Protein AF-0000000079066463 (afdb_homodimer)

Nearest PDB structures (foldseek):
  5h8i-assembly1_B  TM=8.975E-01  e=3.697E-31  Medicago truncatula
  5h8k-assembly1_C  TM=8.920E-01  e=4.423E-31  Medicago truncatula
  6ftq-assembly1_A-2  TM=8.181E-01  e=1.174E-23  Homo sapiens
  6lei-assembly1_A  TM=8.534E-01  e=1.071E-22  Nitratireductor indicus C115
  6le2-assembly1_B  TM=8.340E-01  e=1.038E-21  Nitratireductor indicus C115

Organism: Streptomyces microflavus (NCBI:txid1919)

pLDDT: mean 96.66, std 4.18, range [64.81, 99.0]

InterPro domains:
  IPR003010 Carbon-nitrogen hydrolase [PF00795] (25-291)
  IPR003010 Carbon-nitrogen hydrolase [PS50263] (24-285)
  IPR036526 Carbon-nitrogen hydrolase superfamily [G3DSA:3.60.110.10] (3-312)
  IPR036526 Carbon-nitrogen hydrolase superfamily [SSF56317] (23-309)
  IPR050345 Aliphatic Amidase/Beta-Ureidopropionase [PTHR43674] (22-309)

Structure (mmCIF, N/CA/C/O backbone):
data_AF-0000000079066463-model_v1
#
loop_
_entity.id
_entity.type
_entity.pdbx_description
1 polymer 'Carbon-nitrogen hydrolase'
#
loop_
_atom_site.group_PDB
_atom_site.id
_atom_site.type_symbol
_atom_site.label_atom_id
_atom_site.label_alt_id
_atom_site.label_comp_id
_atom_site.label_asym_id
_atom_site.label_entity_id
_atom_site.label_seq_id
_atom_site.pdbx_PDB_ins_code
_atom_site.Cartn_x
_atom_site.Cartn_y
_atom_site.Cartn_z
_atom_site.occupancy
_atom_site.B_iso_or_equiv
_atom_site.auth_seq_id
_atom_site.auth_comp_id
_atom_site.auth_asym_id
_atom_site.auth_atom_id
_atom_site.pdbx_PDB_model_num
ATOM 1 N N . MET A 1 1 ? -10.414 31.422 -2.266 1 94.44 1 MET A N 1
ATOM 2 C CA . MET A 1 1 ? -10.102 30.016 -2.045 1 94.44 1 MET A CA 1
ATOM 3 C C . MET A 1 1 ? -11.141 29.109 -2.693 1 94.44 1 MET A C 1
ATOM 5 O O . MET A 1 1 ? -12.344 29.312 -2.512 1 94.44 1 MET A O 1
ATOM 9 N N . ARG A 1 2 ? -10.664 28.125 -3.561 1 97.31 2 ARG A N 1
ATOM 10 C CA . ARG A 1 2 ? -11.578 27.234 -4.262 1 97.31 2 ARG A CA 1
ATOM 11 C C . ARG A 1 2 ? -12.234 26.25 -3.295 1 97.31 2 ARG A C 1
ATOM 13 O O . ARG A 1 2 ? -11.547 25.578 -2.518 1 97.31 2 ARG A O 1
ATOM 20 N N . LEU A 1 3 ? -13.562 26.219 -3.227 1 98.69 3 LEU A N 1
ATOM 21 C CA . LEU A 1 3 ? -14.312 25.266 -2.422 1 98.69 3 LEU A CA 1
ATOM 22 C C . LEU A 1 3 ? -14.672 24.031 -3.242 1 98.69 3 LEU A C 1
ATOM 24 O O . LEU A 1 3 ? -15.305 24.141 -4.297 1 98.69 3 LEU A O 1
ATOM 28 N N . ILE A 1 4 ? -14.273 22.844 -2.887 1 98.69 4 ILE A N 1
ATOM 29 C CA . ILE A 1 4 ? -14.547 21.578 -3.547 1 98.69 4 ILE A CA 1
ATOM 30 C C . ILE A 1 4 ? -15.305 20.656 -2.594 1 98.69 4 ILE A C 1
ATOM 32 O O . ILE A 1 4 ? -14.812 20.328 -1.518 1 98.69 4 ILE A O 1
ATOM 36 N N . THR A 1 5 ? -16.547 20.281 -2.994 1 98.38 5 THR A N 1
ATOM 37 C CA . THR A 1 5 ? -17.391 19.547 -2.074 1 98.38 5 THR A CA 1
ATOM 38 C C . THR A 1 5 ? -17.734 18.172 -2.641 1 98.38 5 THR A C 1
ATOM 40 O O . THR A 1 5 ? -17.781 17.984 -3.857 1 98.38 5 THR A O 1
ATOM 43 N N . ALA A 1 6 ? -17.812 17.203 -1.872 1 97.75 6 ALA A N 1
ATOM 44 C CA . ALA A 1 6 ? -18.281 15.852 -2.154 1 97.75 6 ALA A CA 1
ATOM 45 C C . ALA A 1 6 ? -19.297 15.391 -1.104 1 97.75 6 ALA A C 1
ATOM 47 O O . ALA A 1 6 ? -18.969 14.586 -0.231 1 97.75 6 ALA A O 1
ATOM 48 N N . TYR A 1 7 ? -20.594 15.953 -1.54 1 92.88 7 TYR A N 1
ATOM 49 C CA . TYR A 1 7 ? -21.703 15.594 -0.657 1 92.88 7 TYR A CA 1
ATOM 50 C C . TYR A 1 7 ? -22.359 14.289 -1.106 1 92.88 7 TYR A C 1
ATOM 52 O O . TYR A 1 7 ? -22.25 13.906 -2.275 1 92.88 7 TYR A O 1
ATOM 60 N N . ASN A 1 8 ? -22.672 13.312 -0.267 1 89.94 8 ASN A N 1
ATOM 61 C CA . ASN A 1 8 ? -23.297 12.031 -0.595 1 89.94 8 ASN A CA 1
ATOM 62 C C . ASN A 1 8 ? -22.25 10.992 -0.99 1 89.94 8 ASN A C 1
ATOM 64 O O . ASN A 1 8 ? -22.125 10.633 -2.164 1 89.94 8 ASN A O 1
ATOM 68 N N . PRO A 1 9 ? -21.578 10.562 -0.09 1 91.44 9 PRO A N 1
ATOM 69 C CA . PRO A 1 9 ? -20.516 9.594 -0.392 1 91.44 9 PRO A CA 1
ATOM 70 C C . PRO A 1 9 ? -20.984 8.492 -1.343 1 91.44 9 PRO A C 1
ATOM 72 O O . PRO A 1 9 ? -22.141 8.078 -1.288 1 91.44 9 PRO A O 1
ATOM 75 N N . PRO A 1 10 ? -20.031 8.133 -2.264 1 94 10 PRO A N 1
ATOM 76 C CA . PRO A 1 10 ? -20.375 6.992 -3.111 1 94 10 PRO A CA 1
ATOM 77 C C . PRO A 1 10 ? -20.844 5.781 -2.305 1 94 10 PRO A C 1
ATOM 79 O O . PRO A 1 10 ? -20.344 5.547 -1.199 1 94 10 PRO A O 1
ATOM 82 N N . ALA A 1 11 ? -21.734 5.082 -2.867 1 94.38 11 ALA A N 1
ATOM 83 C CA . ALA A 1 11 ? -22.281 3.914 -2.186 1 94.38 11 ALA A CA 1
ATOM 84 C C . ALA A 1 11 ? -21.188 2.922 -1.819 1 94.38 11 ALA A C 1
ATOM 86 O O . ALA A 1 11 ? -20.203 2.777 -2.551 1 94.38 11 ALA A O 1
ATOM 87 N N . SER A 1 12 ? -21.312 2.309 -0.665 1 96.88 12 SER A N 1
ATOM 88 C CA . SER A 1 12 ? -20.484 1.158 -0.31 1 96.88 12 SER A CA 1
ATOM 89 C C . SER A 1 12 ? -20.922 -0.086 -1.081 1 96.88 12 SER A C 1
ATOM 91 O O . SER A 1 12 ? -21.953 -0.68 -0.786 1 96.88 12 SER A O 1
ATOM 93 N N . PRO A 1 13 ? -20.141 -0.551 -2.031 1 96.94 13 PRO A N 1
ATOM 94 C CA . PRO A 1 13 ? -20.578 -1.62 -2.932 1 96.94 13 PRO A CA 1
ATOM 95 C C . PRO A 1 13 ? -20.75 -2.959 -2.217 1 96.94 13 PRO A C 1
ATOM 97 O O . PRO A 1 13 ? -21.391 -3.871 -2.75 1 96.94 13 PRO A O 1
ATOM 100 N N . THR A 1 14 ? -20.266 -3.119 -0.997 1 97 14 THR A N 1
ATOM 101 C CA . THR A 1 14 ? -20.297 -4.41 -0.316 1 97 14 THR A CA 1
ATOM 102 C C . THR A 1 14 ? -21.188 -4.336 0.924 1 97 14 THR A C 1
ATOM 104 O O . THR A 1 14 ? -21.062 -5.16 1.832 1 97 14 THR A O 1
ATOM 107 N N . ARG A 1 15 ? -22 -3.301 1.024 1 97.06 15 ARG A N 1
ATOM 108 C CA . ARG A 1 15 ? -22.906 -3.15 2.166 1 97.06 15 ARG A CA 1
ATOM 109 C C . ARG A 1 15 ? -23.984 -4.219 2.154 1 97.06 15 ARG A C 1
ATOM 111 O O . ARG A 1 15 ? -24.656 -4.426 1.134 1 97.06 15 ARG A O 1
ATOM 118 N N . THR A 1 16 ? -24.109 -4.914 3.25 1 96.19 16 THR A N 1
ATOM 119 C CA . THR A 1 16 ? -25.109 -5.984 3.324 1 96.19 16 THR A CA 1
ATOM 120 C C . THR A 1 16 ? -26.188 -5.648 4.344 1 96.19 16 THR A C 1
ATOM 122 O O . THR A 1 16 ? -27.188 -6.359 4.445 1 96.19 16 THR A O 1
ATOM 125 N N . ARG A 1 17 ? -25.984 -4.633 5.137 1 97.06 17 ARG A N 1
ATOM 126 C CA . ARG A 1 17 ? -26.953 -4.145 6.113 1 97.06 17 ARG A CA 1
ATOM 127 C C . ARG A 1 17 ? -26.906 -2.623 6.211 1 97.06 17 ARG A C 1
ATOM 129 O O . ARG A 1 17 ? -25.922 -1.996 5.836 1 97.06 17 ARG A O 1
ATOM 136 N N . PRO A 1 18 ? -27.938 -2.039 6.672 1 96.44 18 PRO A N 1
ATOM 137 C CA . PRO A 1 18 ? -28 -0.577 6.734 1 96.44 18 PRO A CA 1
ATOM 138 C C . PRO A 1 18 ? -26.844 0.026 7.539 1 96.44 18 PRO A C 1
ATOM 140 O O . PRO A 1 18 ? -26.375 -0.58 8.508 1 96.44 18 PRO A O 1
ATOM 143 N N . ALA A 1 19 ? -26.469 1.216 7.148 1 95.44 19 ALA A N 1
ATOM 144 C CA . ALA A 1 19 ? -25.469 1.96 7.914 1 95.44 19 ALA A CA 1
ATOM 145 C C . ALA A 1 19 ? -25.969 2.246 9.328 1 95.44 19 ALA A C 1
ATOM 147 O O . ALA A 1 19 ? -27.141 2.576 9.531 1 95.44 19 ALA A O 1
ATOM 148 N N . GLU A 1 20 ? -25.062 2.094 10.227 1 96.56 20 GLU A N 1
ATOM 149 C CA . GLU A 1 20 ? -25.406 2.32 11.625 1 96.56 20 GLU A CA 1
ATOM 150 C C . GLU A 1 20 ? -24.938 3.693 12.094 1 96.56 20 GLU A C 1
ATOM 152 O O . GLU A 1 20 ? -25.531 4.285 13 1 96.56 20 GLU A O 1
ATOM 157 N N . ARG A 1 21 ? -23.922 4.203 11.508 1 96.94 21 ARG A N 1
ATOM 158 C CA . ARG A 1 21 ? -23.359 5.492 11.898 1 96.94 21 ARG A CA 1
ATOM 159 C C . ARG A 1 21 ? -23.75 6.582 10.906 1 96.94 21 ARG A C 1
ATOM 161 O O . ARG A 1 21 ? -23.812 6.34 9.703 1 96.94 21 ARG A O 1
ATOM 168 N N . ALA A 1 22 ? -23.984 7.777 11.352 1 95.25 22 ALA A N 1
ATOM 169 C CA . ALA A 1 22 ? -24.219 8.922 10.477 1 95.25 22 ALA A CA 1
ATOM 170 C C . ALA A 1 22 ? -22.938 9.32 9.75 1 95.25 22 ALA A C 1
ATOM 172 O O . ALA A 1 22 ? -21.844 9.219 10.305 1 95.25 22 ALA A O 1
ATOM 173 N N . PRO A 1 23 ? -23.109 9.703 8.484 1 96.69 23 PRO A N 1
ATOM 174 C CA . PRO A 1 23 ? -21.922 10.234 7.816 1 96.69 23 PRO A CA 1
ATOM 175 C C . PRO A 1 23 ? -21.266 11.375 8.594 1 96.69 23 PRO A C 1
ATOM 177 O O . PRO A 1 23 ? -21.953 12.141 9.266 1 96.69 23 PRO A O 1
ATOM 180 N N . LEU A 1 24 ? -20 11.438 8.562 1 98.38 24 LEU A N 1
ATOM 181 C CA . LEU A 1 24 ? -19.234 12.516 9.18 1 98.38 24 LEU A CA 1
ATOM 182 C C . LEU A 1 24 ? -18.703 13.477 8.125 1 98.38 24 LEU A C 1
ATOM 184 O O . LEU A 1 24 ? -18.078 13.055 7.152 1 98.38 24 LEU A O 1
ATOM 188 N N . ARG A 1 25 ? -19.078 14.734 8.258 1 98.7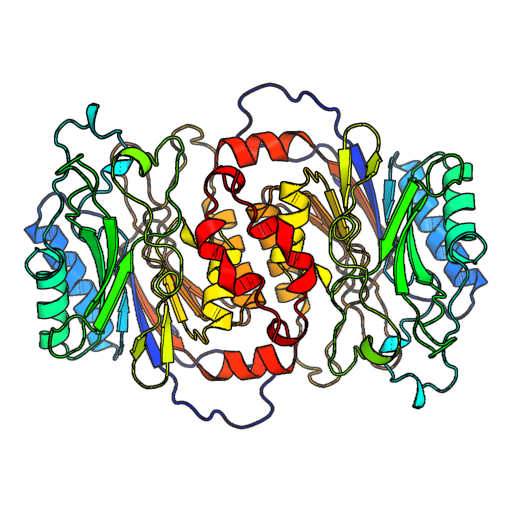5 25 ARG A N 1
ATOM 189 C CA . ARG A 1 25 ? -18.562 15.719 7.312 1 98.75 25 ARG A CA 1
ATOM 190 C C . ARG A 1 25 ? -17.234 16.281 7.777 1 98.75 25 ARG A C 1
ATOM 192 O O . ARG A 1 25 ? -17.141 16.844 8.867 1 98.75 25 ARG A O 1
ATOM 199 N N . VAL A 1 26 ? -16.094 16.109 6.945 1 98.94 26 VAL A N 1
ATOM 200 C CA . VAL A 1 26 ? -14.766 16.594 7.266 1 98.94 26 VAL A CA 1
ATOM 201 C C . VAL A 1 26 ? -14.289 17.562 6.184 1 98.94 26 VAL A C 1
ATOM 203 O O . VAL A 1 26 ? -14.867 17.609 5.094 1 98.94 26 VAL A O 1
ATOM 206 N N . ALA A 1 27 ? -13.258 18.281 6.52 1 98.94 27 ALA A N 1
ATOM 207 C CA . ALA A 1 27 ? -12.688 19.219 5.555 1 98.94 27 ALA A CA 1
ATOM 208 C C . ALA A 1 27 ? -11.164 19.25 5.652 1 98.94 27 ALA A C 1
ATOM 210 O O . ALA A 1 27 ? -10.594 18.875 6.68 1 98.94 27 ALA A O 1
ATOM 211 N N . ALA A 1 28 ? -10.547 19.625 4.621 1 98.94 28 ALA A N 1
ATOM 212 C CA . ALA A 1 28 ? -9.109 19.891 4.539 1 98.94 28 ALA A CA 1
ATOM 213 C C . ALA A 1 28 ? -8.844 21.234 3.873 1 98.94 28 ALA A C 1
ATOM 215 O O . ALA A 1 28 ? -9.5 21.594 2.896 1 98.94 28 ALA A O 1
ATOM 216 N N . VAL A 1 29 ? -7.922 21.984 4.402 1 98.94 29 VAL A N 1
ATOM 217 C CA . VAL A 1 29 ? -7.547 23.281 3.848 1 98.94 29 VAL A CA 1
ATOM 218 C C . VAL A 1 29 ? -6.176 23.188 3.186 1 98.94 29 VAL A C 1
ATOM 220 O O . VAL A 1 29 ? -5.203 22.75 3.814 1 98.94 29 VAL A O 1
ATOM 223 N N . GLN A 1 30 ? -6.09 23.453 1.945 1 98.94 30 GLN A N 1
ATOM 224 C CA . GLN A 1 30 ? -4.852 23.609 1.188 1 98.94 30 GLN A CA 1
ATOM 225 C C . GLN A 1 30 ? -4.473 25.078 1.042 1 98.94 30 GLN A C 1
ATOM 227 O O . GLN A 1 30 ? -5.242 25.875 0.5 1 98.94 30 GLN A O 1
ATOM 232 N N . GLN A 1 31 ? -3.311 25.469 1.485 1 98.69 31 GLN A N 1
ATOM 233 C CA . GLN A 1 31 ? -2.887 26.859 1.479 1 98.69 31 GLN A CA 1
ATOM 234 C C . GLN A 1 31 ? -1.383 26.969 1.251 1 98.69 31 GLN A C 1
ATOM 236 O O . GLN A 1 31 ? -0.632 26.047 1.531 1 98.69 31 GLN A O 1
ATOM 241 N N . ARG A 1 32 ? -0.945 28.062 0.686 1 98.5 32 ARG A N 1
ATOM 242 C CA . ARG A 1 32 ? 0.473 28.406 0.667 1 98.5 32 ARG A CA 1
ATOM 243 C C . ARG A 1 32 ? 0.879 29.125 1.948 1 98.5 32 ARG A C 1
ATOM 245 O O . ARG A 1 32 ? 0.04 29.734 2.621 1 98.5 32 ARG A O 1
ATOM 252 N N . TRP A 1 33 ? 2.115 29.078 2.289 1 97.88 33 TRP A N 1
ATOM 253 C CA . TRP A 1 33 ? 2.629 29.891 3.389 1 97.88 33 TRP A CA 1
ATOM 254 C C . TRP A 1 33 ? 2.814 31.344 2.953 1 97.88 33 TRP A C 1
ATOM 256 O O . TRP A 1 33 ? 3.318 31.609 1.859 1 97.88 33 TRP A O 1
ATOM 266 N N . HIS A 1 34 ? 2.342 32.25 3.762 1 97.75 34 HIS A N 1
ATOM 267 C CA . HIS A 1 34 ? 2.557 33.656 3.557 1 97.75 34 HIS A CA 1
ATOM 268 C C . HIS A 1 34 ? 3.615 34.219 4.512 1 97.75 34 HIS A C 1
ATOM 270 O O . HIS A 1 34 ? 3.613 33.875 5.699 1 97.75 34 HIS A O 1
ATOM 276 N N . ARG A 1 35 ? 4.402 35.094 4.016 1 95.94 35 ARG A N 1
ATOM 277 C CA . ARG A 1 35 ? 5.484 35.656 4.812 1 95.94 35 ARG A CA 1
ATOM 278 C C . ARG A 1 35 ? 4.934 36.531 5.938 1 95.94 35 ARG A C 1
ATOM 280 O O . ARG A 1 35 ? 5.496 36.562 7.031 1 95.94 35 ARG A O 1
ATOM 287 N N . ASP A 1 36 ? 3.961 37.281 5.539 1 97.75 36 ASP A N 1
ATOM 288 C CA . ASP A 1 36 ? 3.287 38.062 6.562 1 97.75 36 ASP A CA 1
ATOM 289 C C . ASP A 1 36 ? 2.426 37.188 7.465 1 97.75 36 ASP A C 1
ATOM 291 O O . ASP A 1 36 ? 1.433 36.625 7.012 1 97.75 36 ASP A O 1
ATOM 295 N N . PRO A 1 37 ? 2.777 37.094 8.742 1 97.38 37 PRO A N 1
ATOM 296 C CA . PRO A 1 37 ? 2.062 36.188 9.641 1 97.38 37 PRO A CA 1
ATOM 297 C C . PRO A 1 37 ? 0.57 36.469 9.727 1 97.38 37 PRO A C 1
ATOM 299 O O . PRO A 1 37 ? -0.245 35.562 9.867 1 97.38 37 PRO A O 1
ATOM 302 N N . ALA A 1 38 ? 0.276 37.75 9.672 1 98.12 38 ALA A N 1
ATOM 303 C CA . ALA A 1 38 ? -1.136 38.125 9.734 1 98.12 38 ALA A CA 1
ATOM 304 C C . ALA A 1 38 ? -1.887 37.625 8.5 1 98.12 38 ALA A C 1
ATOM 306 O O . ALA A 1 38 ? -3.023 37.156 8.594 1 98.12 38 ALA A O 1
ATOM 307 N N . GLU A 1 39 ? -1.24 37.781 7.332 1 98.38 39 GLU A N 1
ATOM 308 C CA . GLU A 1 39 ? -1.834 37.312 6.086 1 98.38 39 GLU A CA 1
ATOM 309 C C . GLU A 1 39 ? -1.994 35.781 6.102 1 98.38 39 GLU A C 1
ATOM 311 O O . GLU A 1 39 ? -3.018 35.25 5.656 1 98.38 39 GLU A O 1
ATOM 316 N N . HIS A 1 40 ? -0.997 35.156 6.586 1 98.44 40 HIS A N 1
ATOM 317 C CA . HIS A 1 40 ? -1.04 33.688 6.645 1 98.44 40 HIS A CA 1
ATOM 318 C C . HIS A 1 40 ? -2.154 33.219 7.566 1 98.44 40 HIS A C 1
ATOM 320 O O . HIS A 1 40 ? -2.939 32.344 7.195 1 98.44 40 HIS A O 1
ATOM 326 N N . ARG A 1 41 ? -2.184 33.75 8.711 1 98.5 41 ARG A N 1
ATOM 327 C CA . ARG A 1 41 ? -3.219 33.438 9.688 1 98.5 41 ARG A CA 1
ATOM 328 C C . ARG A 1 41 ? -4.609 33.688 9.109 1 98.5 41 ARG A C 1
ATOM 330 O O . ARG A 1 41 ? -5.508 32.844 9.266 1 98.5 41 ARG A O 1
ATOM 337 N N . ALA A 1 42 ? -4.789 34.812 8.461 1 98.62 42 ALA A N 1
ATOM 338 C CA . ALA A 1 42 ? -6.082 35.156 7.883 1 98.62 42 ALA A CA 1
ATOM 339 C C . ALA A 1 42 ? -6.496 34.156 6.809 1 98.62 42 ALA A C 1
ATOM 341 O O . ALA A 1 42 ? -7.676 33.812 6.691 1 98.62 42 ALA A O 1
ATOM 342 N N . ALA A 1 43 ? -5.555 33.75 6.008 1 98.75 43 ALA A N 1
ATOM 343 C CA . ALA A 1 43 ? -5.844 32.781 4.949 1 98.75 43 ALA A CA 1
ATOM 344 C C . ALA A 1 43 ? -6.309 31.438 5.527 1 98.75 43 ALA A C 1
ATOM 346 O O . ALA A 1 43 ? -7.258 30.844 5.027 1 98.75 43 ALA A O 1
ATOM 347 N N . LEU A 1 44 ? -5.652 30.969 6.562 1 98.88 44 LEU A N 1
ATOM 348 C CA . LEU A 1 44 ? -6.031 29.719 7.219 1 98.88 44 LEU A CA 1
ATOM 349 C C . LEU A 1 44 ? -7.414 29.844 7.848 1 98.88 44 LEU A C 1
ATOM 351 O O . LEU A 1 44 ? -8.242 28.938 7.703 1 98.88 44 LEU A O 1
ATOM 355 N N . LEU A 1 45 ? -7.613 30.953 8.516 1 98.88 45 LEU A N 1
ATOM 356 C CA . LEU A 1 45 ? -8.891 31.156 9.188 1 98.88 45 LEU A CA 1
ATOM 357 C C . LEU A 1 45 ? -10.031 31.234 8.172 1 98.88 45 LEU A C 1
ATOM 359 O O . LEU A 1 45 ? -11.141 30.781 8.445 1 98.88 45 LEU A O 1
ATOM 363 N N . GLU A 1 46 ? -9.75 31.859 7.035 1 98.88 46 GLU A N 1
ATOM 364 C CA . GLU A 1 46 ? -10.758 31.891 5.973 1 98.88 46 GLU A CA 1
ATOM 365 C C . GLU A 1 46 ? -11.102 30.484 5.496 1 98.88 46 GLU A C 1
ATOM 367 O O . GLU A 1 46 ? -12.266 30.188 5.223 1 98.88 46 GLU A O 1
ATOM 372 N N . GLY A 1 47 ? -10.117 29.625 5.352 1 98.94 47 GLY A N 1
ATOM 373 C CA . GLY A 1 47 ? -10.383 28.25 4.996 1 98.94 47 GLY A CA 1
ATOM 374 C C . GLY A 1 47 ? -11.234 27.516 6.016 1 98.94 47 GLY A C 1
ATOM 375 O O . GLY A 1 47 ? -12.164 26.797 5.648 1 98.94 47 GLY A O 1
ATOM 376 N N . ILE A 1 48 ? -10.914 27.703 7.27 1 98.94 48 ILE A N 1
ATOM 377 C CA . ILE A 1 48 ? -11.688 27.094 8.344 1 98.94 48 ILE A CA 1
ATOM 378 C C . ILE A 1 48 ? -13.125 27.594 8.305 1 98.94 48 ILE A C 1
ATOM 380 O O . ILE A 1 48 ? -14.07 26.828 8.445 1 98.94 48 ILE A O 1
ATOM 384 N N . ARG A 1 49 ? -13.258 28.906 8.133 1 98.88 49 ARG A N 1
ATOM 385 C CA . ARG A 1 49 ? -14.586 29.516 8.062 1 98.88 49 ARG A CA 1
ATOM 386 C C . ARG A 1 49 ? -15.414 28.891 6.945 1 98.88 49 ARG A C 1
ATOM 388 O O . ARG A 1 49 ? -16.594 28.562 7.137 1 98.88 49 ARG A O 1
ATOM 395 N N . LEU A 1 50 ? -14.805 28.719 5.742 1 98.88 50 LEU A N 1
ATOM 396 C CA . LEU A 1 50 ? -15.5 28.125 4.605 1 98.88 50 LEU A CA 1
ATOM 397 C C . LEU A 1 50 ? -15.914 26.688 4.906 1 98.88 50 LEU A C 1
ATOM 399 O O . LEU A 1 50 ? -17.031 26.281 4.582 1 98.88 50 LEU A O 1
ATOM 403 N N . ALA A 1 51 ? -15.023 25.938 5.508 1 98.88 51 ALA A N 1
ATOM 404 C CA . ALA A 1 51 ? -15.336 24.562 5.906 1 98.88 51 ALA A CA 1
ATOM 405 C C . ALA A 1 51 ? -16.5 24.531 6.891 1 98.88 51 ALA A C 1
ATOM 407 O O . ALA A 1 51 ? -17.406 23.719 6.754 1 98.88 51 ALA A O 1
ATOM 408 N N . ALA A 1 52 ? -16.406 25.406 7.883 1 98.88 52 ALA A N 1
ATOM 409 C CA . ALA A 1 52 ? -17.469 25.484 8.898 1 98.88 52 ALA A CA 1
ATOM 410 C C . ALA A 1 52 ? -18.812 25.844 8.266 1 98.88 52 ALA A C 1
ATOM 412 O O . ALA A 1 52 ? -19.844 25.281 8.648 1 98.88 52 ALA A O 1
ATOM 413 N N . ALA A 1 53 ? -18.75 26.781 7.332 1 98.81 53 ALA A N 1
ATOM 414 C CA . ALA A 1 53 ? -19.969 27.203 6.648 1 98.81 53 ALA A CA 1
ATOM 415 C C . ALA A 1 53 ? -20.609 26.047 5.895 1 98.81 53 ALA A C 1
ATOM 417 O O . ALA A 1 53 ? -21.828 26.031 5.695 1 98.81 53 ALA A O 1
ATOM 418 N N . GLU A 1 54 ? -19.781 25.078 5.473 1 98.69 54 GLU A N 1
ATOM 419 C CA . GLU A 1 54 ? -20.297 23.906 4.762 1 98.69 54 GLU A CA 1
ATOM 420 C C . GLU A 1 54 ? -20.703 22.797 5.73 1 98.69 54 GLU A C 1
ATOM 422 O O . GLU A 1 54 ? -21.109 21.719 5.309 1 98.69 54 GLU A O 1
ATOM 427 N N . GLY A 1 55 ? -20.5 23.031 7.023 1 98.56 55 GLY A N 1
ATOM 428 C CA . GLY A 1 55 ? -20.984 22.109 8.023 1 98.56 55 GLY A CA 1
ATOM 429 C C . GLY A 1 55 ? -19.953 21.062 8.422 1 98.56 55 GLY A C 1
ATOM 430 O O . GLY A 1 55 ? -20.312 20.016 8.953 1 98.56 55 GLY A O 1
ATOM 431 N N . ALA A 1 56 ? -18.75 21.281 8.148 1 98.81 56 ALA A N 1
ATOM 432 C CA . ALA A 1 56 ? -17.703 20.328 8.555 1 98.81 56 ALA A CA 1
ATOM 433 C C . ALA A 1 56 ? -17.656 20.188 10.07 1 98.81 56 ALA A C 1
ATOM 435 O O . ALA A 1 56 ? -17.797 21.188 10.797 1 98.81 56 ALA A O 1
ATOM 436 N N . ARG A 1 57 ? -17.5 18.969 10.539 1 98.81 57 ARG A N 1
ATOM 437 C CA . ARG A 1 57 ? -17.328 18.688 11.961 1 98.81 57 ARG A CA 1
ATOM 438 C C . ARG A 1 57 ? -15.852 18.766 12.367 1 98.81 57 ARG A C 1
ATOM 440 O O . ARG A 1 57 ? -15.539 19.047 13.523 1 98.81 57 ARG A O 1
ATOM 447 N N . VAL A 1 58 ? -14.969 18.438 11.453 1 98.94 58 VAL A N 1
ATOM 448 C CA . VAL A 1 58 ? -13.523 18.484 11.617 1 98.94 58 VAL A CA 1
ATOM 449 C C . VAL A 1 58 ? -12.891 19.203 10.43 1 98.94 58 VAL A C 1
ATOM 451 O O . VAL A 1 58 ? -13.219 18.922 9.273 1 98.94 58 VAL A O 1
ATOM 454 N N . VAL A 1 59 ? -12.078 20.172 10.641 1 99 59 VAL A N 1
ATOM 455 C CA . VAL A 1 59 ? -11.289 20.797 9.586 1 99 59 VAL A CA 1
ATOM 456 C C . VAL A 1 59 ? -9.805 20.531 9.812 1 99 59 VAL A C 1
ATOM 458 O O . VAL A 1 59 ? -9.297 20.719 10.922 1 99 59 VAL A O 1
ATOM 461 N N . CYS A 1 60 ? -9.102 20.031 8.828 1 99 60 CYS A N 1
ATOM 462 C CA . CYS A 1 60 ? -7.711 19.609 8.922 1 99 60 CYS A CA 1
ATOM 463 C C . CYS A 1 60 ? -6.797 20.562 8.164 1 99 60 CYS A C 1
ATOM 465 O O . CYS A 1 60 ? -7.043 20.875 6.992 1 99 60 CYS A O 1
ATOM 467 N N . LEU A 1 61 ? -5.773 21 8.797 1 98.94 61 LEU A N 1
ATOM 468 C CA . LEU A 1 61 ? -4.805 21.922 8.203 1 98.94 61 LEU A CA 1
ATOM 469 C C . LEU A 1 61 ? -3.498 21.203 7.887 1 98.94 61 LEU A C 1
ATOM 471 O O . LEU A 1 61 ? -3.303 20.062 8.281 1 98.94 61 LEU A O 1
ATOM 475 N N . GLN A 1 62 ? -2.643 21.828 7.125 1 98.75 62 GLN A N 1
ATOM 476 C CA . GLN A 1 62 ? -1.418 21.25 6.59 1 98.75 62 GLN A CA 1
ATOM 477 C C . GLN A 1 62 ? -0.316 21.219 7.648 1 98.75 62 GLN A C 1
ATOM 479 O O . GLN A 1 62 ? -0.459 21.812 8.719 1 98.75 62 GLN A O 1
ATOM 484 N N . GLU A 1 63 ? 0.751 20.469 7.324 1 98.81 63 GLU A N 1
ATOM 485 C CA . GLU A 1 63 ? 1.891 20.266 8.211 1 98.81 63 GLU A CA 1
ATOM 486 C C . GLU A 1 63 ? 2.584 21.578 8.539 1 98.81 63 GLU A C 1
ATOM 488 O O . GLU A 1 63 ? 2.742 22.438 7.672 1 98.81 63 GLU A O 1
ATOM 493 N N . LEU A 1 64 ? 3.035 21.688 9.859 1 98.56 64 LEU A N 1
ATOM 494 C CA . LEU A 1 64 ? 3.703 22.906 10.305 1 98.56 64 LEU A CA 1
ATOM 495 C C . LEU A 1 64 ? 2.898 24.141 9.914 1 98.56 64 LEU A C 1
ATOM 497 O O . LEU A 1 64 ? 3.43 25.062 9.289 1 98.56 64 LEU A O 1
ATOM 501 N N . THR A 1 65 ? 1.727 24.172 10.359 1 98.75 65 THR A N 1
ATOM 502 C CA . THR A 1 65 ? 0.595 24.969 9.898 1 98.75 65 THR A CA 1
ATOM 503 C C . THR A 1 65 ? 0.967 26.453 9.836 1 98.75 65 THR A C 1
ATOM 505 O O . THR A 1 65 ? 0.608 27.141 8.891 1 98.75 65 THR A O 1
ATOM 508 N N . LEU A 1 66 ? 1.726 27 10.781 1 98.44 66 LEU A N 1
ATOM 509 C CA . LEU A 1 66 ? 1.935 28.453 10.836 1 98.44 66 LEU A CA 1
ATOM 510 C C . LEU A 1 66 ? 3.338 28.812 10.359 1 98.44 66 LEU A C 1
ATOM 512 O O . LEU A 1 66 ? 3.631 29.984 10.117 1 98.44 66 LEU A O 1
ATOM 516 N N . SER A 1 67 ? 4.238 27.859 10.227 1 96.56 67 SER A N 1
ATOM 517 C CA . SER A 1 67 ? 5.613 28.172 9.844 1 96.56 67 SER A CA 1
ATOM 518 C C . SER A 1 67 ? 5.867 27.812 8.383 1 96.56 67 SER A C 1
ATOM 520 O O . SER A 1 67 ? 5.137 27.016 7.793 1 96.56 67 SER A O 1
ATOM 522 N N . PRO A 1 68 ? 6.809 28.531 7.754 1 96.38 68 PRO A N 1
ATOM 523 C CA . PRO A 1 68 ? 7.309 27.922 6.52 1 96.38 68 PRO A CA 1
ATOM 524 C C . PRO A 1 68 ? 7.875 26.516 6.742 1 96.38 68 PRO A C 1
ATOM 526 O O . PRO A 1 68 ? 8.086 26.109 7.887 1 96.38 68 PRO A O 1
ATOM 529 N N . TYR A 1 69 ? 8.047 25.812 5.73 1 97.31 69 TYR A N 1
ATOM 530 C CA . TYR A 1 69 ? 8.734 24.531 5.855 1 97.31 69 TYR A CA 1
ATOM 531 C C . TYR A 1 69 ? 10.234 24.719 5.992 1 97.31 69 TYR A C 1
ATOM 533 O O . TYR A 1 69 ? 10.969 24.688 4.996 1 97.31 69 TYR A O 1
ATOM 541 N N . PHE A 1 70 ? 10.719 24.766 7.199 1 96.38 70 PHE A N 1
ATOM 542 C CA . PHE A 1 70 ? 12.086 25.172 7.488 1 96.38 70 PHE A CA 1
ATOM 543 C C . PHE A 1 70 ? 13.039 24 7.355 1 96.38 70 PHE A C 1
ATOM 545 O O . PHE A 1 70 ? 14.258 24.172 7.277 1 96.38 70 PHE A O 1
ATOM 552 N N . ALA A 1 71 ? 12.547 22.797 7.25 1 95.38 71 ALA A N 1
ATOM 553 C CA . ALA A 1 71 ? 13.383 21.594 7.246 1 95.38 71 ALA A CA 1
ATOM 554 C C . ALA A 1 71 ? 13.938 21.312 5.848 1 95.38 71 ALA A C 1
ATOM 556 O O . ALA A 1 71 ? 14.625 20.312 5.633 1 95.38 71 ALA A O 1
ATOM 557 N N . VAL A 1 72 ? 13.648 22.203 4.922 1 93.25 72 VAL A N 1
ATOM 558 C CA . VAL A 1 72 ? 14.258 22.109 3.598 1 93.25 72 VAL A CA 1
ATOM 559 C C . VAL A 1 72 ? 15.758 22.359 3.705 1 93.25 72 VAL A C 1
ATOM 561 O O . VAL A 1 72 ? 16.531 21.906 2.859 1 93.25 72 VAL A O 1
ATOM 564 N N . VAL A 1 73 ? 16.094 23.109 4.785 1 92.44 73 VAL A N 1
ATOM 565 C CA . VAL A 1 73 ? 17.484 23.422 5.074 1 92.44 73 VAL A CA 1
ATOM 566 C C . VAL A 1 73 ? 17.875 22.859 6.434 1 92.44 73 VAL A C 1
ATOM 568 O O . VAL A 1 73 ? 17.062 22.828 7.359 1 92.44 73 VAL A O 1
ATOM 571 N N . ARG A 1 74 ? 19.125 22.391 6.523 1 93.94 74 ARG A N 1
ATOM 572 C CA . ARG A 1 74 ? 19.625 21.938 7.816 1 93.94 74 ARG A CA 1
ATOM 573 C C . ARG A 1 74 ? 19.656 23.094 8.82 1 93.94 74 ARG A C 1
ATOM 575 O O . ARG A 1 74 ? 19.875 24.25 8.453 1 93.94 74 ARG A O 1
ATOM 582 N N . ARG A 1 75 ? 19.469 22.703 10.031 1 93.19 75 ARG A N 1
ATOM 583 C CA . ARG A 1 75 ? 19.312 23.703 11.078 1 93.19 75 ARG A CA 1
ATOM 584 C C . ARG A 1 75 ? 20.531 24.609 11.172 1 93.19 75 ARG A C 1
ATOM 586 O O . ARG A 1 75 ? 20.422 25.828 11.25 1 93.19 75 ARG A O 1
ATOM 593 N N . ALA A 1 76 ? 21.734 24.016 11.102 1 91.56 76 ALA A N 1
ATOM 594 C CA . ALA A 1 76 ? 22.984 24.766 11.219 1 91.56 76 ALA A CA 1
ATOM 595 C C . ALA A 1 76 ? 23.156 25.734 10.055 1 91.56 76 ALA A C 1
ATOM 597 O O . ALA A 1 76 ? 23.828 26.766 10.195 1 91.56 76 ALA A O 1
ATOM 598 N N . ASP A 1 77 ? 22.516 25.453 8.93 1 92.06 77 ASP A N 1
ATOM 599 C CA . ASP A 1 77 ? 22.688 26.234 7.715 1 92.06 77 ASP A CA 1
ATOM 600 C C . ASP A 1 77 ? 21.516 27.203 7.52 1 92.06 77 ASP A C 1
ATOM 602 O O . ASP A 1 77 ? 21.547 28.047 6.621 1 92.06 77 ASP A O 1
ATOM 606 N N . HIS A 1 78 ? 20.531 27.062 8.359 1 91.38 78 HIS A N 1
ATOM 607 C CA . HIS A 1 78 ? 19.344 27.906 8.211 1 91.38 78 HIS A CA 1
ATOM 608 C C . HIS A 1 78 ? 19.625 29.344 8.633 1 91.38 78 HIS A C 1
ATOM 610 O O . HIS A 1 78 ? 20.141 29.578 9.734 1 91.38 78 HIS A O 1
ATOM 616 N N . PRO A 1 79 ? 19.328 30.266 7.746 1 89.5 79 PRO A N 1
ATOM 617 C CA . PRO A 1 79 ? 19.656 31.656 8.062 1 89.5 79 PRO A CA 1
ATOM 618 C C . PRO A 1 79 ? 18.891 32.188 9.273 1 89.5 79 PRO A C 1
ATOM 620 O O . PRO A 1 79 ? 19.406 33.031 10.016 1 89.5 79 PRO A O 1
ATOM 623 N N . ALA A 1 80 ? 17.734 31.828 9.469 1 89.25 80 ALA A N 1
ATOM 624 C CA . ALA A 1 80 ? 16.875 32.125 10.609 1 89.25 80 ALA A CA 1
ATOM 625 C C . ALA A 1 80 ? 16.156 30.891 11.125 1 89.25 80 ALA A C 1
ATOM 627 O O . ALA A 1 80 ? 15.008 30.641 10.766 1 89.25 80 ALA A O 1
ATOM 628 N N . PRO A 1 81 ? 16.875 30.172 11.898 1 89.75 81 PRO A N 1
ATOM 629 C CA . PRO A 1 81 ? 16.312 28.891 12.344 1 89.75 81 PRO A CA 1
ATOM 630 C C . PRO A 1 81 ? 14.977 29.078 13.078 1 89.75 81 PRO A C 1
ATOM 632 O O . PRO A 1 81 ? 14.82 30.016 13.852 1 89.75 81 PRO A O 1
ATOM 635 N N . ALA A 1 82 ? 14.07 28.25 12.766 1 91.44 82 ALA A N 1
ATOM 636 C CA . ALA A 1 82 ? 12.766 28.25 13.414 1 91.44 82 ALA A CA 1
ATOM 637 C C . ALA A 1 82 ? 12.883 27.906 14.898 1 91.44 82 ALA A C 1
ATOM 639 O O . ALA A 1 82 ? 13.758 27.141 15.289 1 91.44 82 ALA A O 1
ATOM 640 N N . GLU A 1 83 ? 12.047 28.469 15.656 1 92.19 83 GLU A N 1
ATOM 641 C CA . GLU A 1 83 ? 11.969 28.156 17.078 1 92.19 83 GLU A CA 1
ATOM 642 C C . GLU A 1 83 ? 10.727 27.328 17.406 1 92.19 83 GLU A C 1
ATOM 644 O O . GLU A 1 83 ? 9.641 27.625 16.906 1 92.19 83 GLU A O 1
ATOM 649 N N . PRO A 1 84 ? 10.961 26.312 18.203 1 95.62 84 PRO A N 1
ATOM 650 C CA . PRO A 1 84 ? 9.789 25.516 18.578 1 95.62 84 PRO A CA 1
ATOM 651 C C . PRO A 1 84 ? 8.82 26.297 19.469 1 95.62 84 PRO A C 1
ATOM 653 O O . PRO A 1 84 ? 9.219 27.25 20.141 1 95.62 84 PRO A O 1
ATOM 656 N N . GLU A 1 85 ? 7.625 25.906 19.406 1 96.81 85 GLU A N 1
ATOM 657 C CA . GLU A 1 85 ? 6.613 26.578 20.219 1 96.81 85 GLU A CA 1
ATOM 658 C C . GLU A 1 85 ? 6.098 25.656 21.328 1 96.81 85 GLU A C 1
ATOM 660 O O . GLU A 1 85 ? 6.258 24.422 21.25 1 96.81 85 GLU A O 1
ATOM 665 N N . GLU A 1 86 ? 5.488 26.312 22.375 1 97.12 86 GLU A N 1
ATOM 666 C CA . GLU A 1 86 ? 4.828 25.547 23.438 1 97.12 86 GLU A CA 1
ATOM 667 C C . GLU A 1 86 ? 3.514 24.953 22.953 1 97.12 86 GLU A C 1
ATOM 669 O O . GLU A 1 86 ? 2.744 25.609 22.25 1 97.12 86 GLU A O 1
ATOM 674 N N . LEU A 1 87 ? 3.283 23.719 23.359 1 97.88 87 LEU A N 1
ATOM 675 C CA . LEU A 1 87 ? 2.16 22.953 22.828 1 97.88 87 LEU A CA 1
ATOM 676 C C . LEU A 1 87 ? 0.836 23.641 23.125 1 97.88 87 LEU A C 1
ATOM 678 O O . LEU A 1 87 ? 0.013 23.828 22.234 1 97.88 87 LEU A O 1
ATOM 682 N N . LEU A 1 88 ? 0.628 24.141 24.359 1 98.25 88 LEU A N 1
ATOM 683 C CA . LEU A 1 88 ? -0.707 24.562 24.781 1 98.25 88 LEU A CA 1
ATOM 684 C C . LEU A 1 88 ? -0.833 26.078 24.781 1 98.25 88 LEU A C 1
ATOM 686 O O . LEU A 1 88 ? -1.937 26.609 24.906 1 98.25 88 LEU A O 1
ATOM 690 N N . THR A 1 89 ? 0.311 26.781 24.531 1 98.12 89 THR A N 1
ATOM 691 C CA . THR A 1 89 ? 0.251 28.234 24.625 1 98.12 89 THR A CA 1
ATOM 692 C C . THR A 1 89 ? 0.832 28.891 23.359 1 98.12 89 THR A C 1
ATOM 694 O O . THR A 1 89 ? 0.766 30.109 23.188 1 98.12 89 THR A O 1
ATOM 697 N N . GLY A 1 90 ? 1.381 28.062 22.5 1 98.31 90 GLY A N 1
ATOM 698 C CA . GLY A 1 90 ? 1.981 28.594 21.281 1 98.31 90 GLY A CA 1
ATOM 699 C C . GLY A 1 90 ? 0.958 29.047 20.266 1 98.31 90 GLY A C 1
ATOM 700 O O . GLY A 1 90 ? -0.246 28.875 20.453 1 98.31 90 GLY A O 1
ATOM 701 N N . PRO A 1 91 ? 1.445 29.672 19.203 1 98.56 91 PRO A N 1
ATOM 702 C CA . PRO A 1 91 ? 0.563 30.312 18.234 1 98.56 91 PRO A CA 1
ATOM 703 C C . PRO A 1 91 ? -0.322 29.312 17.484 1 98.56 91 PRO A C 1
ATOM 705 O O . PRO A 1 91 ? -1.471 29.625 17.156 1 98.56 91 PRO A O 1
ATOM 708 N N . THR A 1 92 ? 0.195 28.094 17.219 1 98.88 92 THR A N 1
ATOM 709 C CA . THR A 1 92 ? -0.586 27.156 16.438 1 98.88 92 THR A CA 1
ATOM 710 C C . THR A 1 92 ? -1.777 26.641 17.234 1 98.88 92 THR A C 1
ATOM 712 O O . THR A 1 92 ? -2.902 26.594 16.734 1 98.88 92 THR A O 1
ATOM 715 N N . PHE A 1 93 ? -1.505 26.25 18.5 1 98.88 93 PHE A N 1
ATOM 716 C CA . PHE A 1 93 ? -2.609 25.828 19.359 1 98.88 93 PHE A CA 1
ATOM 717 C C . PHE A 1 93 ? -3.613 26.969 19.531 1 98.88 93 PHE A C 1
ATOM 719 O O . PHE A 1 93 ? -4.824 26.75 19.469 1 98.88 93 PHE A O 1
ATOM 726 N N . THR A 1 94 ? -3.1 28.156 19.719 1 98.81 94 THR A N 1
ATOM 727 C CA . THR A 1 94 ? -3.955 29.328 19.922 1 98.81 94 THR A CA 1
ATOM 728 C C . THR A 1 94 ? -4.859 29.547 18.719 1 98.81 94 THR A C 1
ATOM 730 O O . THR A 1 94 ? -6.059 29.797 18.875 1 98.81 94 THR A O 1
ATOM 733 N N . LEU A 1 95 ? -4.297 29.5 17.516 1 98.88 95 LEU A N 1
ATOM 734 C CA . LEU A 1 95 ? -5.082 29.641 16.297 1 98.88 95 LEU A CA 1
ATOM 735 C C . LEU A 1 95 ? -6.176 28.578 16.234 1 98.88 95 LEU A C 1
ATOM 737 O O . LEU A 1 95 ? -7.34 28.906 15.977 1 98.88 95 LEU A O 1
ATOM 741 N N . ALA A 1 96 ? -5.828 27.328 16.453 1 98.94 96 ALA A N 1
ATOM 742 C CA . ALA A 1 96 ? -6.773 26.219 16.344 1 98.94 96 ALA A CA 1
ATOM 743 C C . ALA A 1 96 ? -7.875 26.328 17.391 1 98.94 96 ALA A C 1
ATOM 745 O O . ALA A 1 96 ? -9.047 26.109 17.094 1 98.94 96 ALA A O 1
ATOM 746 N N . ALA A 1 97 ? -7.465 26.672 18.609 1 98.88 97 ALA A N 1
ATOM 747 C CA . ALA A 1 97 ? -8.422 26.797 19.703 1 98.88 97 ALA A CA 1
ATOM 748 C C . ALA A 1 97 ? -9.422 27.922 19.422 1 98.88 97 ALA A C 1
ATOM 750 O O . ALA A 1 97 ? -10.625 27.766 19.656 1 98.88 97 ALA A O 1
ATOM 751 N N . GLU A 1 98 ? -8.898 29.047 18.984 1 98.75 98 GLU A N 1
ATOM 752 C CA . GLU A 1 98 ? -9.766 30.188 18.656 1 98.75 98 GLU A CA 1
ATOM 753 C C . GLU A 1 98 ? -10.766 29.797 17.578 1 98.75 98 GLU A C 1
ATOM 755 O O . GLU A 1 98 ? -11.961 30.078 17.703 1 98.75 98 GLU A O 1
ATOM 760 N N . ALA A 1 99 ? -10.281 29.219 16.516 1 98.94 99 ALA A N 1
ATOM 761 C CA . ALA A 1 99 ? -11.148 28.828 15.398 1 98.94 99 ALA A CA 1
ATOM 762 C C . ALA A 1 99 ? -12.156 27.766 15.836 1 98.94 99 ALA A C 1
ATOM 764 O O . ALA A 1 99 ? -13.32 27.812 15.438 1 98.94 99 ALA A O 1
ATOM 765 N N . ALA A 1 100 ? -11.672 26.797 16.641 1 98.94 100 ALA A N 1
ATOM 766 C CA . ALA A 1 100 ? -12.555 25.734 17.141 1 98.94 100 ALA A CA 1
ATOM 767 C C . ALA A 1 100 ? -13.719 26.328 17.938 1 98.94 100 ALA A C 1
ATOM 769 O O . ALA A 1 100 ? -14.875 25.969 17.703 1 98.94 100 ALA A O 1
ATOM 770 N N . ARG A 1 101 ? -13.398 27.25 18.828 1 98.81 101 ARG A N 1
ATOM 771 C CA . ARG A 1 101 ? -14.422 27.891 19.641 1 98.81 101 ARG A CA 1
ATOM 772 C C . ARG A 1 101 ? -15.375 28.719 18.781 1 98.81 101 ARG A C 1
ATOM 774 O O . ARG A 1 101 ? -16.594 28.656 18.969 1 98.81 101 ARG A O 1
ATOM 781 N N . GLU A 1 102 ? -14.781 29.453 17.922 1 98.81 102 GLU A N 1
ATOM 782 C CA . GLU A 1 102 ? -15.57 30.359 17.109 1 98.81 102 GLU A CA 1
ATOM 783 C C . GLU A 1 102 ? -16.594 29.609 16.266 1 98.81 102 GLU A C 1
ATOM 785 O O . GLU A 1 102 ? -17.734 30.047 16.125 1 98.81 102 GLU A O 1
ATOM 790 N N . HIS A 1 103 ? -16.188 28.453 15.695 1 98.88 103 HIS A N 1
ATOM 791 C CA . HIS A 1 103 ? -17.047 27.797 14.703 1 98.88 103 HIS A CA 1
ATOM 792 C C . HIS A 1 103 ? -17.672 26.547 15.281 1 98.88 103 HIS A C 1
ATOM 794 O O . HIS A 1 103 ? -18.5 25.906 14.625 1 98.88 103 HIS A O 1
ATOM 800 N N . GLY A 1 104 ? -17.328 26.156 16.516 1 98.75 104 GLY A N 1
ATOM 801 C CA . GLY A 1 104 ? -17.906 24.984 17.156 1 98.75 104 GLY A CA 1
ATOM 802 C C . GLY A 1 104 ? -17.562 23.688 16.453 1 98.75 104 GLY A C 1
ATOM 803 O O . GLY A 1 104 ? -18.422 22.828 16.266 1 98.75 104 GLY A O 1
ATOM 804 N N . LEU A 1 105 ? -16.422 23.516 15.984 1 98.88 105 LEU A N 1
ATOM 805 C CA . LEU A 1 105 ? -15.969 22.312 15.297 1 98.88 105 LEU A CA 1
ATOM 806 C C . LEU A 1 105 ? -14.562 21.922 15.742 1 98.88 105 LEU A C 1
ATOM 808 O O . LEU A 1 105 ? -13.914 22.672 16.484 1 98.88 105 LEU A O 1
ATOM 812 N N . TYR A 1 106 ? -14.109 20.672 15.414 1 98.94 106 TYR A N 1
ATOM 813 C CA . TYR A 1 106 ? -12.742 20.234 15.672 1 98.94 106 TYR A CA 1
ATOM 814 C C . TYR A 1 106 ? -11.773 20.859 14.664 1 98.94 106 TYR A C 1
ATOM 816 O O . TYR A 1 106 ? -12.078 20.938 13.477 1 98.94 106 TYR A O 1
ATOM 824 N N . VAL A 1 107 ? -10.648 21.328 15.133 1 99 107 VAL A N 1
ATOM 825 C CA . VAL A 1 107 ? -9.625 21.875 14.242 1 99 107 VAL A CA 1
ATOM 826 C C . VAL A 1 107 ? -8.32 21.094 14.43 1 99 107 VAL A C 1
ATOM 828 O O . VAL A 1 107 ? -7.781 21.031 15.539 1 99 107 VAL A O 1
ATOM 831 N N . HIS A 1 108 ? -7.902 20.406 13.398 1 99 108 HIS A N 1
ATOM 832 C CA . HIS A 1 108 ? -6.613 19.734 13.336 1 99 108 HIS A CA 1
ATOM 833 C C . HIS A 1 108 ? -5.52 20.656 12.828 1 99 108 HIS A C 1
ATOM 835 O O . HIS A 1 108 ? -5.734 21.422 11.875 1 99 108 HIS A O 1
ATOM 841 N N . ALA A 1 109 ? -4.41 20.703 13.438 1 98.94 109 ALA A N 1
ATOM 842 C CA . ALA A 1 109 ? -3.254 21.5 13.047 1 98.94 109 ALA A CA 1
ATOM 843 C C . ALA A 1 109 ? -1.949 20.781 13.352 1 98.94 109 ALA A C 1
ATOM 845 O O . ALA A 1 109 ? -1.962 19.672 13.906 1 98.94 109 ALA A O 1
ATOM 846 N N . SER A 1 110 ? -0.881 21.266 12.922 1 98.81 110 SER A N 1
ATOM 847 C CA . SER A 1 110 ? 0.45 20.688 13.078 1 98.81 110 SER A CA 1
ATOM 848 C C . SER A 1 110 ? 1.472 21.75 13.461 1 98.81 110 SER A C 1
ATOM 850 O O . SER A 1 110 ? 1.442 22.875 12.938 1 98.81 110 SER A O 1
ATOM 852 N N . LEU A 1 111 ? 2.367 21.484 14.484 1 98.62 111 LEU A N 1
ATOM 853 C CA . LEU A 1 111 ? 3.281 22.5 14.977 1 98.62 111 LEU A CA 1
ATOM 854 C C . LEU A 1 111 ? 4.656 21.906 15.258 1 98.62 111 LEU A C 1
ATOM 856 O O . LEU A 1 111 ? 4.801 20.688 15.375 1 98.62 111 LEU A O 1
ATOM 860 N N . TYR A 1 112 ? 5.68 22.828 15.266 1 98.38 112 TYR A N 1
ATOM 861 C CA . TYR A 1 112 ? 7.004 22.547 15.805 1 98.38 112 TYR A CA 1
ATOM 862 C C . TYR A 1 112 ? 7.023 22.703 17.312 1 98.38 112 TYR A C 1
ATOM 864 O O . TYR A 1 112 ? 7.098 23.828 17.828 1 98.38 112 TYR A O 1
ATOM 872 N N . GLU A 1 113 ? 6.961 21.531 17.984 1 98.38 113 GLU A N 1
ATOM 873 C CA . GLU A 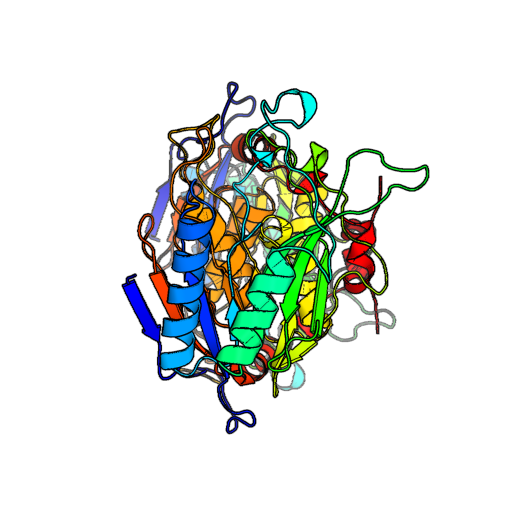1 113 ? 6.77 21.516 19.422 1 98.38 113 GLU A CA 1
ATOM 874 C C . GLU A 1 113 ? 8.102 21.531 20.172 1 98.38 113 GLU A C 1
ATOM 876 O O . GLU A 1 113 ? 9.008 20.75 19.859 1 98.38 113 GLU A O 1
ATOM 881 N N . LYS A 1 114 ? 8.109 22.375 21.156 1 96 114 LYS A N 1
ATOM 882 C CA . LYS A 1 114 ? 9.266 22.391 22.047 1 96 114 LYS A CA 1
ATOM 883 C C . LYS A 1 114 ? 9.367 21.094 22.844 1 96 114 LYS A C 1
ATOM 885 O O . LYS A 1 114 ? 8.367 20.609 23.391 1 96 114 LYS A O 1
ATOM 890 N N . ALA A 1 115 ? 10.523 20.469 22.781 1 91.38 115 ALA A N 1
ATOM 891 C CA . ALA A 1 115 ? 10.781 19.219 23.5 1 91.38 115 ALA A CA 1
ATOM 892 C C . ALA A 1 115 ? 12.18 19.203 24.094 1 91.38 115 ALA A C 1
ATOM 894 O O . ALA A 1 115 ? 13.156 18.922 23.406 1 91.38 115 ALA A O 1
ATOM 895 N N . PRO A 1 116 ? 12.258 19.531 25.312 1 82.25 116 PRO A N 1
ATOM 896 C CA . PRO A 1 116 ? 13.617 19.438 25.844 1 82.25 116 PRO A CA 1
ATOM 897 C C . PRO A 1 116 ? 14.203 18.031 25.734 1 82.25 116 PRO A C 1
ATOM 899 O O . PRO A 1 116 ? 13.469 17.047 25.844 1 82.25 116 PRO A O 1
ATOM 902 N N . GLY A 1 117 ? 15.391 17.922 25.359 1 78.19 117 GLY A N 1
ATOM 903 C CA . GLY A 1 117 ? 16.078 16.656 25.281 1 78.19 117 GLY A CA 1
ATOM 904 C C . GLY A 1 117 ? 16.391 16.047 26.641 1 78.19 117 GLY A C 1
ATOM 905 O O . GLY A 1 117 ? 16.125 16.672 27.672 1 78.19 117 GLY A O 1
ATOM 906 N N . PRO A 1 118 ? 16.891 14.812 26.641 1 75.25 118 PRO A N 1
ATOM 907 C CA . PRO A 1 118 ? 17.188 14.109 27.891 1 75.25 118 PRO A CA 1
ATOM 908 C C . PRO A 1 118 ? 18.156 14.875 28.781 1 75.25 118 PRO A C 1
ATOM 910 O O . PRO A 1 118 ? 18.062 14.805 30 1 75.25 118 PRO A O 1
ATOM 913 N N . SER A 1 119 ? 19.094 15.547 28.141 1 81.56 119 SER A N 1
ATOM 914 C CA . SER A 1 119 ? 20.109 16.25 28.922 1 81.56 119 SER A CA 1
ATOM 915 C C . SER A 1 119 ? 19.984 17.766 28.75 1 81.56 119 SER A C 1
ATOM 917 O O . SER A 1 119 ? 20.953 18.5 28.891 1 81.56 119 SER A O 1
ATOM 919 N N . GLY A 1 120 ? 18.828 18.109 28.359 1 79.81 120 GLY A N 1
ATOM 920 C CA . GLY A 1 120 ? 18.594 19.516 28.109 1 79.81 120 GLY A CA 1
ATOM 921 C C . GLY A 1 120 ? 18.203 19.812 26.672 1 79.81 120 GLY A C 1
ATOM 922 O O . GLY A 1 120 ? 17.859 18.906 25.922 1 79.81 120 GLY A O 1
ATOM 923 N N . ASP A 1 121 ? 18.281 21.062 26.438 1 79.5 121 ASP A N 1
ATOM 924 C CA . ASP A 1 121 ? 17.875 21.469 25.094 1 79.5 121 ASP A CA 1
ATOM 925 C C . ASP A 1 121 ? 18.922 21.062 24.062 1 79.5 121 ASP A C 1
ATOM 927 O O . ASP A 1 121 ? 20.078 21.5 24.141 1 79.5 121 ASP A O 1
ATOM 931 N N . ASP A 1 122 ? 18.641 20.125 23.203 1 84.06 122 ASP A N 1
ATOM 932 C CA . ASP A 1 122 ? 19.562 19.688 22.172 1 84.06 122 ASP A CA 1
ATOM 933 C C . ASP A 1 122 ? 19.188 20.281 20.812 1 84.06 122 ASP A C 1
ATOM 935 O O . ASP A 1 122 ? 19.75 19.891 19.781 1 84.06 122 ASP A O 1
ATOM 939 N N . GLY A 1 123 ? 18.156 21.094 20.938 1 84.69 123 GLY A N 1
ATOM 940 C CA . GLY A 1 123 ? 17.766 21.812 19.719 1 84.69 123 GLY A CA 1
ATOM 941 C C . GLY A 1 123 ? 16.688 21.109 18.938 1 84.69 123 GLY A C 1
ATOM 942 O O . GLY A 1 123 ? 16.125 21.672 17.984 1 84.69 123 GLY A O 1
ATOM 943 N N . LEU A 1 124 ? 16.406 19.906 19.297 1 92.5 124 LEU A N 1
ATOM 944 C CA . LEU A 1 124 ? 15.391 19.141 18.562 1 92.5 124 LEU A CA 1
ATOM 945 C C . LEU A 1 124 ? 14.023 19.297 19.219 1 92.5 124 LEU A C 1
ATOM 947 O O . LEU A 1 124 ? 13.914 19.375 20.438 1 92.5 124 LEU A O 1
ATOM 951 N N . GLY A 1 125 ? 13.039 19.469 18.453 1 96.56 125 GLY A N 1
ATOM 952 C CA . GLY A 1 125 ? 11.656 19.406 18.891 1 96.56 125 GLY A CA 1
ATOM 953 C C . GLY A 1 125 ? 10.891 18.234 18.297 1 96.56 125 GLY A C 1
ATOM 954 O O . GLY A 1 125 ? 11.492 17.234 17.891 1 96.56 125 GLY A O 1
ATOM 955 N N . TYR A 1 126 ? 9.586 18.297 18.391 1 97.69 126 TYR A N 1
ATOM 956 C CA . TYR A 1 126 ? 8.703 17.328 17.734 1 97.69 126 TYR A CA 1
ATOM 957 C C . TYR A 1 126 ? 7.891 18 16.625 1 97.69 126 TYR A C 1
ATOM 959 O O . TYR A 1 126 ? 7.547 19.188 16.734 1 97.69 126 TYR A O 1
ATOM 967 N N . ASN A 1 127 ? 7.73 17.312 15.516 1 98.5 127 ASN A N 1
ATOM 968 C CA . ASN A 1 127 ? 6.633 17.609 14.594 1 98.5 127 ASN A CA 1
ATOM 969 C C . ASN A 1 127 ? 5.324 17 15.078 1 98.5 127 ASN A C 1
ATOM 971 O O . ASN A 1 127 ? 5.133 15.781 15 1 98.5 127 ASN A O 1
ATOM 975 N N . THR A 1 128 ? 4.422 17.859 15.602 1 98.62 128 THR A N 1
ATOM 976 C CA . THR A 1 128 ? 3.285 17.359 16.359 1 98.62 128 THR A CA 1
ATOM 977 C C . THR A 1 128 ? 1.969 17.766 15.711 1 98.62 128 THR A C 1
ATOM 979 O O . THR A 1 128 ? 1.727 18.953 15.484 1 98.62 128 THR A O 1
ATOM 982 N N . ALA A 1 129 ? 1.18 16.781 15.367 1 98.88 129 ALA A N 1
ATOM 983 C CA . ALA A 1 129 ? -0.205 17.016 14.977 1 98.88 129 ALA A CA 1
ATOM 984 C C . ALA A 1 129 ? -1.114 17.109 16.203 1 98.88 129 ALA A C 1
ATOM 986 O O . ALA A 1 129 ? -0.966 16.344 17.156 1 98.88 129 ALA A O 1
ATOM 987 N N . ILE A 1 130 ? -2.037 18.078 16.141 1 98.94 130 ILE A N 1
ATOM 988 C CA . ILE A 1 130 ? -2.977 18.234 17.25 1 98.94 130 ILE A CA 1
ATOM 989 C C . ILE A 1 130 ? -4.402 18.297 16.703 1 98.94 130 ILE A C 1
ATOM 991 O O . ILE A 1 130 ? -4.621 18.703 15.57 1 98.94 130 ILE A O 1
ATOM 995 N N . LEU A 1 131 ? -5.293 17.828 17.453 1 99 131 LEU A N 1
ATOM 996 C CA . LEU A 1 131 ? -6.723 18.062 17.266 1 99 131 LEU A CA 1
ATOM 997 C C . LEU A 1 131 ? -7.316 18.812 18.453 1 99 131 LEU A C 1
ATOM 999 O O . LEU A 1 131 ? -7.203 18.375 19.594 1 99 131 LEU A O 1
ATOM 1003 N N . VAL A 1 132 ? -7.855 19.969 18.141 1 98.94 132 VAL A N 1
ATOM 1004 C CA . VAL A 1 132 ? -8.461 20.812 19.172 1 98.94 132 VAL A CA 1
ATOM 1005 C C . VAL A 1 132 ? -9.984 20.688 19.109 1 98.94 132 VAL A C 1
ATOM 1007 O O . VAL A 1 132 ? -10.57 20.766 18.031 1 98.94 132 VAL A O 1
ATOM 1010 N N . ALA A 1 133 ? -10.609 20.547 20.266 1 98.94 133 ALA A N 1
ATOM 1011 C CA . ALA A 1 133 ? -12.047 20.328 20.359 1 98.94 133 ALA A CA 1
ATOM 1012 C C . ALA A 1 133 ? -12.812 21.641 20.281 1 98.94 133 ALA A C 1
ATOM 1014 O O . ALA A 1 133 ? -12.219 22.719 20.391 1 98.94 133 ALA A O 1
ATOM 1015 N N . PRO A 1 134 ? -14.117 21.562 20.047 1 98.88 134 PRO A N 1
ATOM 1016 C CA . PRO A 1 134 ? -14.938 22.766 19.875 1 98.88 134 PRO A CA 1
ATOM 1017 C C . PRO A 1 134 ? -14.867 23.703 21.094 1 98.88 134 PRO A C 1
ATOM 1019 O O . PRO A 1 134 ? -15.086 24.906 20.953 1 98.88 134 PRO A O 1
ATOM 1022 N N . ASP A 1 135 ? -14.5 23.219 22.266 1 98.75 135 ASP A N 1
ATOM 1023 C CA . ASP A 1 135 ? -14.422 24.062 23.453 1 98.75 135 ASP A CA 1
ATOM 1024 C C . ASP A 1 135 ? -13.039 24.688 23.594 1 98.75 135 ASP A C 1
ATOM 1026 O O . ASP A 1 135 ? -12.766 25.406 24.562 1 98.75 135 ASP A O 1
ATOM 1030 N N . GLY A 1 136 ? -12.172 24.344 22.656 1 98.75 136 GLY A N 1
ATOM 1031 C CA . GLY A 1 136 ? -10.859 24.969 22.609 1 98.75 136 GLY A CA 1
ATOM 1032 C C . GLY A 1 136 ? -9.797 24.188 23.344 1 98.75 136 GLY A C 1
ATOM 1033 O O . GLY A 1 136 ? -8.656 24.641 23.484 1 98.75 136 GLY A O 1
ATOM 1034 N N . THR A 1 137 ? -10.133 22.984 23.828 1 98.75 137 THR A N 1
ATOM 1035 C CA . THR A 1 137 ? -9.148 22.172 24.547 1 98.75 137 THR A CA 1
ATOM 1036 C C . THR A 1 137 ? -8.484 21.172 23.609 1 98.75 137 THR A C 1
ATOM 1038 O O . THR A 1 137 ? -9.039 20.828 22.562 1 98.75 137 THR A O 1
ATOM 1041 N N . LEU A 1 138 ? -7.316 20.703 23.984 1 98.88 138 LEU A N 1
ATOM 1042 C CA . LEU A 1 138 ? -6.586 19.688 23.219 1 98.88 138 LEU A CA 1
ATOM 1043 C C . LEU A 1 138 ? -7.254 18.328 23.344 1 98.88 138 LEU A C 1
ATOM 1045 O O . LEU A 1 138 ? -7.316 17.75 24.422 1 98.88 138 LEU A O 1
ATOM 1049 N N . ALA A 1 139 ? -7.723 17.781 22.266 1 98.81 139 ALA A N 1
ATOM 1050 C CA . ALA A 1 139 ? -8.375 16.484 22.281 1 98.81 139 ALA A CA 1
ATOM 1051 C C . ALA A 1 139 ? -7.363 15.359 22.062 1 98.81 139 ALA A C 1
ATOM 1053 O O . ALA A 1 139 ? -7.539 14.25 22.578 1 98.81 139 ALA A O 1
ATOM 1054 N N . GLN A 1 140 ? -6.324 15.609 21.266 1 98.62 140 GLN A N 1
ATOM 1055 C CA . GLN A 1 140 ? -5.305 14.617 20.953 1 98.62 140 GLN A CA 1
ATOM 1056 C C . GLN A 1 140 ? -4.043 15.273 20.406 1 98.62 140 GLN A C 1
ATOM 1058 O O . GLN A 1 140 ? -4.098 16.375 19.859 1 98.62 140 GLN A O 1
ATOM 1063 N N . ARG A 1 141 ? -3.002 14.734 20.641 1 98.19 141 ARG A N 1
ATOM 1064 C CA . ARG A 1 141 ? -1.729 15.062 20.016 1 98.19 141 ARG A CA 1
ATOM 1065 C C . ARG A 1 141 ? -0.999 13.805 19.547 1 98.19 141 ARG A C 1
ATOM 1067 O O . ARG A 1 141 ? -1.058 12.773 20.219 1 98.19 141 ARG A O 1
ATOM 1074 N N . THR A 1 142 ? -0.358 13.82 18.453 1 98.5 142 THR A N 1
ATOM 1075 C CA . THR A 1 142 ? 0.503 12.75 17.953 1 98.5 142 THR A CA 1
ATOM 1076 C C . THR A 1 142 ? 1.805 13.328 17.391 1 98.5 142 THR A C 1
ATOM 1078 O O . THR A 1 142 ? 1.785 14.211 16.547 1 98.5 142 THR A O 1
ATOM 1081 N N . ARG A 1 143 ? 2.898 12.891 17.922 1 98.19 143 ARG A N 1
ATOM 1082 C CA . ARG A 1 143 ? 4.211 13.289 17.422 1 98.19 143 ARG A CA 1
ATOM 1083 C C . ARG A 1 143 ? 4.645 12.398 16.266 1 98.19 143 ARG A C 1
ATOM 1085 O O . ARG A 1 143 ? 4.461 11.18 16.297 1 98.19 143 ARG A O 1
ATOM 1092 N N . LYS A 1 144 ? 5.176 13.016 15.234 1 98.38 144 LYS A N 1
ATOM 1093 C CA . LYS A 1 144 ? 5.562 12.328 14.008 1 98.38 144 LYS A CA 1
ATOM 1094 C C . LYS A 1 144 ? 6.445 11.117 14.297 1 98.38 144 LYS A C 1
ATOM 1096 O O . LYS A 1 144 ? 7.422 11.227 15.047 1 98.38 144 LYS A O 1
ATOM 1101 N N . THR A 1 145 ? 6.062 10.008 13.648 1 98.38 145 THR A N 1
ATOM 1102 C CA . THR A 1 145 ? 6.727 8.742 13.945 1 98.38 145 THR A CA 1
ATOM 1103 C C . THR A 1 145 ? 7.973 8.57 13.086 1 98.38 145 THR A C 1
ATOM 1105 O O . THR A 1 145 ? 9.055 8.289 13.602 1 98.38 145 THR A O 1
ATOM 1108 N N . HIS A 1 146 ? 7.82 8.664 11.812 1 98.62 146 HIS A N 1
ATOM 1109 C CA . HIS A 1 146 ? 8.922 8.5 10.867 1 98.62 146 HIS A CA 1
ATOM 1110 C C . HIS A 1 146 ? 9.484 9.859 10.445 1 98.62 146 HIS A C 1
ATOM 1112 O O . HIS A 1 146 ? 8.742 10.734 10.008 1 98.62 146 HIS A O 1
ATOM 1118 N N . ILE A 1 147 ? 10.781 9.992 10.5 1 98.44 147 ILE A N 1
ATOM 1119 C CA . ILE A 1 147 ? 11.438 11.25 10.172 1 98.44 147 ILE A CA 1
ATOM 1120 C C . ILE A 1 147 ? 12.188 11.109 8.852 1 98.44 147 ILE A C 1
ATOM 1122 O O . ILE A 1 147 ? 13.086 10.266 8.719 1 98.44 147 ILE A O 1
ATOM 1126 N N . PRO A 1 148 ? 11.812 11.867 7.844 1 96.69 148 PRO A N 1
ATOM 1127 C CA . PRO A 1 148 ? 12.555 11.773 6.582 1 96.69 148 PRO A CA 1
ATOM 1128 C C . PRO A 1 148 ? 13.992 12.273 6.703 1 96.69 148 PRO A C 1
ATOM 1130 O O . PRO A 1 148 ? 14.258 13.234 7.426 1 96.69 148 PRO A O 1
ATOM 1133 N N . VAL A 1 149 ? 14.883 11.617 6.031 1 94.44 149 VAL A N 1
ATOM 1134 C CA . VAL A 1 149 ? 16.297 11.953 5.93 1 94.44 149 VAL A CA 1
ATOM 1135 C C . VAL A 1 149 ? 16.719 11.945 4.465 1 94.44 149 VAL A C 1
ATOM 1137 O O . VAL A 1 149 ? 17.344 10.984 3.994 1 94.44 149 VAL A O 1
ATOM 1140 N N . THR A 1 150 ? 16.438 12.938 3.74 1 89.75 150 THR A N 1
ATOM 1141 C CA . THR A 1 150 ? 16.781 13.047 2.324 1 89.75 150 THR A CA 1
ATOM 1142 C C . THR A 1 150 ? 16.969 14.5 1.922 1 89.75 150 THR A C 1
ATOM 1144 O O . THR A 1 150 ? 16.625 15.414 2.68 1 89.75 150 THR A O 1
ATOM 1147 N N . GLU A 1 151 ? 17.5 14.656 0.779 1 86.69 151 GLU A N 1
ATOM 1148 C CA . GLU A 1 151 ? 17.734 16 0.283 1 86.69 151 GLU A CA 1
ATOM 1149 C C . GLU A 1 151 ? 16.438 16.797 0.181 1 86.69 151 GLU A C 1
ATOM 1151 O O . GLU A 1 151 ? 15.453 16.312 -0.396 1 86.69 151 GLU A O 1
ATOM 1156 N N . GLY A 1 152 ? 16.375 17.922 0.783 1 88 152 GLY A N 1
ATOM 1157 C CA . GLY A 1 152 ? 15.195 18.781 0.751 1 88 152 GLY A CA 1
ATOM 1158 C C . GLY A 1 152 ? 14.227 18.5 1.885 1 88 152 GLY A C 1
ATOM 1159 O O . GLY A 1 152 ? 13.258 19.25 2.066 1 88 152 GLY A O 1
ATOM 1160 N N . TYR A 1 153 ? 14.539 17.453 2.623 1 94.06 153 TYR A N 1
ATOM 1161 C CA . TYR A 1 153 ? 13.742 17.078 3.789 1 94.06 153 TYR A CA 1
ATOM 1162 C C . TYR A 1 153 ? 14.641 16.641 4.941 1 94.06 153 TYR A C 1
ATOM 1164 O O . TYR A 1 153 ? 14.648 15.477 5.328 1 94.06 153 TYR A O 1
ATOM 1172 N N . TYR A 1 154 ? 15.297 17.625 5.555 1 95.38 154 TYR A N 1
ATOM 1173 C CA . TYR A 1 154 ? 16.266 17.375 6.613 1 95.38 154 TYR A CA 1
ATOM 1174 C C . TYR A 1 154 ? 15.609 17.422 7.984 1 95.38 154 TYR A C 1
ATOM 1176 O O . TYR A 1 154 ? 16.094 18.078 8.898 1 95.38 154 TYR A O 1
ATOM 1184 N N . GLU A 1 155 ? 14.531 16.656 8.078 1 97.38 155 GLU A N 1
ATOM 1185 C CA . GLU A 1 155 ? 13.742 16.75 9.297 1 97.38 155 GLU A CA 1
ATOM 1186 C C . GLU A 1 155 ? 14.477 16.109 10.477 1 97.38 155 GLU A C 1
ATOM 1188 O O . GLU A 1 155 ? 14.188 16.406 11.633 1 97.38 155 GLU A O 1
ATOM 1193 N N . ASP A 1 156 ? 15.469 15.258 10.18 1 95.69 156 ASP A N 1
ATOM 1194 C CA . ASP A 1 156 ? 16.266 14.625 11.227 1 95.69 156 ASP A CA 1
ATOM 1195 C C . ASP A 1 156 ? 17.094 15.656 11.984 1 95.69 156 ASP A C 1
ATOM 1197 O O . ASP A 1 156 ? 17.531 15.406 13.109 1 95.69 156 ASP A O 1
ATOM 1201 N N . ASP A 1 157 ? 17.25 16.828 11.438 1 95.31 157 ASP A N 1
ATOM 1202 C CA . ASP A 1 157 ? 18.016 17.906 12.07 1 95.31 157 ASP A CA 1
ATOM 1203 C C . ASP A 1 157 ? 17.109 18.75 12.961 1 95.31 157 ASP A C 1
ATOM 1205 O O . ASP A 1 157 ? 17.594 19.578 13.734 1 95.31 157 ASP A O 1
ATOM 1209 N N . TRP A 1 158 ? 15.828 18.531 12.875 1 96.5 158 TRP A N 1
ATOM 1210 C CA . TRP A 1 158 ? 14.891 19.438 13.523 1 96.5 158 TRP A CA 1
ATOM 1211 C C . TRP A 1 158 ? 14 18.688 14.516 1 96.5 158 TRP A C 1
ATOM 1213 O O . TRP A 1 158 ? 13.617 19.234 15.555 1 96.5 158 TRP A O 1
ATOM 1223 N N . PHE A 1 159 ? 13.703 17.406 14.18 1 97.12 159 PHE A N 1
ATOM 1224 C CA . PHE A 1 159 ? 12.672 16.703 14.938 1 97.12 159 PHE A CA 1
ATOM 1225 C C . PHE A 1 159 ? 13.203 15.398 15.508 1 97.12 159 PHE A C 1
ATOM 1227 O O . PHE A 1 159 ? 13.984 14.703 14.852 1 97.12 159 PHE A O 1
ATOM 1234 N N . ARG A 1 160 ? 12.719 15.125 16.703 1 94.94 160 ARG A N 1
ATOM 1235 C CA . ARG A 1 160 ? 12.797 13.773 17.234 1 94.94 160 ARG A CA 1
ATOM 1236 C C . ARG A 1 160 ? 11.625 12.922 16.766 1 94.94 160 ARG A C 1
ATOM 1238 O O . ARG A 1 160 ? 10.531 13.445 16.547 1 94.94 160 ARG A O 1
ATOM 1245 N N . PRO A 1 161 ? 11.914 11.602 16.594 1 96.19 161 PRO A N 1
ATOM 1246 C CA . PRO A 1 161 ? 10.758 10.742 16.328 1 96.19 161 PRO A CA 1
ATOM 1247 C C . PRO A 1 161 ? 9.82 10.633 17.531 1 96.19 161 PRO A C 1
ATOM 1249 O O . PRO A 1 161 ? 10.281 10.656 18.688 1 96.19 161 PRO A O 1
ATOM 1252 N N . GLY A 1 162 ? 8.578 10.539 17.281 1 95.94 162 GLY A N 1
ATOM 1253 C CA . GLY A 1 162 ? 7.609 10.312 18.344 1 95.94 162 GLY A CA 1
ATOM 1254 C C . GLY A 1 162 ? 7.867 9.039 19.125 1 95.94 162 GLY A C 1
ATOM 1255 O O . GLY A 1 162 ? 8.68 8.211 18.703 1 95.94 162 GLY A O 1
ATOM 1256 N N . PRO A 1 163 ? 7.203 8.953 20.188 1 93.25 163 PRO A N 1
ATOM 1257 C CA . PRO A 1 163 ? 7.449 7.797 21.062 1 93.25 163 PRO A CA 1
ATOM 1258 C C . PRO A 1 163 ? 7.012 6.48 20.422 1 93.25 163 PRO A C 1
ATOM 1260 O O . PRO A 1 163 ? 6.062 6.453 19.641 1 93.25 163 PRO A O 1
ATOM 1263 N N . ALA A 1 164 ? 7.77 5.453 20.781 1 94.56 164 ALA A N 1
ATOM 1264 C CA . ALA A 1 164 ? 7.371 4.09 20.438 1 94.56 164 ALA A CA 1
ATOM 1265 C C . ALA A 1 164 ? 6.57 3.463 21.578 1 94.56 164 ALA A C 1
ATOM 1267 O O . ALA A 1 164 ? 6.211 4.145 22.547 1 94.56 164 ALA A O 1
ATOM 1268 N N . GLY A 1 165 ? 6.152 2.199 21.516 1 87.19 165 GLY A N 1
ATOM 1269 C CA . GLY A 1 165 ? 5.434 1.48 22.547 1 87.19 165 GLY A CA 1
ATOM 1270 C C . GLY A 1 165 ? 3.938 1.72 22.516 1 87.19 165 GLY A C 1
ATOM 1271 O O . GLY A 1 165 ? 3.355 1.886 21.438 1 87.19 165 GLY A O 1
ATOM 1272 N N . ASP A 1 166 ? 3.285 1.852 23.641 1 83.94 166 ASP A N 1
ATOM 1273 C CA . ASP A 1 166 ? 1.832 1.848 23.781 1 83.94 166 ASP A CA 1
ATOM 1274 C C . ASP A 1 166 ? 1.228 3.143 23.234 1 83.94 166 ASP A C 1
ATOM 1276 O O . ASP A 1 166 ? 0.061 3.172 22.844 1 83.94 166 ASP A O 1
ATOM 1280 N N . ASP A 1 167 ? 2.035 4.133 23.094 1 85.56 167 ASP A N 1
ATOM 1281 C CA . ASP A 1 167 ? 1.513 5.441 22.719 1 85.56 167 ASP A CA 1
ATOM 1282 C C . ASP A 1 167 ? 1.906 5.797 21.281 1 85.56 167 ASP A C 1
ATOM 1284 O O . ASP A 1 167 ? 1.788 6.953 20.875 1 85.56 167 ASP A O 1
ATOM 1288 N N . ALA A 1 168 ? 2.26 4.746 20.562 1 93.06 168 ALA A N 1
ATOM 1289 C CA . ALA A 1 168 ? 2.814 5.047 19.234 1 93.06 168 ALA A CA 1
ATOM 1290 C C . ALA A 1 168 ? 1.712 5.41 18.25 1 93.06 168 ALA A C 1
ATOM 1292 O O . ALA A 1 168 ? 1.936 6.191 17.312 1 93.06 168 ALA A O 1
ATOM 1293 N N . PHE A 1 169 ? 0.542 4.852 18.469 1 97.19 169 PHE A N 1
ATOM 1294 C CA . PHE A 1 169 ? -0.545 5.066 17.516 1 97.19 169 PHE A CA 1
ATOM 1295 C C . PHE A 1 169 ? -1.842 5.398 18.25 1 97.19 169 PHE A C 1
ATOM 1297 O O . PHE A 1 169 ? -2.801 4.625 18.203 1 97.19 169 PHE A O 1
ATOM 1304 N N . PRO A 1 170 ? -1.908 6.605 18.828 1 97.81 170 PRO A N 1
ATOM 1305 C CA . PRO A 1 170 ? -3.098 6.973 19.609 1 97.81 170 PRO A CA 1
ATOM 1306 C C . PRO A 1 170 ? -4.285 7.348 18.719 1 97.81 170 PRO A C 1
ATOM 1308 O O . PRO A 1 170 ? -4.094 7.824 17.594 1 97.81 170 PRO A O 1
ATOM 1311 N N . LEU A 1 171 ? -5.508 7.129 19.281 1 98.38 171 LEU A N 1
ATOM 1312 C CA . LEU A 1 171 ? -6.742 7.5 18.594 1 98.38 171 LEU A CA 1
ATOM 1313 C C . LEU A 1 171 ? -7.535 8.516 19.422 1 98.38 171 LEU A C 1
ATOM 1315 O O . LEU A 1 171 ? -7.367 8.602 20.625 1 98.38 171 LEU A O 1
ATOM 1319 N N . VAL A 1 172 ? -8.312 9.25 18.75 1 98.81 172 VAL A N 1
ATOM 1320 C CA . VAL A 1 172 ? -9.266 10.148 19.375 1 98.81 172 VAL A CA 1
ATOM 1321 C C . VAL A 1 172 ? -10.633 9.992 18.703 1 98.81 172 VAL A C 1
ATOM 1323 O O . VAL A 1 172 ? -10.727 9.836 17.484 1 98.81 172 VAL A O 1
ATOM 1326 N N . THR A 1 173 ? -11.688 9.992 19.516 1 98.62 173 THR A N 1
ATOM 1327 C CA . THR A 1 173 ? -13.039 9.828 18.984 1 98.62 173 THR A CA 1
ATOM 1328 C C . THR A 1 173 ? -13.688 11.188 18.734 1 98.62 173 THR A C 1
ATOM 1330 O O . THR A 1 173 ? -13.688 12.062 19.594 1 98.62 173 THR A O 1
ATOM 1333 N N . VAL A 1 174 ? -14.125 11.445 17.547 1 98.5 174 VAL A N 1
ATOM 1334 C CA . VAL A 1 174 ? -14.953 12.578 17.141 1 98.5 174 VAL A CA 1
ATOM 1335 C C . VAL A 1 174 ? -16.328 12.078 16.703 1 98.5 174 VAL A C 1
ATOM 1337 O O . VAL A 1 174 ? -16.484 11.477 15.641 1 98.5 174 VAL A O 1
ATOM 1340 N N . ASP A 1 175 ? -17.297 12.359 17.531 1 96.19 175 ASP A N 1
ATOM 1341 C CA . ASP A 1 175 ? -18.609 11.75 17.344 1 96.19 175 ASP A CA 1
ATOM 1342 C C . ASP A 1 175 ? -18.516 10.227 17.344 1 96.19 175 ASP A C 1
ATOM 1344 O O . ASP A 1 175 ? -18.062 9.625 18.312 1 96.19 175 ASP A O 1
ATOM 1348 N N . GLU A 1 176 ? -18.719 9.594 16.188 1 96.06 176 GLU A N 1
ATOM 1349 C CA . GLU A 1 176 ? -18.672 8.141 16.125 1 96.06 176 GLU A CA 1
ATOM 1350 C C . GLU A 1 176 ? -17.438 7.648 15.375 1 96.06 176 GLU A C 1
ATOM 1352 O O . GLU A 1 176 ? -17.281 6.449 15.141 1 96.06 176 GLU A O 1
ATOM 1357 N N . ALA A 1 177 ? -16.609 8.586 15.055 1 98.62 177 ALA A N 1
ATOM 1358 C CA . ALA A 1 177 ? -15.445 8.234 14.242 1 98.62 177 ALA A CA 1
ATOM 1359 C C . ALA A 1 177 ? -14.164 8.266 15.062 1 98.62 177 ALA A C 1
ATOM 1361 O O . ALA A 1 177 ? -13.977 9.148 15.898 1 98.62 177 ALA A O 1
ATOM 1362 N N . ARG A 1 178 ? -13.344 7.312 14.953 1 98.75 178 ARG A N 1
ATOM 1363 C CA . ARG A 1 178 ? -12.031 7.266 15.586 1 98.75 178 ARG A CA 1
ATOM 1364 C C . ARG A 1 178 ? -10.945 7.754 14.641 1 98.75 178 ARG A C 1
ATOM 1366 O O . ARG A 1 178 ? -10.758 7.191 13.555 1 98.75 178 ARG A O 1
ATOM 1373 N N . PHE A 1 179 ? -10.164 8.766 15.055 1 98.94 179 PHE A N 1
ATOM 1374 C CA . PHE A 1 179 ? -9.164 9.43 14.227 1 98.94 179 PHE A CA 1
ATOM 1375 C C . PHE A 1 179 ? -7.754 9.094 14.703 1 98.94 179 PHE A C 1
ATOM 1377 O O . PHE A 1 179 ? -7.496 9.062 15.906 1 98.94 179 PHE A O 1
ATOM 1384 N N . GLY A 1 180 ? -6.863 8.719 13.789 1 98.94 180 GLY A N 1
ATOM 1385 C CA . GLY A 1 180 ? -5.426 8.812 13.984 1 98.94 180 GLY A CA 1
ATOM 1386 C C . GLY A 1 180 ? -4.816 10.039 13.328 1 98.94 180 GLY A C 1
ATOM 1387 O O . GLY A 1 180 ? -5.293 10.492 12.289 1 98.94 180 GLY A O 1
ATOM 1388 N N . LEU A 1 181 ? -3.74 10.562 13.906 1 98.88 181 LEU A N 1
ATOM 1389 C CA . LEU A 1 181 ? -3.189 11.82 13.43 1 98.88 181 LEU A CA 1
ATOM 1390 C C . LEU A 1 181 ? -1.711 11.68 13.086 1 98.88 181 LEU A C 1
ATOM 1392 O O . LEU A 1 181 ? -0.877 12.438 13.586 1 98.88 181 LEU A O 1
ATOM 1396 N N . PRO A 1 182 ? -1.366 10.727 12.172 1 98.88 182 PRO A N 1
ATOM 1397 C CA . PRO A 1 182 ? 0.021 10.695 11.703 1 98.88 182 PRO A CA 1
ATOM 1398 C C . PRO A 1 182 ? 0.389 11.906 10.852 1 98.88 182 PRO A C 1
ATOM 1400 O O . PRO A 1 182 ? -0.464 12.758 10.578 1 98.88 182 PRO A O 1
ATOM 1403 N N . THR A 1 183 ? 1.694 12.023 10.445 1 98.81 183 THR A N 1
ATOM 1404 C CA . THR A 1 183 ? 2.131 13.258 9.805 1 98.81 183 THR A CA 1
ATOM 1405 C C . THR A 1 183 ? 3.025 12.953 8.609 1 98.81 183 THR A C 1
ATOM 1407 O O . THR A 1 183 ? 4.074 12.32 8.75 1 98.81 183 THR A O 1
ATOM 1410 N N . CYS A 1 184 ? 2.656 13.32 7.422 1 98.44 184 CYS A N 1
ATOM 1411 C CA . CYS A 1 184 ? 3.43 13.469 6.195 1 98.44 184 CYS A CA 1
ATOM 1412 C C . CYS A 1 184 ? 4.23 12.203 5.902 1 98.44 184 CYS A C 1
ATOM 1414 O O . CYS A 1 184 ? 3.66 11.172 5.531 1 98.44 184 CYS A O 1
ATOM 1416 N N . TRP A 1 185 ? 5.586 12.156 6.262 1 98.56 185 TRP A N 1
ATOM 1417 C CA . TRP A 1 185 ? 6.43 11.008 5.965 1 98.56 185 TRP A CA 1
ATOM 1418 C C . TRP A 1 185 ? 5.785 9.711 6.461 1 98.56 185 TRP A C 1
ATOM 1420 O O . TRP A 1 185 ? 5.965 8.656 5.859 1 98.56 185 TRP A O 1
ATOM 1430 N N . ASP A 1 186 ? 5.059 9.781 7.496 1 98.75 186 ASP A N 1
ATOM 1431 C CA . ASP A 1 186 ? 4.312 8.648 8.039 1 98.75 186 ASP A CA 1
ATOM 1432 C C . ASP A 1 186 ? 3.447 7.996 6.965 1 98.75 186 ASP A C 1
ATOM 1434 O O . ASP A 1 186 ? 3.189 6.793 7.02 1 98.75 186 ASP A O 1
ATOM 1438 N N . GLN A 1 187 ? 3.062 8.758 5.957 1 98.38 187 GLN A N 1
ATOM 1439 C CA . GLN A 1 187 ? 2.084 8.32 4.969 1 98.38 187 GLN A CA 1
ATOM 1440 C C . GLN A 1 187 ? 2.668 7.254 4.051 1 98.38 187 GLN A C 1
ATOM 1442 O O . GLN A 1 187 ? 1.928 6.492 3.424 1 98.38 187 GLN A O 1
ATOM 1447 N N . TRP A 1 188 ? 4.008 7.16 4.012 1 98.62 188 TRP A N 1
ATOM 1448 C CA . TRP A 1 188 ? 4.68 6.227 3.115 1 98.62 188 TRP A CA 1
ATOM 1449 C C . TRP A 1 188 ? 4.758 4.836 3.736 1 98.62 188 TRP A C 1
ATOM 1451 O O . TRP A 1 188 ? 5.09 3.861 3.057 1 98.62 188 TRP A O 1
ATOM 1461 N N . PHE A 1 189 ? 4.473 4.684 5.016 1 98.81 189 PHE A N 1
ATOM 1462 C CA . PHE A 1 189 ? 4.758 3.449 5.738 1 98.81 189 PHE A CA 1
ATOM 1463 C C . PHE A 1 189 ? 3.48 2.658 5.984 1 98.81 189 PHE A C 1
ATOM 1465 O O . PHE A 1 189 ? 2.674 3.02 6.844 1 98.81 189 PHE A O 1
ATOM 1472 N N . PRO A 1 190 ? 3.34 1.554 5.266 1 98.69 190 PRO A N 1
ATOM 1473 C CA . PRO A 1 190 ? 2.135 0.745 5.465 1 98.69 190 PRO A CA 1
ATOM 1474 C C . PRO A 1 190 ? 2.033 0.171 6.875 1 98.69 190 PRO A C 1
ATOM 1476 O O . PRO A 1 190 ? 0.93 -0.087 7.363 1 98.69 190 PRO A O 1
ATOM 1479 N N . GLU A 1 191 ? 3.191 0.006 7.602 1 98.5 191 GLU A N 1
ATOM 1480 C CA . GLU A 1 191 ? 3.174 -0.463 8.984 1 98.5 191 GLU A CA 1
ATOM 1481 C C . GLU A 1 191 ? 2.328 0.45 9.867 1 98.5 191 GLU A C 1
ATOM 1483 O O . GLU A 1 191 ? 1.542 -0.027 10.688 1 98.5 191 GLU A O 1
ATOM 1488 N N . LEU A 1 192 ? 2.514 1.712 9.648 1 98.69 192 LEU A N 1
ATOM 1489 C CA . LEU A 1 192 ? 1.785 2.689 10.453 1 98.69 192 LEU A CA 1
ATOM 1490 C C . LEU A 1 192 ? 0.288 2.617 10.172 1 98.69 192 LEU A C 1
ATOM 1492 O O . LEU A 1 192 ? -0.52 2.564 11.102 1 98.69 192 LEU A O 1
ATOM 1496 N N . ALA A 1 193 ? -0.108 2.619 8.891 1 98.88 193 ALA A N 1
ATOM 1497 C CA . ALA A 1 193 ? -1.524 2.537 8.539 1 98.88 193 ALA A CA 1
ATOM 1498 C C . ALA A 1 193 ? -2.16 1.28 9.133 1 98.88 193 ALA A C 1
ATOM 1500 O O . ALA A 1 193 ? -3.277 1.329 9.648 1 98.88 193 ALA A O 1
ATOM 1501 N N . ARG A 1 194 ? -1.435 0.15 9.047 1 98.75 194 ARG A N 1
ATOM 1502 C CA . ARG A 1 194 ? -1.945 -1.099 9.609 1 98.75 194 ARG A CA 1
ATOM 1503 C C . ARG A 1 194 ? -2.104 -0.999 11.117 1 98.75 194 ARG A C 1
ATOM 1505 O O . ARG A 1 194 ? -3.119 -1.427 11.672 1 98.75 194 ARG A O 1
ATOM 1512 N N . ALA A 1 195 ? -1.095 -0.452 11.766 1 98.5 195 ALA A N 1
ATOM 1513 C CA . ALA A 1 195 ? -1.159 -0.333 13.219 1 98.5 195 ALA A CA 1
ATOM 1514 C C . ALA A 1 195 ? -2.373 0.487 13.648 1 98.5 195 ALA A C 1
ATOM 1516 O O . ALA A 1 195 ? -3.096 0.101 14.57 1 98.5 195 ALA A O 1
ATOM 1517 N N . TYR A 1 196 ? -2.631 1.599 12.984 1 98.81 196 TYR A N 1
ATOM 1518 C CA . TYR A 1 196 ? -3.797 2.422 13.281 1 98.81 196 TYR A CA 1
ATOM 1519 C C . TYR A 1 196 ? -5.09 1.663 13 1 98.81 196 TYR A C 1
ATOM 1521 O O . TYR A 1 196 ? -6.047 1.749 13.773 1 98.81 196 TYR A O 1
ATOM 1529 N N . SER A 1 197 ? -5.102 0.95 11.883 1 98.69 197 SER A N 1
ATOM 1530 C CA . SER A 1 197 ? -6.293 0.178 11.539 1 98.69 197 SER A CA 1
ATOM 1531 C C . SER A 1 197 ? -6.582 -0.89 12.586 1 98.69 197 SER A C 1
ATOM 1533 O O . SER A 1 197 ? -7.73 -1.071 13 1 98.69 197 SER A O 1
ATOM 1535 N N . LEU A 1 198 ? -5.543 -1.595 13.008 1 97.88 198 LEU A N 1
ATOM 1536 C CA . LEU A 1 198 ? -5.684 -2.617 14.039 1 97.88 198 LEU A CA 1
ATOM 1537 C C . LEU A 1 198 ? -6.211 -2.014 15.336 1 97.88 198 LEU A C 1
ATOM 1539 O O . LEU A 1 198 ? -6.953 -2.668 16.078 1 97.88 198 LEU A O 1
ATOM 1543 N N . ALA A 1 199 ? -5.844 -0.749 15.57 1 97.56 199 ALA A N 1
ATOM 1544 C CA . ALA A 1 199 ? -6.301 -0.057 16.781 1 97.56 199 ALA A CA 1
ATOM 1545 C C . ALA A 1 199 ? -7.746 0.403 16.625 1 97.56 199 ALA A C 1
ATOM 1547 O O . ALA A 1 199 ? -8.359 0.867 17.594 1 97.56 199 ALA A O 1
ATOM 1548 N N . GLY A 1 200 ? -8.297 0.372 15.406 1 98 200 GLY A N 1
ATOM 1549 C CA . GLY A 1 200 ? -9.703 0.667 15.195 1 98 200 GLY A CA 1
ATOM 1550 C C . GLY A 1 200 ? -9.938 2.002 14.508 1 98 200 GLY A C 1
ATOM 1551 O O . GLY A 1 200 ? -11.062 2.506 14.492 1 98 200 GLY A O 1
ATOM 1552 N N . ALA A 1 201 ? -8.93 2.551 13.914 1 98.88 201 ALA A N 1
ATOM 1553 C CA . ALA A 1 201 ? -9.07 3.855 13.273 1 98.88 201 ALA A CA 1
ATOM 1554 C C . ALA A 1 201 ? -10.055 3.791 12.109 1 98.88 201 ALA A C 1
ATOM 1556 O O . ALA A 1 201 ? -10.023 2.848 11.312 1 98.88 201 ALA A O 1
ATOM 1557 N N . ASP A 1 202 ? -10.922 4.824 12.008 1 98.88 202 ASP A N 1
ATOM 1558 C CA . ASP A 1 202 ? -11.75 5.055 10.828 1 98.88 202 ASP A CA 1
ATOM 1559 C C . ASP A 1 202 ? -11.055 5.98 9.836 1 98.88 202 ASP A C 1
ATOM 1561 O O . ASP A 1 202 ? -11.125 5.766 8.625 1 98.88 202 ASP A O 1
ATOM 1565 N N . VAL A 1 203 ? -10.422 6.996 10.375 1 98.94 203 VAL A N 1
ATOM 1566 C CA . VAL A 1 203 ? -9.883 8.094 9.57 1 98.94 203 VAL A CA 1
ATOM 1567 C C . VAL A 1 203 ? -8.445 8.391 10 1 98.94 203 VAL A C 1
ATOM 1569 O O . VAL A 1 203 ? -8.156 8.492 11.195 1 98.94 203 VAL A O 1
ATOM 1572 N N . LEU A 1 204 ? -7.57 8.438 9.094 1 99 204 LEU A N 1
ATOM 1573 C CA . LEU A 1 204 ? -6.246 9 9.344 1 99 204 LEU A CA 1
A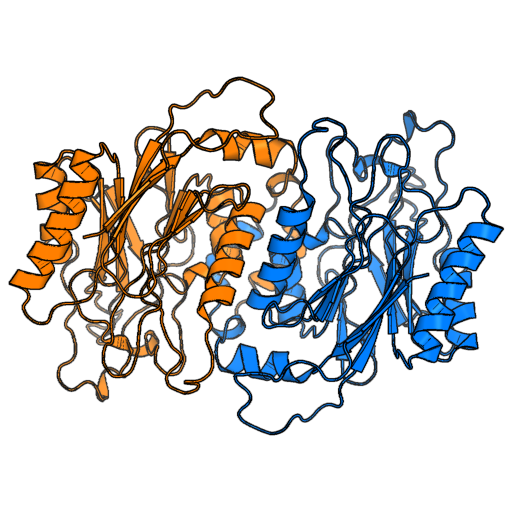TOM 1574 C C . LEU A 1 204 ? -6.109 10.375 8.703 1 99 204 LEU A C 1
ATOM 1576 O O . LEU A 1 204 ? -6.488 10.57 7.543 1 99 204 LEU A O 1
ATOM 1580 N N . VAL A 1 205 ? -5.668 11.336 9.422 1 98.94 205 VAL A N 1
ATOM 1581 C CA . VAL A 1 205 ? -5.375 12.672 8.922 1 98.94 205 VAL A CA 1
ATOM 1582 C C . VAL A 1 205 ? -3.863 12.859 8.797 1 98.94 205 VAL A C 1
ATOM 1584 O O . VAL A 1 205 ? -3.131 12.703 9.781 1 98.94 205 VAL A O 1
ATOM 1587 N N . TYR A 1 206 ? -3.416 13.141 7.598 1 98.88 206 TYR A N 1
ATOM 1588 C CA . TYR A 1 206 ? -1.998 13.367 7.34 1 98.88 206 TYR A CA 1
ATOM 1589 C C . TYR A 1 206 ? -1.73 14.828 6.992 1 98.88 206 TYR A C 1
ATOM 1591 O O . TYR A 1 206 ? -1.678 15.188 5.816 1 98.88 206 TYR A O 1
ATOM 1599 N N . PRO A 1 207 ? -1.528 15.711 8.039 1 98.94 207 PRO A N 1
ATOM 1600 C CA . PRO A 1 207 ? -0.972 17 7.609 1 98.94 207 PRO A CA 1
ATOM 1601 C C . PRO A 1 207 ? 0.338 16.844 6.84 1 98.94 207 PRO A C 1
ATOM 1603 O O . PRO A 1 207 ? 1.24 16.125 7.285 1 98.94 207 PRO A O 1
ATOM 1606 N N . THR A 1 208 ? 0.431 17.469 5.699 1 98.81 208 THR A N 1
ATOM 1607 C CA . THR A 1 208 ? 1.511 17.156 4.77 1 98.81 208 THR A CA 1
ATOM 1608 C C . THR A 1 208 ? 2.166 18.438 4.246 1 98.81 208 THR A C 1
ATOM 1610 O O . THR A 1 208 ? 1.492 19.438 4.043 1 98.81 208 THR A O 1
ATOM 1613 N N . ALA A 1 209 ? 3.438 18.484 4.125 1 98.38 209 ALA A N 1
ATOM 1614 C CA . ALA A 1 209 ? 4.262 19.406 3.348 1 98.38 209 ALA A CA 1
ATOM 1615 C C . ALA A 1 209 ? 5.238 18.656 2.451 1 98.38 209 ALA A C 1
ATOM 1617 O O . ALA A 1 209 ? 6.398 18.453 2.816 1 98.38 209 ALA A O 1
ATOM 1618 N N . ILE A 1 210 ? 4.73 18.203 1.341 1 97.75 210 ILE A N 1
ATOM 1619 C CA . ILE A 1 210 ? 5.559 17.438 0.407 1 97.75 210 ILE A CA 1
ATOM 1620 C C . ILE A 1 210 ? 5.461 18.062 -0.986 1 97.75 210 ILE A C 1
ATOM 1622 O O . ILE A 1 210 ? 4.414 18.594 -1.361 1 97.75 210 ILE A O 1
ATOM 1626 N N . GLY A 1 211 ? 6.539 18.094 -1.688 1 96.69 211 GLY A N 1
ATOM 1627 C CA . GLY A 1 211 ? 6.602 18.688 -3.014 1 96.69 211 GLY A CA 1
ATOM 1628 C C . GLY A 1 211 ? 7.684 18.078 -3.887 1 96.69 211 GLY A C 1
ATOM 1629 O O . GLY A 1 211 ? 7.934 16.875 -3.832 1 96.69 211 GLY A O 1
ATOM 1630 N N . SER A 1 212 ? 8.211 18.938 -4.719 1 94.62 212 SER A N 1
ATOM 1631 C CA . SER A 1 212 ? 9.227 18.562 -5.695 1 94.62 212 SER A CA 1
ATOM 1632 C C . SER A 1 212 ? 10.484 18.047 -5.008 1 94.62 212 SER A C 1
ATOM 1634 O O . SER A 1 212 ? 10.664 18.219 -3.803 1 94.62 212 SER A O 1
ATOM 1636 N N . GLU A 1 213 ? 11.211 17.312 -5.789 1 93.69 213 GLU A N 1
ATOM 1637 C CA . GLU A 1 213 ? 12.523 16.844 -5.367 1 93.69 213 GLU A CA 1
ATOM 1638 C C . GLU A 1 213 ? 13.633 17.75 -5.891 1 93.69 213 GLU A C 1
ATOM 1640 O O . GLU A 1 213 ? 14.023 17.656 -7.055 1 93.69 213 GLU A O 1
ATOM 1645 N N . PRO A 1 214 ? 14.203 18.578 -4.977 1 89.06 214 PRO A N 1
ATOM 1646 C CA . PRO A 1 214 ? 15.164 19.578 -5.449 1 89.06 214 PRO A CA 1
ATOM 1647 C C . PRO A 1 214 ? 16.312 18.969 -6.25 1 89.06 214 PRO A C 1
ATOM 1649 O O . PRO A 1 214 ? 16.781 19.562 -7.219 1 89.06 214 PRO A O 1
ATOM 1652 N N . GLY A 1 215 ? 16.766 17.812 -5.883 1 89.81 215 GLY A N 1
ATOM 1653 C CA . GLY A 1 215 ? 17.875 17.156 -6.574 1 89.81 215 GLY A CA 1
ATOM 1654 C C . GLY A 1 215 ? 17.453 16.5 -7.875 1 89.81 215 GLY A C 1
ATOM 1655 O O . GLY A 1 215 ? 18.297 16.078 -8.664 1 89.81 215 GLY A O 1
ATOM 1656 N N . PHE A 1 216 ? 16.141 16.453 -8.18 1 94.62 216 PHE A N 1
ATOM 1657 C CA . PHE A 1 216 ? 15.594 15.812 -9.367 1 94.62 216 PHE A CA 1
ATOM 1658 C C . PHE A 1 216 ? 14.438 16.625 -9.945 1 94.62 216 PHE A C 1
ATOM 1660 O O . PHE A 1 216 ? 13.297 16.156 -9.977 1 94.62 216 PHE A O 1
ATOM 1667 N N . PRO A 1 217 ? 14.68 17.828 -10.539 1 89.88 217 PRO A N 1
ATOM 1668 C CA . PRO A 1 217 ? 13.625 18.734 -10.992 1 89.88 217 PRO A CA 1
ATOM 1669 C C . PRO A 1 217 ? 12.727 18.109 -12.055 1 89.88 217 PRO A C 1
ATOM 1671 O O . PRO A 1 217 ? 11.586 18.531 -12.234 1 89.88 217 PRO A O 1
ATOM 1674 N N . GLY A 1 218 ? 13.102 17.156 -12.711 1 90.88 218 GLY A N 1
ATOM 1675 C CA . GLY A 1 218 ? 12.289 16.547 -13.75 1 90.88 218 GLY A CA 1
ATOM 1676 C C . GLY A 1 218 ? 11.422 15.406 -13.242 1 90.88 218 GLY A C 1
ATOM 1677 O O . GLY A 1 218 ? 10.609 14.859 -13.984 1 90.88 218 GLY A O 1
ATOM 1678 N N . PHE A 1 219 ? 11.594 15.148 -11.945 1 96.38 219 PHE A N 1
ATOM 1679 C CA . PHE A 1 219 ? 10.875 14.016 -11.383 1 96.38 219 PHE A CA 1
ATOM 1680 C C . PHE A 1 219 ? 9.656 14.484 -10.602 1 96.38 219 PHE A C 1
ATOM 1682 O O . PHE A 1 219 ? 9.773 15.258 -9.648 1 96.38 219 PHE A O 1
ATOM 1689 N N . ASP A 1 220 ? 8.414 14.07 -11 1 97.19 220 ASP A N 1
ATOM 1690 C CA . ASP A 1 220 ? 7.168 14.344 -10.297 1 97.19 220 ASP A CA 1
ATOM 1691 C C . ASP A 1 220 ? 6.758 13.156 -9.43 1 97.19 220 ASP A C 1
ATOM 1693 O O . ASP A 1 220 ? 6.176 12.188 -9.922 1 97.19 220 ASP A O 1
ATOM 1697 N N . SER A 1 221 ? 6.949 13.234 -8.164 1 97.06 221 SER A N 1
ATOM 1698 C CA . SER A 1 221 ? 6.684 12.117 -7.262 1 97.06 221 SER A CA 1
ATOM 1699 C C . SER A 1 221 ? 5.266 12.18 -6.707 1 97.06 221 SER A C 1
ATOM 1701 O O . SER A 1 221 ? 4.848 11.297 -5.957 1 97.06 221 SER A O 1
ATOM 1703 N N . GLN A 1 222 ? 4.48 13.203 -7.125 1 98.31 222 GLN A N 1
ATOM 1704 C CA . GLN A 1 222 ? 3.133 13.383 -6.594 1 98.31 222 GLN A CA 1
ATOM 1705 C C . GLN A 1 222 ? 2.268 12.156 -6.871 1 98.31 222 GLN A C 1
ATOM 1707 O O . GLN A 1 222 ? 1.574 11.664 -5.977 1 98.31 222 GLN A O 1
ATOM 1712 N N . PRO A 1 223 ? 2.246 11.625 -8.094 1 98.19 223 PRO A N 1
ATOM 1713 C CA . PRO A 1 223 ? 1.388 10.461 -8.328 1 98.19 223 PRO A CA 1
ATOM 1714 C C . PRO A 1 223 ? 1.78 9.258 -7.473 1 98.19 223 PRO A C 1
ATOM 1716 O O . PRO A 1 223 ? 0.914 8.484 -7.047 1 98.19 223 PRO A O 1
ATOM 1719 N N . LEU A 1 224 ? 3.07 9.008 -7.25 1 98.62 224 LEU A N 1
ATOM 1720 C CA . LEU A 1 224 ? 3.531 7.906 -6.41 1 98.62 224 LEU A CA 1
ATOM 1721 C C . LEU A 1 224 ? 3.025 8.062 -4.98 1 98.62 224 LEU A C 1
ATOM 1723 O O . LEU A 1 224 ? 2.518 7.109 -4.387 1 98.62 224 LEU A O 1
ATOM 1727 N N . TRP A 1 225 ? 3.143 9.328 -4.555 1 98.56 225 TRP A N 1
ATOM 1728 C CA . TRP A 1 225 ? 2.688 9.695 -3.221 1 98.56 225 TRP A CA 1
ATOM 1729 C C . TRP A 1 225 ? 1.21 9.367 -3.037 1 98.56 225 TRP A C 1
ATOM 1731 O O . TRP A 1 225 ? 0.838 8.672 -2.088 1 98.56 225 TRP A O 1
ATOM 1741 N N . GLN A 1 226 ? 0.404 9.719 -3.934 1 98.75 226 GLN A N 1
ATOM 1742 C CA . GLN A 1 226 ? -1.032 9.484 -3.834 1 98.75 226 GLN A CA 1
ATOM 1743 C C . GLN A 1 226 ? -1.359 8.008 -3.977 1 98.75 226 GLN A C 1
ATOM 1745 O O . GLN A 1 226 ? -2.26 7.492 -3.307 1 98.75 226 GLN A O 1
ATOM 1750 N N . LYS A 1 227 ? -0.66 7.258 -4.812 1 98.81 227 LYS A N 1
ATOM 1751 C CA . LYS A 1 227 ? -0.884 5.828 -5.004 1 98.81 227 LYS A CA 1
ATOM 1752 C C . LYS A 1 227 ? -0.621 5.051 -3.717 1 98.81 227 LYS A C 1
ATOM 1754 O O . LYS A 1 227 ? -1.401 4.172 -3.346 1 98.81 227 LYS A O 1
ATOM 1759 N N . VAL A 1 228 ? 0.452 5.426 -3.045 1 98.94 228 VAL A N 1
ATOM 1760 C CA . VAL A 1 228 ? 0.813 4.711 -1.823 1 98.94 228 VAL A CA 1
ATOM 1761 C C . VAL A 1 228 ? -0.25 4.949 -0.753 1 98.94 228 VAL A C 1
ATOM 1763 O O . VAL A 1 228 ? -0.713 4 -0.111 1 98.94 228 VAL A O 1
ATOM 1766 N N . ILE A 1 229 ? -0.675 6.172 -0.557 1 98.94 229 ILE A N 1
ATOM 1767 C CA . ILE A 1 229 ? -1.67 6.508 0.456 1 98.94 229 ILE A CA 1
ATOM 1768 C C . ILE A 1 229 ? -2.988 5.805 0.137 1 98.94 229 ILE A C 1
ATOM 1770 O O . ILE A 1 229 ? -3.639 5.254 1.029 1 98.94 229 ILE A O 1
ATOM 1774 N N . THR A 1 230 ? -3.338 5.805 -1.158 1 98.94 230 THR A N 1
ATOM 1775 C CA . THR A 1 230 ? -4.566 5.141 -1.576 1 98.94 230 THR A CA 1
ATOM 1776 C C . THR A 1 230 ? -4.477 3.635 -1.352 1 98.94 230 THR A C 1
ATOM 1778 O O . THR A 1 230 ? -5.434 3.012 -0.888 1 98.94 230 THR A O 1
ATOM 1781 N N . GLY A 1 231 ? -3.336 3.039 -1.698 1 98.88 231 GLY A N 1
ATOM 1782 C CA . GLY A 1 231 ? -3.125 1.632 -1.398 1 98.88 231 GLY A CA 1
ATOM 1783 C C . GLY A 1 231 ? -3.266 1.31 0.077 1 98.88 231 GLY A C 1
ATOM 1784 O O . GLY A 1 231 ? -3.873 0.301 0.442 1 98.88 231 GLY A O 1
ATOM 1785 N N . ASN A 1 232 ? -2.715 2.174 0.939 1 98.94 232 ASN A N 1
ATOM 1786 C CA . ASN A 1 232 ? -2.848 2.008 2.383 1 98.94 232 ASN A CA 1
ATOM 1787 C C . ASN A 1 232 ? -4.305 2.104 2.826 1 98.94 232 ASN A C 1
ATOM 1789 O O . ASN A 1 232 ? -4.738 1.362 3.711 1 98.94 232 ASN A O 1
ATOM 1793 N N . ALA A 1 233 ? -5.023 3.062 2.209 1 98.94 233 ALA A N 1
ATOM 1794 C CA . ALA A 1 233 ? -6.438 3.209 2.547 1 98.94 233 ALA A CA 1
ATOM 1795 C C . ALA A 1 233 ? -7.199 1.911 2.297 1 98.94 233 ALA A C 1
ATOM 1797 O O . ALA A 1 233 ? -7.949 1.447 3.162 1 98.94 233 ALA A O 1
ATOM 1798 N N . ILE A 1 234 ? -6.961 1.295 1.158 1 98.94 234 ILE A N 1
ATOM 1799 C CA . ILE A 1 234 ? -7.672 0.086 0.752 1 98.94 234 ILE A CA 1
ATOM 1800 C C . ILE A 1 234 ? -7.266 -1.078 1.653 1 98.94 234 ILE A C 1
ATOM 1802 O O . ILE A 1 234 ? -8.125 -1.762 2.219 1 98.94 234 ILE A O 1
ATOM 1806 N N . ALA A 1 235 ? -5.98 -1.269 1.873 1 98.88 235 ALA A N 1
ATOM 1807 C CA . ALA A 1 235 ? -5.449 -2.42 2.6 1 98.88 235 ALA A CA 1
ATOM 1808 C C . ALA A 1 235 ? -5.844 -2.369 4.074 1 98.88 235 ALA A C 1
ATOM 1810 O O . ALA A 1 235 ? -5.762 -3.377 4.777 1 98.88 235 ALA A O 1
ATOM 1811 N N . ASN A 1 236 ? -6.266 -1.153 4.531 1 98.88 236 ASN A N 1
ATOM 1812 C CA . ASN A 1 236 ? -6.52 -0.993 5.961 1 98.88 236 ASN A CA 1
ATOM 1813 C C . ASN A 1 236 ? -7.945 -0.515 6.227 1 98.88 236 ASN A C 1
ATOM 1815 O O . ASN A 1 236 ? -8.328 -0.315 7.379 1 98.88 236 ASN A O 1
ATOM 1819 N N . ALA A 1 237 ? -8.703 -0.289 5.203 1 98.81 237 ALA A N 1
ATOM 1820 C CA . ALA A 1 237 ? -10.086 0.176 5.273 1 98.81 237 ALA A CA 1
ATOM 1821 C C . ALA A 1 237 ? -10.195 1.438 6.125 1 98.81 237 ALA A C 1
ATOM 1823 O O . ALA A 1 237 ? -11 1.495 7.062 1 98.81 237 ALA A O 1
ATOM 1824 N N . THR A 1 238 ? -9.398 2.395 5.762 1 98.94 238 THR A N 1
ATOM 1825 C CA . THR A 1 238 ? -9.438 3.672 6.465 1 98.94 238 THR A CA 1
ATOM 1826 C C . THR A 1 238 ? -9.664 4.824 5.488 1 98.94 238 THR A C 1
ATOM 1828 O O . THR A 1 238 ? -9.281 4.734 4.32 1 98.94 238 THR A O 1
ATOM 1831 N N . PHE A 1 239 ? -10.375 5.844 5.938 1 98.94 239 PHE A N 1
ATOM 1832 C CA . PHE A 1 239 ? -10.359 7.113 5.223 1 98.94 239 PHE A CA 1
ATOM 1833 C C . PHE A 1 239 ? -9.039 7.84 5.422 1 98.94 239 PHE A C 1
ATOM 1835 O O . PHE A 1 239 ? -8.461 7.797 6.512 1 98.94 239 PHE A O 1
ATOM 1842 N N . MET A 1 240 ? -8.586 8.461 4.375 1 98.94 240 MET A N 1
ATOM 1843 C CA . MET A 1 240 ? -7.402 9.312 4.473 1 98.94 240 MET A CA 1
ATOM 1844 C C . MET A 1 240 ? -7.754 10.766 4.156 1 98.94 240 MET A C 1
ATOM 1846 O O . MET A 1 240 ? -8.359 11.055 3.127 1 98.94 240 MET A O 1
ATOM 1850 N N . VAL A 1 241 ? -7.527 11.664 5.047 1 99 241 VAL A N 1
ATOM 1851 C CA . VAL A 1 241 ? -7.605 13.102 4.816 1 99 241 VAL A CA 1
ATOM 1852 C C . VAL A 1 241 ? -6.199 13.695 4.746 1 99 241 VAL A C 1
ATOM 1854 O O . VAL A 1 241 ? -5.465 13.688 5.738 1 99 241 VAL A O 1
ATOM 1857 N N . VAL A 1 242 ? -5.852 14.234 3.57 1 98.94 242 VAL A N 1
ATOM 1858 C CA . VAL A 1 242 ? -4.453 14.578 3.334 1 98.94 242 VAL A CA 1
ATOM 1859 C C . VAL A 1 242 ? -4.352 16.031 2.881 1 98.94 242 VAL A C 1
ATOM 1861 O O . VAL A 1 242 ? -4.219 16.312 1.687 1 98.94 242 VAL A O 1
ATOM 1864 N N . PRO A 1 243 ? -4.379 16.984 3.787 1 98.94 243 PRO A N 1
ATOM 1865 C CA . PRO A 1 243 ? -4.078 18.375 3.418 1 98.94 243 PRO A CA 1
ATOM 1866 C C . PRO A 1 243 ? -2.596 18.594 3.123 1 98.94 243 PRO A C 1
ATOM 1868 O O . PRO A 1 243 ? -1.743 18.297 3.963 1 98.94 243 PRO A O 1
ATOM 1871 N N . ASN A 1 244 ? -2.256 19.031 1.975 1 98.94 244 ASN A N 1
ATOM 1872 C CA . ASN A 1 244 ? -0.89 19.359 1.581 1 98.94 244 ASN A CA 1
ATOM 1873 C C . ASN A 1 244 ? -0.741 20.828 1.25 1 98.94 244 ASN A C 1
ATOM 1875 O O . ASN A 1 244 ? -1.737 21.531 1.07 1 98.94 244 ASN A O 1
ATOM 1879 N N . ARG A 1 245 ? 0.508 21.234 1.243 1 98.19 245 ARG A N 1
ATOM 1880 C CA . ARG A 1 245 ? 0.886 22.625 0.995 1 98.19 245 ARG A CA 1
ATOM 1881 C C . ARG A 1 245 ? 0.99 22.891 -0.5 1 98.19 245 ARG A C 1
ATOM 1883 O O . ARG A 1 245 ? 1.175 21.984 -1.299 1 98.19 245 ARG A O 1
ATOM 1890 N N . ILE A 1 246 ? 0.773 24.172 -0.883 1 98.62 246 ILE A N 1
ATOM 1891 C CA . ILE A 1 246 ? 1.103 24.656 -2.219 1 98.62 246 ILE A CA 1
ATOM 1892 C C . ILE A 1 246 ? 2.154 25.766 -2.123 1 98.62 246 ILE A C 1
ATOM 1894 O O . ILE A 1 246 ? 2.455 26.25 -1.031 1 98.62 246 ILE A O 1
ATOM 1898 N N . GLY A 1 247 ? 2.682 26.156 -3.334 1 97.75 247 GLY A N 1
ATOM 1899 C CA . GLY A 1 247 ? 3.652 27.234 -3.393 1 97.75 247 GLY A CA 1
ATOM 1900 C C . GLY A 1 247 ? 5.09 26.75 -3.312 1 97.75 247 GLY A C 1
ATOM 1901 O O . GLY A 1 247 ? 5.34 25.547 -3.225 1 97.75 247 GLY A O 1
ATOM 1902 N N . ALA A 1 248 ? 6 27.672 -3.424 1 95.75 248 ALA A N 1
ATOM 1903 C CA . ALA A 1 248 ? 7.434 27.391 -3.396 1 95.75 248 ALA A CA 1
ATOM 1904 C C . ALA A 1 248 ? 8.086 27.984 -2.154 1 95.75 248 ALA A C 1
ATOM 1906 O O . ALA A 1 248 ? 7.797 29.125 -1.775 1 95.75 248 ALA A O 1
ATOM 1907 N N . GLU A 1 249 ? 8.766 27.172 -1.436 1 94.06 249 GLU A N 1
ATOM 1908 C CA . GLU A 1 249 ? 9.562 27.594 -0.288 1 94.06 249 GLU A CA 1
ATOM 1909 C C . GLU A 1 249 ? 11 27.094 -0.394 1 94.06 249 GLU A C 1
ATOM 1911 O O . GLU A 1 249 ? 11.242 25.891 -0.412 1 94.06 249 GLU A O 1
ATOM 1916 N N . ASN A 1 250 ? 11.984 27.984 -0.511 1 89.81 250 ASN A N 1
ATOM 1917 C CA . ASN A 1 250 ? 13.406 27.656 -0.54 1 89.81 250 ASN A CA 1
ATOM 1918 C C . ASN A 1 250 ? 13.719 26.594 -1.591 1 89.81 250 ASN A C 1
ATOM 1920 O O . ASN A 1 250 ? 14.367 25.594 -1.291 1 89.81 250 ASN A O 1
ATOM 1924 N N . GLY A 1 251 ? 13.195 26.703 -2.762 1 89.44 251 GLY A N 1
ATOM 1925 C CA . GLY A 1 251 ? 13.523 25.828 -3.875 1 89.44 251 GLY A CA 1
ATOM 1926 C C . GLY A 1 251 ? 12.633 24.594 -3.945 1 89.44 251 GLY A C 1
ATOM 1927 O O . GLY A 1 251 ? 12.703 23.828 -4.91 1 89.44 251 GLY A O 1
ATOM 1928 N N . LEU A 1 252 ? 11.859 24.422 -2.9 1 94.31 252 LEU A N 1
ATOM 1929 C CA . LEU A 1 252 ? 10.891 23.312 -2.867 1 94.31 252 LEU A CA 1
ATOM 1930 C C . LEU A 1 252 ? 9.508 23.797 -3.281 1 94.31 252 LEU A C 1
ATOM 1932 O O . LEU A 1 252 ? 9 24.781 -2.734 1 94.31 252 LEU A O 1
ATOM 1936 N N . THR A 1 253 ? 8.953 23.188 -4.316 1 96.5 253 THR A N 1
ATOM 1937 C CA . THR A 1 253 ? 7.586 23.516 -4.719 1 96.5 253 THR A CA 1
ATOM 1938 C C . THR A 1 253 ? 6.625 22.406 -4.289 1 96.5 253 THR A C 1
ATOM 1940 O O . THR A 1 253 ? 6.727 21.266 -4.754 1 96.5 253 THR A O 1
ATOM 1943 N N . PHE A 1 254 ? 5.723 22.734 -3.443 1 97.94 254 PHE A N 1
ATOM 1944 C CA . PHE A 1 254 ? 4.789 21.75 -2.908 1 97.94 254 PHE A CA 1
ATOM 1945 C C . PHE A 1 254 ? 3.764 21.344 -3.963 1 97.94 254 PHE A C 1
ATOM 1947 O O . PHE A 1 254 ? 3.314 22.188 -4.75 1 97.94 254 PHE A O 1
ATOM 1954 N N . TYR A 1 255 ? 3.221 19.969 -3.916 1 95.75 255 TYR A N 1
ATOM 1955 C CA . TYR A 1 255 ? 2.365 19.359 -4.926 1 95.75 255 TYR A CA 1
ATOM 1956 C C . TYR A 1 255 ? 0.953 19.922 -4.859 1 95.75 255 TYR A C 1
ATOM 1958 O O . TYR A 1 255 ? 0.173 19.766 -5.805 1 95.75 255 TYR A O 1
ATOM 1966 N N . GLY A 1 256 ? 0.641 20.672 -3.695 1 98.69 256 GLY A N 1
ATOM 1967 C CA . GLY A 1 256 ? -0.798 20.734 -3.496 1 98.69 256 GLY A CA 1
ATOM 1968 C C . GLY A 1 256 ? -1.477 19.375 -3.592 1 98.69 256 GLY A C 1
ATOM 1969 O O . GLY A 1 256 ? -1.064 18.422 -2.93 1 98.69 256 GLY A O 1
ATOM 1970 N N . SER A 1 257 ? -2.504 19.344 -4.402 1 98.88 257 SER A N 1
ATOM 1971 C CA . SER A 1 257 ? -3.174 18.078 -4.672 1 98.88 257 SER A CA 1
ATOM 1972 C C . SER A 1 257 ? -3.67 17.422 -3.385 1 98.88 257 SER A C 1
ATOM 1974 O O . SER A 1 257 ? -3.635 16.203 -3.246 1 98.88 257 SER A O 1
ATOM 1976 N N . SER A 1 258 ? -4.074 18.25 -2.32 1 98.94 258 SER A N 1
ATOM 1977 C CA . SER A 1 258 ? -4.742 17.688 -1.153 1 98.94 258 SER A CA 1
ATOM 1978 C C . SER A 1 258 ? -5.906 16.781 -1.563 1 98.94 258 SER A C 1
ATOM 1980 O O . SER A 1 258 ? -6.551 17.031 -2.586 1 98.94 258 SER A O 1
ATOM 1982 N N . PHE A 1 259 ? -6.137 15.719 -0.781 1 98.94 259 PHE A N 1
ATOM 1983 C CA . PHE A 1 259 ? -7.219 14.844 -1.204 1 98.94 259 PHE A CA 1
ATOM 1984 C C . PHE A 1 259 ? -7.793 14.078 -0.017 1 98.94 259 PHE A C 1
ATOM 1986 O O . PHE A 1 259 ? -7.195 14.055 1.061 1 98.94 259 PHE A O 1
ATOM 1993 N N . ILE A 1 260 ? -8.969 13.57 -0.181 1 98.94 260 ILE A N 1
ATOM 1994 C CA . ILE A 1 260 ? -9.672 12.68 0.738 1 98.94 260 ILE A CA 1
ATOM 1995 C C . ILE A 1 260 ? -10.047 11.391 0.019 1 98.94 260 ILE A C 1
ATOM 1997 O O . ILE A 1 260 ? -10.641 11.422 -1.064 1 98.94 260 ILE A O 1
ATOM 2001 N N . VAL A 1 261 ? -9.625 10.273 0.574 1 98.81 261 VAL A N 1
ATOM 2002 C CA . VAL A 1 261 ? -9.883 8.984 -0.056 1 98.81 261 VAL A CA 1
ATOM 2003 C C . VAL A 1 261 ? -10.648 8.078 0.905 1 98.81 261 VAL A C 1
ATOM 2005 O O . VAL A 1 261 ? -10.445 8.141 2.121 1 98.81 261 VAL A O 1
ATOM 2008 N N . ASP A 1 262 ? -11.539 7.266 0.353 1 98.88 262 ASP A N 1
ATOM 2009 C CA . ASP A 1 262 ? -12.328 6.375 1.2 1 98.88 262 ASP A CA 1
ATOM 2010 C C . ASP A 1 262 ? -11.719 4.977 1.25 1 98.88 262 ASP A C 1
ATOM 2012 O O . ASP A 1 262 ? -10.688 4.727 0.629 1 98.88 262 ASP A O 1
ATOM 2016 N N . PRO A 1 263 ? -12.305 4.043 2.02 1 98.88 263 PRO A N 1
ATOM 2017 C CA . PRO A 1 263 ? -11.727 2.715 2.227 1 98.88 263 PRO A CA 1
ATOM 2018 C C . PRO A 1 263 ? -11.648 1.898 0.938 1 98.88 263 PRO A C 1
ATOM 2020 O O . PRO A 1 263 ? -10.906 0.917 0.869 1 98.88 263 PRO A O 1
ATOM 2023 N N . TYR A 1 264 ? -12.414 2.266 -0.105 1 98.81 264 TYR A N 1
ATOM 2024 C CA . TYR A 1 264 ? -12.383 1.559 -1.381 1 98.81 264 TYR A CA 1
ATOM 2025 C C . TYR A 1 264 ? -11.359 2.182 -2.322 1 98.81 264 TYR A C 1
ATOM 2027 O O . TYR A 1 264 ? -11.227 1.757 -3.473 1 98.81 264 TYR A O 1
ATOM 2035 N N . GLY A 1 265 ? -10.625 3.184 -1.838 1 98.69 265 GLY A N 1
ATOM 2036 C CA . GLY A 1 265 ? -9.609 3.844 -2.646 1 98.69 265 GLY A CA 1
ATOM 2037 C C . GLY A 1 265 ? -10.18 4.895 -3.578 1 98.69 265 GLY A C 1
ATOM 2038 O O . GLY A 1 265 ? -9.508 5.336 -4.512 1 98.69 265 GLY A O 1
ATOM 2039 N N . ARG A 1 266 ? -11.422 5.277 -3.369 1 98.56 266 ARG A N 1
ATOM 2040 C CA . ARG A 1 266 ? -12.031 6.32 -4.191 1 98.56 266 ARG A CA 1
ATOM 2041 C C . ARG A 1 266 ? -11.672 7.707 -3.67 1 98.56 266 ARG A C 1
ATOM 2043 O O . ARG A 1 266 ? -11.891 8.008 -2.492 1 98.56 266 ARG A O 1
ATOM 2050 N N . VAL A 1 267 ? -11.102 8.539 -4.512 1 98.62 267 VAL A N 1
ATOM 2051 C CA . VAL A 1 267 ? -10.844 9.93 -4.16 1 98.62 267 VAL A CA 1
ATOM 2052 C C . VAL A 1 267 ? -12.148 10.719 -4.148 1 98.62 267 VAL A C 1
ATOM 2054 O O . VAL A 1 267 ? -12.758 10.945 -5.199 1 98.62 267 VAL A O 1
ATOM 2057 N N . LEU A 1 268 ? -12.562 11.125 -2.982 1 98.75 268 LEU A N 1
ATOM 2058 C CA . LEU A 1 268 ? -13.828 11.836 -2.82 1 98.75 268 LEU A CA 1
ATOM 2059 C C . LEU A 1 268 ? -13.695 13.289 -3.252 1 98.75 268 LEU A C 1
ATOM 2061 O O . LEU A 1 268 ? -14.625 13.859 -3.826 1 98.75 268 LEU A O 1
ATOM 2065 N N . ALA A 1 269 ? -12.586 13.898 -2.959 1 98.75 269 ALA A N 1
ATOM 2066 C CA . ALA A 1 269 ? -12.266 15.289 -3.283 1 98.75 269 ALA A CA 1
ATOM 2067 C C . ALA A 1 269 ? -10.766 15.477 -3.465 1 98.75 269 ALA A C 1
ATOM 2069 O O . ALA A 1 269 ? -9.969 14.883 -2.742 1 98.75 269 ALA A O 1
ATOM 2070 N N . GLN A 1 270 ? -10.375 16.281 -4.359 1 98.69 270 GLN A N 1
ATOM 2071 C CA . GLN A 1 270 ? -8.977 16.578 -4.641 1 98.69 270 GLN A CA 1
ATOM 2072 C C . GLN A 1 270 ? -8.797 18.047 -5.031 1 98.69 270 GLN A C 1
ATOM 2074 O O . GLN A 1 270 ? -9.562 18.578 -5.828 1 98.69 270 GLN A O 1
ATOM 2079 N N . ALA A 1 271 ? -7.801 18.641 -4.453 1 98.88 271 ALA A N 1
ATOM 2080 C CA . ALA A 1 271 ? -7.48 20.047 -4.746 1 98.88 271 ALA A CA 1
ATOM 2081 C C . ALA A 1 271 ? -6.543 20.156 -5.945 1 98.88 271 ALA A C 1
ATOM 2083 O O . ALA A 1 271 ? -5.863 19.188 -6.301 1 98.88 271 ALA A O 1
ATOM 2084 N N . PRO A 1 272 ? -6.527 21.344 -6.605 1 98.44 272 PRO A N 1
ATOM 2085 C CA . PRO A 1 272 ? -5.523 21.578 -7.648 1 98.44 272 PRO A CA 1
ATOM 2086 C C . PRO A 1 272 ? -4.102 21.609 -7.098 1 98.44 272 PRO A C 1
ATOM 2088 O O . PRO A 1 272 ? -3.904 21.609 -5.879 1 98.44 272 PRO A O 1
ATOM 2091 N N . ARG A 1 273 ? -3.174 21.656 -7.949 1 98 273 ARG A N 1
ATOM 2092 C CA . ARG A 1 273 ? -1.766 21.578 -7.574 1 98 273 ARG A CA 1
ATOM 2093 C C . ARG A 1 273 ? -1.258 22.906 -7.039 1 98 273 ARG A C 1
ATOM 2095 O O . ARG A 1 273 ? -0.269 22.953 -6.305 1 98 273 ARG A O 1
ATOM 2102 N N . ASP A 1 274 ? -1.972 24 -7.395 1 97.12 274 ASP A N 1
ATOM 2103 C CA . ASP A 1 274 ? -1.224 25.234 -7.207 1 97.12 274 ASP A CA 1
ATOM 2104 C C . ASP A 1 274 ? -2.135 26.359 -6.719 1 97.12 274 ASP A C 1
ATOM 2106 O O . ASP A 1 274 ? -1.792 27.547 -6.832 1 97.12 274 ASP A O 1
ATOM 2110 N N . GLU A 1 275 ? -3.297 26 -6.219 1 98.25 275 GLU A N 1
ATOM 2111 C CA . GLU A 1 275 ? -4.227 27.016 -5.742 1 98.25 275 GLU A CA 1
ATOM 2112 C C . GLU A 1 275 ? -4.75 26.688 -4.348 1 98.25 275 GLU A C 1
ATOM 2114 O O . GLU A 1 275 ? -4.953 25.516 -4.023 1 98.25 275 GLU A O 1
ATOM 2119 N N . PRO A 1 276 ? -4.98 27.766 -3.529 1 98.81 276 PRO A N 1
ATOM 2120 C CA . PRO A 1 276 ? -5.664 27.5 -2.262 1 98.81 276 PRO A CA 1
ATOM 2121 C C . PRO A 1 276 ? -7.039 26.859 -2.457 1 98.81 276 PRO A C 1
ATOM 2123 O O . PRO A 1 276 ? -7.758 27.219 -3.395 1 98.81 276 PRO A O 1
ATOM 2126 N N . ALA A 1 277 ? -7.383 25.938 -1.643 1 98.94 277 ALA A N 1
ATOM 2127 C CA . ALA A 1 277 ? -8.648 25.219 -1.764 1 98.94 277 ALA A CA 1
ATOM 2128 C C . ALA A 1 277 ? -9.117 24.703 -0.406 1 98.94 277 ALA A C 1
ATOM 2130 O O . ALA A 1 277 ? -8.328 24.578 0.527 1 98.94 277 ALA A O 1
ATOM 2131 N N . VAL A 1 278 ? -10.359 24.562 -0.273 1 98.94 278 VAL A N 1
ATOM 2132 C CA . VAL A 1 278 ? -11.008 23.859 0.833 1 98.94 278 VAL A CA 1
ATOM 2133 C C . VAL A 1 278 ? -11.773 22.656 0.304 1 98.94 278 VAL A C 1
ATOM 2135 O O . VAL A 1 278 ? -12.633 22.781 -0.562 1 98.94 278 VAL A O 1
ATOM 2138 N N . LEU A 1 279 ? -11.391 21.469 0.749 1 98.94 279 LEU A N 1
ATOM 2139 C CA . LEU A 1 279 ? -12.125 20.25 0.458 1 98.94 279 LEU A CA 1
ATOM 2140 C C . LEU A 1 279 ? -13.125 19.938 1.563 1 98.94 279 LEU A C 1
ATOM 2142 O O . LEU A 1 279 ? -12.789 20 2.748 1 98.94 279 LEU A O 1
ATOM 2146 N N . VAL A 1 280 ? -14.328 19.609 1.206 1 98.94 280 VAL A N 1
ATOM 2147 C CA . VAL A 1 280 ? -15.352 19.172 2.156 1 98.94 280 VAL A CA 1
ATOM 2148 C C . VAL A 1 280 ? -16 17.891 1.661 1 98.94 280 VAL A C 1
ATOM 2150 O O . VAL A 1 280 ? -16.469 17.812 0.521 1 98.94 280 VAL A O 1
ATOM 2153 N N . ALA A 1 281 ? -16.031 16.859 2.502 1 98.88 281 ALA A N 1
ATOM 2154 C CA . ALA A 1 281 ? -16.578 15.586 2.072 1 98.88 281 ALA A CA 1
ATOM 2155 C C . ALA A 1 281 ? -17.344 14.906 3.207 1 98.88 281 ALA A C 1
ATOM 2157 O O . ALA A 1 281 ? -16.953 14.992 4.371 1 98.88 281 ALA A O 1
ATOM 2158 N N . ASP A 1 282 ? -18.406 14.234 2.85 1 98.75 282 ASP A N 1
ATOM 2159 C CA . ASP A 1 282 ? -19.094 13.32 3.76 1 98.75 282 ASP A CA 1
ATOM 2160 C C . ASP A 1 282 ? -18.438 11.938 3.742 1 98.75 282 ASP A C 1
ATOM 2162 O O . ASP A 1 282 ? -18.172 11.383 2.674 1 98.75 282 ASP A O 1
ATOM 2166 N N . LEU A 1 283 ? -18.156 11.438 4.93 1 98.75 283 LEU A N 1
ATOM 2167 C CA . LEU A 1 283 ? -17.562 10.109 5.051 1 98.75 283 LEU A CA 1
ATOM 2168 C C . LEU A 1 283 ? -18.609 9.094 5.5 1 98.75 283 LEU A C 1
ATOM 2170 O O . LEU A 1 283 ? -19.203 9.242 6.574 1 98.75 283 LEU A O 1
ATOM 2174 N N . ASP A 1 284 ? -18.875 8.086 4.703 1 98.62 284 ASP A N 1
ATOM 2175 C CA . ASP A 1 284 ? -19.672 6.934 5.129 1 98.62 284 ASP A CA 1
ATOM 2176 C C . ASP A 1 284 ? -18.844 5.984 5.992 1 98.62 284 ASP A C 1
ATOM 2178 O O . ASP A 1 284 ? -18.25 5.027 5.484 1 98.62 284 ASP A O 1
ATOM 2182 N N . LEU A 1 285 ? -18.906 6.219 7.289 1 98.31 285 LEU A N 1
ATOM 2183 C CA . LEU A 1 285 ? -17.984 5.578 8.227 1 98.31 285 LEU A CA 1
ATOM 2184 C C . LEU A 1 285 ? -18.156 4.062 8.203 1 98.31 285 LEU A C 1
ATOM 2186 O O . LEU A 1 285 ? -17.219 3.322 8.469 1 98.31 285 LEU A O 1
ATOM 2190 N N . ASP A 1 286 ? -19.312 3.535 7.832 1 98.56 286 ASP A N 1
ATOM 2191 C CA . ASP A 1 286 ? -19.578 2.102 7.859 1 98.56 286 ASP A CA 1
ATOM 2192 C C . ASP A 1 286 ? -18.969 1.404 6.645 1 98.56 286 ASP A C 1
ATOM 2194 O O . ASP A 1 286 ? -18.938 0.173 6.578 1 98.56 286 ASP A O 1
ATOM 2198 N N . ALA A 1 287 ? -18.469 2.186 5.684 1 98.62 287 ALA A N 1
ATOM 2199 C CA . ALA A 1 287 ? -17.766 1.598 4.547 1 98.62 287 ALA A CA 1
ATOM 2200 C C . ALA A 1 287 ? -16.594 0.738 5.012 1 98.62 287 ALA A C 1
ATOM 2202 O O . ALA A 1 287 ? -16.266 -0.273 4.387 1 98.62 287 ALA A O 1
ATOM 2203 N N . ARG A 1 288 ? -15.984 1.151 6.152 1 98.62 288 ARG A N 1
ATOM 2204 C CA . ARG A 1 288 ? -14.891 0.365 6.723 1 98.62 288 ARG A CA 1
ATOM 2205 C C . ARG A 1 288 ? -15.352 -1.052 7.051 1 98.62 288 ARG A C 1
ATOM 2207 O O . ARG A 1 288 ? -14.727 -2.025 6.629 1 98.62 288 ARG A O 1
ATOM 2214 N N . ARG A 1 289 ? -16.422 -1.118 7.785 1 98.19 289 ARG A N 1
ATOM 2215 C CA . ARG A 1 289 ? -16.984 -2.416 8.156 1 98.19 289 ARG A CA 1
ATOM 2216 C C . ARG A 1 289 ? -17.328 -3.234 6.918 1 98.19 289 ARG A C 1
ATOM 2218 O O . ARG A 1 289 ? -17 -4.418 6.836 1 98.19 289 ARG A O 1
ATOM 2225 N N . ASP A 1 290 ? -18.031 -2.621 5.969 1 98.25 290 ASP A N 1
ATOM 2226 C CA . ASP A 1 290 ? -18.469 -3.295 4.754 1 98.25 290 ASP A CA 1
ATOM 2227 C C . ASP A 1 290 ? -17.297 -3.891 3.992 1 98.25 290 ASP A C 1
ATOM 2229 O O . ASP A 1 290 ? -17.328 -5.055 3.586 1 98.25 290 ASP A O 1
ATOM 2233 N N . TRP A 1 291 ? -16.266 -3.135 3.818 1 98.19 291 TRP A N 1
ATOM 2234 C CA . TRP A 1 291 ? -15.086 -3.553 3.068 1 98.19 291 TRP A CA 1
ATOM 2235 C C . TRP A 1 291 ? -14.367 -4.699 3.773 1 98.19 291 TRP A C 1
ATOM 2237 O O . TRP A 1 291 ? -14.039 -5.711 3.15 1 98.19 291 TRP A O 1
ATOM 2247 N N . LEU A 1 292 ? -14.203 -4.609 5.094 1 97.88 292 LEU A N 1
ATOM 2248 C CA . LEU A 1 292 ? -13.438 -5.59 5.855 1 97.88 292 LEU A CA 1
ATOM 2249 C C . LEU A 1 292 ? -14.219 -6.895 5.992 1 97.88 292 LEU A C 1
ATOM 2251 O O . LEU A 1 292 ? -13.625 -7.961 6.18 1 97.88 292 LEU A O 1
ATOM 2255 N N . GLU A 1 293 ? -15.508 -6.793 5.887 1 96.56 293 GLU A N 1
ATOM 2256 C CA . GLU A 1 293 ? -16.312 -8.016 5.938 1 96.56 293 GLU A CA 1
ATOM 2257 C C . GLU A 1 293 ? -16.078 -8.875 4.695 1 96.56 293 GLU A C 1
ATOM 2259 O O . GLU A 1 293 ? -16.031 -10.102 4.789 1 96.56 293 GLU A O 1
ATOM 2264 N N . LEU A 1 294 ? -15.938 -8.234 3.572 1 96.19 294 LEU A N 1
ATOM 2265 C CA . LEU A 1 294 ? -15.711 -8.984 2.34 1 96.19 294 LEU A CA 1
ATOM 2266 C C . LEU A 1 294 ? -14.234 -9.336 2.184 1 96.19 294 LEU A C 1
ATOM 2268 O O . LEU A 1 294 ? -13.898 -10.453 1.768 1 96.19 294 LEU A O 1
ATOM 2272 N N . PHE A 1 295 ? -13.344 -8.414 2.465 1 97.12 295 PHE A N 1
ATOM 2273 C CA . PHE A 1 295 ? -11.906 -8.617 2.465 1 97.12 295 PHE A CA 1
ATOM 2274 C C . PHE A 1 295 ? -11.344 -8.539 3.883 1 97.12 295 PHE A C 1
ATOM 2276 O O . PHE A 1 295 ? -10.852 -7.492 4.305 1 97.12 295 PHE A O 1
ATOM 2283 N N . PRO A 1 296 ? -11.359 -9.672 4.543 1 97.25 296 PRO A N 1
ATOM 2284 C CA . PRO A 1 296 ? -11.023 -9.656 5.965 1 97.25 296 PRO A CA 1
ATOM 2285 C C . PRO A 1 296 ? -9.516 -9.57 6.211 1 97.25 296 PRO A C 1
ATOM 2287 O O . PRO A 1 296 ? -8.938 -10.461 6.832 1 97.25 296 PRO A O 1
ATOM 2290 N N . PHE A 1 297 ? -8.93 -8.484 5.836 1 97.88 297 PHE A N 1
ATOM 2291 C CA . PHE A 1 297 ? -7.488 -8.258 5.922 1 97.88 297 PHE A CA 1
ATOM 2292 C C . PHE A 1 297 ? -7 -8.43 7.352 1 97.88 297 PHE A C 1
ATOM 2294 O O . PHE A 1 297 ? -6 -9.109 7.594 1 97.88 297 PHE A O 1
ATOM 2301 N N . LEU A 1 298 ? -7.73 -7.902 8.289 1 97.56 298 LEU A N 1
ATOM 2302 C CA . LEU A 1 298 ? -7.234 -7.836 9.664 1 97.56 298 LEU A CA 1
ATOM 2303 C C . LEU A 1 298 ? -7.25 -9.211 10.312 1 97.56 298 LEU A C 1
ATOM 2305 O O . LEU A 1 298 ? -6.387 -9.531 11.133 1 97.56 298 LEU A O 1
ATOM 2309 N N . THR A 1 299 ? -8.164 -10.102 9.875 1 95.94 299 THR A N 1
ATOM 2310 C CA . THR A 1 299 ? -8.297 -11.391 10.539 1 95.94 299 THR A CA 1
ATOM 2311 C C . THR A 1 299 ? -7.484 -12.461 9.805 1 95.94 299 THR A C 1
ATOM 2313 O O . THR A 1 299 ? -7.273 -13.555 10.336 1 95.94 299 THR A O 1
ATOM 2316 N N . THR A 1 300 ? -6.992 -12.148 8.562 1 97.44 300 THR A N 1
ATOM 2317 C CA . THR A 1 300 ? -6.219 -13.141 7.816 1 97.44 300 THR A CA 1
ATOM 2318 C C . THR A 1 300 ? -4.742 -12.758 7.781 1 97.44 300 THR A C 1
ATOM 2320 O O . THR A 1 300 ? -3.988 -13.25 6.941 1 97.44 300 THR A O 1
ATOM 2323 N N . ARG A 1 301 ? -4.363 -11.836 8.672 1 98 301 ARG A N 1
ATOM 2324 C CA . ARG A 1 301 ? -2.955 -11.5 8.859 1 98 301 ARG A CA 1
ATOM 2325 C C . ARG A 1 301 ? -2.188 -12.68 9.445 1 98 301 ARG A C 1
ATOM 2327 O O . ARG A 1 301 ? -2.789 -13.633 9.945 1 98 301 ARG A O 1
ATOM 2334 N N . ARG A 1 302 ? -0.886 -12.586 9.352 1 97.75 302 ARG A N 1
ATOM 2335 C CA . ARG A 1 302 ? 0.015 -13.594 9.906 1 97.75 302 ARG A CA 1
ATOM 2336 C C . ARG A 1 302 ? 1.069 -12.953 10.805 1 97.75 302 ARG A C 1
ATOM 2338 O O . ARG A 1 302 ? 2.262 -12.992 10.492 1 97.75 302 ARG A O 1
ATOM 2345 N N . PRO A 1 303 ? 0.606 -12.367 11.93 1 97.25 303 PRO A N 1
ATOM 2346 C CA . PRO A 1 303 ? 1.562 -11.734 12.836 1 97.25 303 PRO A CA 1
ATOM 2347 C C . PRO A 1 303 ? 2.709 -12.656 13.234 1 97.25 303 PRO A C 1
ATOM 2349 O O . PRO A 1 303 ? 3.826 -12.195 13.469 1 97.25 303 PRO A O 1
ATOM 2352 N N . ASP A 1 304 ? 2.445 -13.969 13.242 1 96.81 304 ASP A N 1
ATOM 2353 C CA . ASP A 1 304 ? 3.48 -14.938 13.586 1 96.81 304 ASP A CA 1
ATOM 2354 C C . ASP A 1 304 ? 4.605 -14.938 12.547 1 96.81 304 ASP A C 1
ATOM 2356 O O . ASP A 1 304 ? 5.719 -15.375 12.836 1 96.81 304 ASP A O 1
ATOM 2360 N N . ALA A 1 305 ? 4.324 -14.438 11.336 1 97.38 305 ALA A N 1
ATOM 2361 C CA . ALA A 1 305 ? 5.324 -14.43 10.273 1 97.38 305 ALA A CA 1
ATOM 2362 C C . ALA A 1 305 ? 5.977 -13.055 10.148 1 97.38 305 ALA A C 1
ATOM 2364 O O . ALA A 1 305 ? 6.93 -12.883 9.383 1 97.38 305 ALA A O 1
ATOM 2365 N N . TYR A 1 306 ? 5.523 -12.023 10.93 1 97.31 306 TYR A N 1
ATOM 2366 C CA . TYR A 1 306 ? 5.906 -10.641 10.68 1 97.31 306 TYR A CA 1
ATOM 2367 C C . TYR A 1 306 ? 7.09 -10.234 11.547 1 97.31 306 TYR A C 1
ATOM 2369 O O . TYR A 1 306 ? 7.41 -9.047 11.648 1 97.31 306 TYR A O 1
ATOM 2377 N N . GLY A 1 307 ? 7.801 -11.156 12.125 1 95.56 307 GLY A N 1
ATOM 2378 C CA . GLY A 1 307 ? 8.953 -10.883 12.977 1 95.56 307 GLY A CA 1
ATOM 2379 C C . GLY A 1 307 ? 9.961 -9.953 12.336 1 95.56 307 GLY A C 1
ATOM 2380 O O . GLY A 1 307 ? 10.461 -9.031 12.977 1 95.56 307 GLY A O 1
ATOM 2381 N N . PRO A 1 308 ? 10.258 -10.164 11.07 1 96 308 PRO A N 1
ATOM 2382 C CA . PRO A 1 308 ? 11.266 -9.336 10.398 1 96 308 PRO A CA 1
ATOM 2383 C C . PRO A 1 308 ? 10.922 -7.848 10.43 1 96 308 PRO A C 1
ATOM 2385 O O . PRO A 1 308 ? 11.812 -7.004 10.32 1 96 308 PRO A O 1
ATOM 2388 N N . LEU A 1 309 ? 9.719 -7.418 10.578 1 96.75 309 LEU A N 1
ATOM 2389 C CA . LEU A 1 309 ? 9.297 -6.02 10.531 1 96.75 309 LEU A CA 1
ATOM 2390 C C . LEU A 1 309 ? 9.703 -5.289 11.805 1 96.75 309 LEU A C 1
ATOM 2392 O O . LEU A 1 309 ? 9.727 -4.055 11.836 1 96.75 309 LEU A O 1
ATOM 2396 N N . THR A 1 310 ? 9.977 -6.016 12.898 1 95.75 310 THR A N 1
ATOM 2397 C CA . THR A 1 310 ? 10.18 -5.379 14.195 1 95.75 310 THR A CA 1
ATOM 2398 C C . THR A 1 310 ? 11.617 -5.551 14.664 1 95.75 310 THR A C 1
ATOM 2400 O O . THR A 1 310 ? 11.945 -5.223 15.805 1 95.75 310 THR A O 1
ATOM 2403 N N . VAL A 1 311 ? 12.438 -6.109 13.797 1 92.62 311 VAL A N 1
ATOM 2404 C CA . VAL A 1 311 ? 13.836 -6.285 14.164 1 92.62 311 VAL A CA 1
ATOM 2405 C C . VAL A 1 311 ? 14.547 -4.934 14.164 1 92.62 311 VAL A C 1
ATOM 2407 O O . VAL A 1 311 ? 14.461 -4.18 13.188 1 92.62 311 VAL A O 1
ATOM 2410 N N . THR A 1 312 ? 15.078 -4.547 15.289 1 84.81 312 THR A N 1
ATOM 2411 C CA . THR A 1 312 ? 15.805 -3.291 15.422 1 84.81 312 THR A CA 1
ATOM 2412 C C . THR A 1 312 ? 17.312 -3.516 15.25 1 84.81 312 THR A C 1
ATOM 2414 O O . THR A 1 312 ? 17.844 -4.531 15.703 1 84.81 312 THR A O 1
ATOM 2417 N N . ASP A 1 313 ? 18.062 -3.074 14.203 1 65.38 313 ASP A N 1
ATOM 2418 C CA . ASP A 1 313 ? 19.516 -3.186 14.164 1 65.38 313 ASP A CA 1
ATOM 2419 C C . ASP A 1 313 ? 20.156 -2.562 15.406 1 65.38 313 ASP A C 1
ATOM 2421 O O . ASP A 1 313 ? 19.594 -1.632 15.992 1 65.38 313 ASP A O 1
ATOM 2425 N N . MET B 1 1 ? -2.83 -16.25 -28.734 1 94.25 1 MET B N 1
ATOM 2426 C CA . MET B 1 1 ? -2.525 -15.547 -27.484 1 94.25 1 MET B CA 1
ATOM 2427 C C . MET B 1 1 ? -1.9 -14.188 -27.781 1 94.25 1 MET B C 1
ATOM 2429 O O . MET B 1 1 ? -0.974 -14.078 -28.578 1 94.25 1 MET B O 1
ATOM 2433 N N . ARG B 1 2 ? -2.494 -13.094 -27.156 1 97.38 2 ARG B N 1
ATOM 2434 C CA . ARG B 1 2 ? -2.002 -11.742 -27.391 1 97.38 2 ARG B CA 1
ATOM 2435 C C . ARG B 1 2 ? -0.637 -11.539 -26.734 1 97.38 2 ARG B C 1
ATOM 2437 O O . ARG B 1 2 ? -0.458 -11.836 -25.547 1 97.38 2 ARG B O 1
ATOM 2444 N N . LEU B 1 3 ? 0.381 -11.18 -27.516 1 98.69 3 LEU B N 1
ATOM 2445 C CA . LEU B 1 3 ? 1.707 -10.852 -27 1 98.69 3 LEU B CA 1
ATOM 2446 C C . LEU B 1 3 ? 1.824 -9.359 -26.703 1 98.69 3 LEU B C 1
ATOM 2448 O O . LEU B 1 3 ? 1.595 -8.531 -27.594 1 98.69 3 LEU B O 1
ATOM 2452 N N . ILE B 1 4 ? 2.1 -8.922 -25.516 1 98.69 4 ILE B N 1
ATOM 2453 C CA . ILE B 1 4 ? 2.275 -7.543 -25.094 1 98.69 4 ILE B CA 1
ATOM 2454 C C . ILE B 1 4 ? 3.689 -7.344 -24.547 1 98.69 4 ILE B C 1
ATOM 2456 O O . ILE B 1 4 ? 4.09 -8 -23.594 1 98.69 4 ILE B O 1
ATOM 2460 N N . THR B 1 5 ? 4.453 -6.449 -25.219 1 98.44 5 THR B N 1
ATOM 2461 C CA . THR B 1 5 ? 5.867 -6.32 -24.875 1 98.44 5 THR B CA 1
ATOM 2462 C C . THR B 1 5 ? 6.172 -4.91 -24.359 1 98.44 5 THR B C 1
ATOM 2464 O O . THR B 1 5 ? 5.504 -3.949 -24.75 1 98.44 5 THR B O 1
ATOM 2467 N N . ALA B 1 6 ? 6.98 -4.77 -23.422 1 97.81 6 ALA B N 1
ATOM 2468 C CA . ALA B 1 6 ? 7.547 -3.531 -22.906 1 97.81 6 ALA B CA 1
ATOM 2469 C C . ALA B 1 6 ? 9.07 -3.627 -22.797 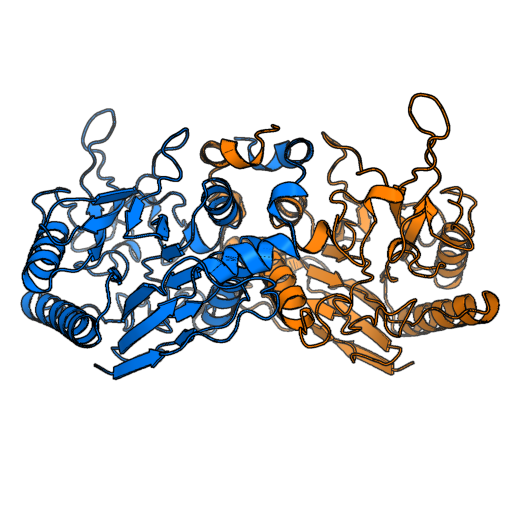1 97.81 6 ALA B C 1
ATOM 2471 O O . ALA B 1 6 ? 9.609 -3.773 -21.688 1 97.81 6 ALA B O 1
ATOM 2472 N N . TYR B 1 7 ? 9.609 -3.344 -24.062 1 94.94 7 TYR B N 1
ATOM 2473 C CA . TYR B 1 7 ? 11.062 -3.344 -24.109 1 94.94 7 TYR B CA 1
ATOM 2474 C C . TYR B 1 7 ? 11.625 -1.966 -23.781 1 94.94 7 TYR B C 1
ATOM 2476 O O . TYR B 1 7 ? 10.906 -0.965 -23.844 1 94.94 7 TYR B O 1
ATOM 2484 N N . ASN B 1 8 ? 12.859 -1.854 -23.219 1 90.56 8 ASN B N 1
ATOM 2485 C CA . ASN B 1 8 ? 13.477 -0.581 -22.859 1 90.56 8 ASN B CA 1
ATOM 2486 C C . ASN B 1 8 ? 12.766 0.075 -21.672 1 90.56 8 ASN B C 1
ATOM 2488 O O . ASN B 1 8 ? 12.094 1.095 -21.844 1 90.56 8 ASN B O 1
ATOM 2492 N N . PRO B 1 9 ? 12.891 -0.422 -20.562 1 92.12 9 PRO B N 1
ATOM 2493 C CA . PRO B 1 9 ? 12.211 0.12 -19.391 1 92.12 9 PRO B CA 1
ATOM 2494 C C . PRO B 1 9 ? 12.281 1.644 -19.312 1 92.12 9 PRO B C 1
ATOM 2496 O O . PRO B 1 9 ? 13.289 2.236 -19.719 1 92.12 9 PRO B O 1
ATOM 2499 N N . PRO B 1 10 ? 11.133 2.227 -18.859 1 94.25 10 PRO B N 1
ATOM 2500 C CA . PRO B 1 10 ? 11.203 3.674 -18.641 1 94.25 10 PRO B CA 1
ATOM 2501 C C . PRO B 1 10 ? 12.391 4.086 -17.766 1 94.25 10 PRO B C 1
ATOM 2503 O O . PRO B 1 10 ? 12.789 3.344 -16.875 1 94.25 10 PRO B O 1
ATOM 2506 N N . ALA B 1 11 ? 12.891 5.203 -18.062 1 94.56 11 ALA B N 1
ATOM 2507 C CA . ALA B 1 11 ? 14.055 5.695 -17.328 1 94.56 11 ALA B CA 1
ATOM 2508 C C . ALA B 1 11 ? 13.781 5.777 -15.836 1 94.56 11 ALA B C 1
ATOM 2510 O O . ALA B 1 11 ? 12.656 6.062 -15.422 1 94.56 11 ALA B O 1
ATOM 2511 N N . SER B 1 12 ? 14.766 5.461 -15.039 1 96.94 12 SER B N 1
ATOM 2512 C CA . SER B 1 12 ? 14.734 5.742 -13.609 1 96.94 12 SER B CA 1
ATOM 2513 C C . SER B 1 12 ? 14.945 7.227 -13.328 1 96.94 12 SER B C 1
ATOM 2515 O O . SER B 1 12 ? 16.062 7.73 -13.445 1 96.94 12 SER B O 1
ATOM 2517 N N . PRO B 1 13 ? 13.945 7.949 -12.914 1 96.94 13 PRO B N 1
ATOM 2518 C CA . PRO B 1 13 ? 14.031 9.406 -12.82 1 96.94 13 PRO B CA 1
ATOM 2519 C C . PRO B 1 13 ? 14.992 9.875 -11.734 1 96.94 13 PRO B C 1
ATOM 2521 O O . PRO B 1 13 ? 15.406 11.031 -11.719 1 96.94 13 PRO B O 1
ATOM 2524 N N . THR B 1 14 ? 15.414 9 -10.82 1 97 14 THR B N 1
ATOM 2525 C CA . THR B 1 14 ? 16.25 9.422 -9.703 1 97 14 THR B CA 1
ATOM 2526 C C . THR B 1 14 ? 17.641 8.789 -9.797 1 97 14 THR B C 1
ATOM 2528 O O . THR B 1 14 ? 18.344 8.688 -8.797 1 97 14 THR B O 1
ATOM 2531 N N . ARG B 1 15 ? 17.984 8.273 -10.969 1 97.12 15 ARG B N 1
ATOM 2532 C CA . ARG B 1 15 ? 19.281 7.66 -11.164 1 97.12 15 ARG B CA 1
ATOM 2533 C C . ARG B 1 15 ? 20.391 8.711 -11.109 1 97.12 15 ARG B C 1
ATOM 2535 O O . ARG B 1 15 ? 20.312 9.742 -11.781 1 97.12 15 ARG B O 1
ATOM 2542 N N . THR B 1 16 ? 21.375 8.477 -10.266 1 96.19 16 THR B N 1
ATOM 2543 C CA . THR B 1 16 ? 22.453 9.438 -10.117 1 96.19 16 THR B CA 1
ATOM 2544 C C . THR B 1 16 ? 23.781 8.844 -10.609 1 96.19 16 THR B C 1
ATOM 2546 O O . THR B 1 16 ? 24.781 9.555 -10.703 1 96.19 16 THR B O 1
ATOM 2549 N N . ARG B 1 17 ? 23.812 7.57 -10.844 1 97.06 17 ARG B N 1
ATOM 2550 C CA . ARG B 1 17 ? 24.969 6.867 -11.383 1 97.06 17 ARG B CA 1
ATOM 2551 C C . ARG B 1 17 ? 24.547 5.781 -12.367 1 97.06 17 ARG B C 1
ATOM 2553 O O . ARG B 1 17 ? 23.406 5.324 -12.344 1 97.06 17 ARG B O 1
ATOM 2560 N N . PRO B 1 18 ? 25.406 5.387 -13.219 1 96.44 18 PRO B N 1
ATOM 2561 C CA . PRO B 1 18 ? 25.062 4.387 -14.227 1 96.44 18 PRO B CA 1
ATOM 2562 C C . PRO B 1 18 ? 24.531 3.09 -13.617 1 96.44 18 PRO B C 1
ATOM 2564 O O . PRO B 1 18 ? 24.969 2.693 -12.531 1 96.44 18 PRO B O 1
ATOM 2567 N N . ALA B 1 19 ? 23.672 2.439 -14.359 1 95.56 19 ALA B N 1
ATOM 2568 C CA . ALA B 1 19 ? 23.188 1.123 -13.953 1 95.56 19 ALA B CA 1
ATOM 2569 C C . ALA B 1 19 ? 24.328 0.119 -13.883 1 95.56 19 ALA B C 1
ATOM 2571 O O . ALA B 1 19 ? 25.219 0.12 -14.734 1 95.56 19 ALA B O 1
ATOM 2572 N N . GLU B 1 20 ? 24.266 -0.66 -12.859 1 96.62 20 GLU B N 1
ATOM 2573 C CA . GLU B 1 20 ? 25.312 -1.659 -12.664 1 96.62 20 GLU B CA 1
ATOM 2574 C C . GLU B 1 20 ? 24.859 -3.041 -13.109 1 96.62 20 GLU B C 1
ATOM 2576 O O . GLU B 1 20 ? 25.672 -3.877 -13.508 1 96.62 20 GLU B O 1
ATOM 2581 N N . ARG B 1 21 ? 23.594 -3.291 -13.086 1 97 21 ARG B N 1
ATOM 2582 C CA . ARG B 1 21 ? 23.031 -4.59 -13.461 1 97 21 ARG B CA 1
ATOM 2583 C C . ARG B 1 21 ? 22.391 -4.527 -14.836 1 97 21 ARG B C 1
ATOM 2585 O O . ARG B 1 21 ? 21.766 -3.525 -15.195 1 97 21 ARG B O 1
ATOM 2592 N N . ALA B 1 22 ? 22.484 -5.559 -15.609 1 95.38 22 ALA B N 1
ATOM 2593 C CA . ALA B 1 22 ? 21.766 -5.66 -16.875 1 95.38 22 ALA B CA 1
ATOM 2594 C C . ALA B 1 22 ? 20.266 -5.816 -16.656 1 95.38 22 ALA B C 1
ATOM 2596 O O . ALA B 1 22 ? 19.844 -6.457 -15.688 1 95.38 22 ALA B O 1
ATOM 2597 N N . PRO B 1 23 ? 19.5 -5.172 -17.531 1 96.75 23 PRO B N 1
ATOM 2598 C CA . PRO B 1 23 ? 18.062 -5.434 -17.422 1 96.75 23 PRO B CA 1
ATOM 2599 C C . PRO B 1 23 ? 17.734 -6.922 -17.484 1 96.75 23 PRO B C 1
ATOM 2601 O O . PRO B 1 23 ? 18.422 -7.688 -18.156 1 96.75 23 PRO B O 1
ATOM 2604 N N . LEU B 1 24 ? 16.766 -7.316 -16.766 1 98.44 24 LEU B N 1
ATOM 2605 C CA . LEU B 1 24 ? 16.266 -8.688 -16.766 1 98.44 24 LEU B CA 1
ATOM 2606 C C . LEU B 1 24 ? 14.945 -8.781 -17.516 1 98.44 24 LEU B C 1
ATOM 2608 O O . LEU B 1 24 ? 14.016 -8.023 -17.234 1 98.44 24 LEU B O 1
ATOM 2612 N N . ARG B 1 25 ? 14.922 -9.609 -18.547 1 98.75 25 ARG B N 1
ATOM 2613 C CA . ARG B 1 25 ? 13.664 -9.781 -19.266 1 98.75 25 ARG B CA 1
ATOM 2614 C C . ARG B 1 25 ? 12.812 -10.875 -18.641 1 98.75 25 ARG B C 1
ATOM 2616 O O . ARG B 1 25 ? 13.25 -12.023 -18.531 1 98.75 25 ARG B O 1
ATOM 2623 N N . VAL B 1 26 ? 11.531 -10.531 -18.156 1 98.94 26 VAL B N 1
ATOM 2624 C CA . VAL B 1 26 ? 10.609 -11.469 -17.531 1 98.94 26 VAL B CA 1
ATOM 2625 C C . VAL B 1 26 ? 9.312 -11.531 -18.328 1 98.94 26 VAL B C 1
ATOM 2627 O O . VAL B 1 26 ? 9.039 -10.648 -19.141 1 98.94 26 VAL B O 1
ATOM 2630 N N . ALA B 1 27 ? 8.547 -12.555 -18.047 1 99 27 ALA B N 1
ATOM 2631 C CA . ALA B 1 27 ? 7.258 -12.703 -18.719 1 99 27 ALA B CA 1
ATOM 2632 C C . ALA B 1 27 ? 6.203 -13.242 -17.766 1 99 27 ALA B C 1
ATOM 2634 O O . ALA B 1 27 ? 6.535 -13.859 -16.75 1 99 27 ALA B O 1
ATOM 2635 N N . ALA B 1 28 ? 4.992 -12.984 -18.047 1 98.94 28 ALA B N 1
ATOM 2636 C CA . ALA B 1 28 ? 3.818 -13.531 -17.375 1 98.94 28 ALA B CA 1
ATOM 2637 C C . ALA B 1 28 ? 2.811 -14.07 -18.391 1 98.94 28 ALA B C 1
ATOM 2639 O O . ALA B 1 28 ? 2.582 -13.453 -19.438 1 98.94 28 ALA B O 1
ATOM 2640 N N . VAL B 1 29 ? 2.246 -15.203 -18.109 1 98.94 29 VAL B N 1
ATOM 2641 C CA . VAL B 1 29 ? 1.245 -15.805 -18.984 1 98.94 29 VAL B CA 1
ATOM 2642 C C . VAL B 1 29 ? -0.134 -15.711 -18.328 1 98.94 29 VAL B C 1
ATOM 2644 O O . VAL B 1 29 ? -0.322 -16.141 -17.188 1 98.94 29 VAL B O 1
ATOM 2647 N N . GLN B 1 30 ? -1.044 -15.07 -18.969 1 98.94 30 GLN B N 1
ATOM 2648 C CA . GLN B 1 30 ? -2.457 -15.023 -18.609 1 98.94 30 GLN B CA 1
ATOM 2649 C C . GLN B 1 30 ? -3.266 -16.031 -19.422 1 98.94 30 GLN B C 1
ATOM 2651 O O . GLN B 1 30 ? -3.279 -15.961 -20.656 1 98.94 30 GLN B O 1
ATOM 2656 N N . GLN B 1 31 ? -3.955 -16.922 -18.797 1 98.69 31 GLN B N 1
ATOM 2657 C CA . GLN B 1 31 ? -4.688 -17.984 -19.484 1 98.69 31 GLN B CA 1
ATOM 2658 C C . GLN B 1 31 ? -5.961 -18.344 -18.719 1 98.69 31 GLN B C 1
ATOM 2660 O O . GLN B 1 31 ? -6.059 -18.125 -17.516 1 98.69 31 GLN B O 1
ATOM 2665 N N . ARG B 1 32 ? -6.953 -18.844 -19.422 1 98.5 32 ARG B N 1
ATOM 2666 C CA . ARG B 1 32 ? -8.102 -19.484 -18.797 1 98.5 32 ARG B CA 1
ATOM 2667 C C . ARG B 1 32 ? -7.824 -20.953 -18.516 1 98.5 32 ARG B C 1
ATOM 2669 O O . ARG B 1 32 ? -6.977 -21.562 -19.188 1 98.5 32 ARG B O 1
ATOM 2676 N N . TRP B 1 33 ? -8.5 -21.531 -17.578 1 97.88 33 TRP B N 1
ATOM 2677 C CA . TRP B 1 33 ? -8.438 -22.969 -17.375 1 97.88 33 TRP B CA 1
ATOM 2678 C C . TRP B 1 33 ? -9.273 -23.703 -18.422 1 97.88 33 TRP B C 1
ATOM 2680 O O . TRP B 1 33 ? -10.391 -23.297 -18.734 1 97.88 33 TRP B O 1
ATOM 2690 N N . HIS B 1 34 ? -8.688 -24.719 -19 1 97.81 34 HIS B N 1
ATOM 2691 C CA . HIS B 1 34 ? -9.398 -25.594 -19.922 1 97.81 34 HIS B CA 1
ATOM 2692 C C . HIS B 1 34 ? -9.734 -26.922 -19.25 1 97.81 34 HIS B C 1
ATOM 2694 O O . HIS B 1 34 ? -8.898 -27.516 -18.547 1 97.81 34 HIS B O 1
ATOM 2700 N N . ARG B 1 35 ? -10.883 -27.422 -19.547 1 95.94 35 ARG B N 1
ATOM 2701 C CA . ARG B 1 35 ? -11.344 -28.656 -18.953 1 95.94 35 ARG B CA 1
ATOM 2702 C C . ARG B 1 35 ? -10.508 -29.844 -19.438 1 95.94 35 ARG B C 1
ATOM 2704 O O . ARG B 1 35 ? -10.25 -30.781 -18.672 1 95.94 35 ARG B O 1
ATOM 2711 N N . ASP B 1 36 ? -10.273 -29.797 -20.703 1 97.69 36 ASP B N 1
ATOM 2712 C CA . ASP B 1 36 ? -9.383 -30.812 -21.25 1 97.69 36 ASP B CA 1
ATOM 2713 C C . ASP B 1 36 ? -7.941 -30.578 -20.812 1 97.69 36 ASP B C 1
ATOM 2715 O O . ASP B 1 36 ? -7.324 -29.578 -21.219 1 97.69 36 ASP B O 1
ATOM 2719 N N . PRO B 1 37 ? -7.379 -31.469 -20.031 1 97.38 37 PRO B N 1
ATOM 2720 C CA . PRO B 1 37 ? -6.031 -31.25 -19.484 1 97.38 37 PRO B CA 1
ATOM 2721 C C . PRO B 1 37 ? -4.984 -31.062 -20.578 1 97.38 37 PRO B C 1
ATOM 2723 O O . PRO B 1 37 ? -4.031 -30.312 -20.406 1 97.38 37 PRO B O 1
ATOM 2726 N N . ALA B 1 38 ? -5.176 -31.797 -21.641 1 98.12 38 ALA B N 1
ATOM 2727 C CA . ALA B 1 38 ? -4.215 -31.656 -22.734 1 98.12 38 ALA B CA 1
ATOM 2728 C C . ALA B 1 38 ? -4.293 -30.281 -23.375 1 98.12 38 ALA B C 1
ATOM 2730 O O . ALA B 1 38 ? -3.264 -29.688 -23.719 1 98.12 38 ALA B O 1
ATOM 2731 N N . GLU B 1 39 ? -5.527 -29.781 -23.531 1 98.38 39 GLU B N 1
ATOM 2732 C CA . GLU B 1 39 ? -5.723 -28.438 -24.078 1 98.38 39 GLU B CA 1
ATOM 2733 C C . GLU B 1 39 ? -5.145 -27.391 -23.141 1 98.38 39 GLU B C 1
ATOM 2735 O O . GLU B 1 39 ? -4.516 -26.422 -23.594 1 98.38 39 GLU B O 1
ATOM 2740 N N . HIS B 1 40 ? -5.383 -27.578 -21.891 1 98.44 40 HIS B N 1
ATOM 2741 C CA . HIS B 1 40 ? -4.879 -26.625 -20.906 1 98.44 40 HIS B CA 1
ATOM 2742 C C . HIS B 1 40 ? -3.354 -26.594 -20.906 1 98.44 40 HIS B C 1
ATOM 2744 O O . HIS B 1 40 ? -2.75 -25.531 -20.938 1 98.44 40 HIS B O 1
ATOM 2750 N N . ARG B 1 41 ? -2.787 -27.734 -20.844 1 98.5 41 ARG B N 1
ATOM 2751 C CA . ARG B 1 41 ? -1.334 -27.859 -20.859 1 98.5 41 ARG B CA 1
ATOM 2752 C C . ARG B 1 41 ? -0.75 -27.234 -22.125 1 98.5 41 ARG B C 1
ATOM 2754 O O . ARG B 1 41 ? 0.247 -26.516 -22.062 1 98.5 41 ARG B O 1
ATOM 2761 N N . ALA B 1 42 ? -1.359 -27.484 -23.266 1 98.56 42 ALA B N 1
ATOM 2762 C CA . ALA B 1 42 ? -0.878 -26.953 -24.531 1 98.56 42 ALA B CA 1
ATOM 2763 C C . ALA B 1 42 ? -0.936 -25.422 -24.531 1 98.56 42 ALA B C 1
ATOM 2765 O O . ALA B 1 42 ? -0.045 -24.766 -25.078 1 98.56 42 ALA B O 1
ATOM 2766 N N . ALA B 1 43 ? -1.989 -24.875 -23.984 1 98.75 43 ALA B N 1
ATOM 2767 C CA . ALA B 1 43 ? -2.145 -23.438 -23.938 1 98.75 43 ALA B CA 1
ATOM 2768 C C . ALA B 1 43 ? -1.05 -22.797 -23.078 1 98.75 43 ALA B C 1
ATOM 2770 O O . ALA B 1 43 ? -0.484 -21.766 -23.453 1 98.75 43 ALA B O 1
ATOM 2771 N N . LEU B 1 44 ? -0.752 -23.375 -21.938 1 98.88 44 LEU B N 1
ATOM 2772 C CA . LEU B 1 44 ? 0.302 -22.859 -21.062 1 98.88 44 LEU B CA 1
ATOM 2773 C C . LEU B 1 44 ? 1.663 -22.953 -21.75 1 98.88 44 LEU B C 1
ATOM 2775 O O . LEU B 1 44 ? 2.447 -22 -21.719 1 98.88 44 LEU B O 1
ATOM 2779 N N . LEU B 1 45 ? 1.889 -24.094 -22.359 1 98.88 45 LEU B N 1
ATOM 2780 C CA . LEU B 1 45 ? 3.17 -24.312 -23.016 1 98.88 45 LEU B CA 1
ATOM 2781 C C . LEU B 1 45 ? 3.35 -23.328 -24.188 1 98.88 45 LEU B C 1
ATOM 2783 O O . LEU B 1 45 ? 4.465 -22.875 -24.453 1 98.88 45 LEU B O 1
ATOM 2787 N N . GLU B 1 46 ? 2.26 -23.062 -24.891 1 98.88 46 GLU B N 1
ATOM 2788 C CA . GLU B 1 46 ? 2.326 -22.062 -25.953 1 98.88 46 GLU B CA 1
ATOM 2789 C C . GLU B 1 46 ? 2.701 -20.688 -25.406 1 98.88 46 GLU B C 1
ATOM 2791 O O . GLU B 1 46 ? 3.469 -19.953 -26.031 1 98.88 46 GLU B O 1
ATOM 2796 N N . GLY B 1 47 ? 2.152 -20.312 -24.266 1 98.88 47 GLY B N 1
ATOM 2797 C CA . GLY B 1 47 ? 2.535 -19.062 -23.641 1 98.88 47 GLY B CA 1
ATOM 2798 C C . GLY B 1 47 ? 4.004 -19 -23.266 1 98.88 47 GLY B C 1
ATOM 2799 O O . GLY B 1 47 ? 4.672 -18 -23.484 1 98.88 47 GLY B O 1
ATOM 2800 N N . ILE B 1 48 ? 4.488 -20.094 -22.688 1 98.94 48 ILE B N 1
ATOM 2801 C CA . ILE B 1 48 ? 5.895 -20.172 -22.328 1 98.94 48 ILE B CA 1
ATOM 2802 C C . ILE B 1 48 ? 6.77 -20.062 -23.562 1 98.94 48 ILE B C 1
ATOM 2804 O O . ILE B 1 48 ? 7.777 -19.344 -23.562 1 98.94 48 ILE B O 1
ATOM 2808 N N . ARG B 1 49 ? 6.371 -20.781 -24.609 1 98.88 49 ARG B N 1
ATOM 2809 C CA . ARG B 1 49 ? 7.117 -20.734 -25.859 1 98.88 49 ARG B CA 1
ATOM 2810 C C . ARG B 1 49 ? 7.211 -19.312 -26.406 1 98.88 49 ARG B C 1
ATOM 2812 O O . ARG B 1 49 ? 8.281 -18.875 -26.844 1 98.88 49 ARG B O 1
ATOM 2819 N N . LEU B 1 50 ? 6.07 -18.578 -26.391 1 98.88 50 LEU B N 1
ATOM 2820 C CA . LEU B 1 50 ? 6.055 -17.203 -26.875 1 98.88 50 LEU B CA 1
ATOM 2821 C C . LEU B 1 50 ? 6.969 -16.312 -26.047 1 98.88 50 LEU B C 1
ATOM 2823 O O . LEU B 1 50 ? 7.703 -15.484 -26.578 1 98.88 50 LEU B O 1
ATOM 2827 N N . ALA B 1 51 ? 6.91 -16.484 -24.734 1 98.88 51 ALA B N 1
ATOM 2828 C CA . ALA B 1 51 ? 7.789 -15.734 -23.844 1 98.88 51 ALA B CA 1
ATOM 2829 C C . ALA B 1 51 ? 9.258 -16.031 -24.141 1 98.88 51 ALA B C 1
ATOM 2831 O O . ALA B 1 51 ? 10.078 -15.109 -24.203 1 98.88 51 ALA B O 1
ATOM 2832 N N . ALA B 1 52 ? 9.547 -17.312 -24.281 1 98.88 52 ALA B N 1
ATOM 2833 C CA . ALA B 1 52 ? 10.914 -17.734 -24.594 1 98.88 52 ALA B CA 1
ATOM 2834 C C . ALA B 1 52 ? 11.398 -17.141 -25.906 1 98.88 52 ALA B C 1
ATOM 2836 O O . ALA B 1 52 ? 12.555 -16.719 -26.016 1 98.88 52 ALA B O 1
ATOM 2837 N N . ALA B 1 53 ? 10.508 -17.156 -26.875 1 98.81 53 ALA B N 1
ATOM 2838 C CA . ALA B 1 53 ? 10.844 -16.609 -28.188 1 98.81 53 ALA B CA 1
ATOM 2839 C C . ALA B 1 53 ? 11.195 -15.133 -28.109 1 98.81 53 ALA B C 1
ATOM 2841 O O . ALA B 1 53 ? 11.961 -14.625 -28.922 1 98.81 53 ALA B O 1
ATOM 2842 N N . GLU B 1 54 ? 10.617 -14.445 -27.109 1 98.69 54 GLU B N 1
ATOM 2843 C CA . GLU B 1 54 ? 10.898 -13.031 -26.906 1 98.69 54 GLU B CA 1
ATOM 2844 C C . GLU B 1 54 ? 12.117 -12.82 -26.031 1 98.69 54 GLU B C 1
ATOM 2846 O O . GLU B 1 54 ? 12.484 -11.688 -25.719 1 98.69 54 GLU B O 1
ATOM 2851 N N . GLY B 1 55 ? 12.711 -13.914 -25.547 1 98.56 55 GLY B N 1
ATOM 2852 C CA . GLY B 1 55 ? 13.961 -13.82 -24.812 1 98.56 55 GLY B CA 1
ATOM 2853 C C . GLY B 1 55 ? 13.766 -13.703 -23.312 1 98.56 55 GLY B C 1
ATOM 2854 O O . GLY B 1 55 ? 14.664 -13.242 -22.594 1 98.56 55 GLY B O 1
ATOM 2855 N N . ALA B 1 56 ? 12.641 -14.031 -22.812 1 98.81 56 ALA B N 1
ATOM 2856 C CA . ALA B 1 56 ? 12.422 -13.984 -21.375 1 98.81 56 ALA B CA 1
ATOM 2857 C C . ALA B 1 56 ? 13.352 -14.938 -20.641 1 98.81 56 ALA B C 1
ATOM 2859 O O . ALA B 1 56 ? 13.609 -16.047 -21.109 1 98.81 56 ALA B O 1
ATOM 2860 N N . ARG B 1 57 ? 13.906 -14.477 -19.531 1 98.81 57 ARG B N 1
ATOM 2861 C CA . ARG B 1 57 ? 14.742 -15.297 -18.656 1 98.81 57 ARG B CA 1
ATOM 2862 C C . ARG B 1 57 ? 13.898 -16.062 -17.641 1 98.81 57 ARG B C 1
ATOM 2864 O O . ARG B 1 57 ? 14.297 -17.141 -17.188 1 98.81 57 ARG B O 1
ATOM 2871 N N . VAL B 1 58 ? 12.789 -15.5 -17.234 1 98.94 58 VAL B N 1
ATOM 2872 C CA . VAL B 1 58 ? 11.82 -16.078 -16.312 1 98.94 58 VAL B CA 1
ATOM 2873 C C . VAL B 1 58 ? 10.414 -15.938 -16.891 1 98.94 58 VAL B C 1
ATOM 2875 O O . VAL B 1 58 ? 10.023 -14.859 -17.359 1 98.94 58 VAL B O 1
ATOM 2878 N N . VAL B 1 59 ? 9.656 -16.969 -16.953 1 99 59 VAL B N 1
ATOM 2879 C CA . VAL B 1 59 ? 8.25 -16.906 -17.312 1 99 59 VAL B CA 1
ATOM 2880 C C . VAL B 1 59 ? 7.391 -17.328 -16.125 1 99 59 VAL B C 1
ATOM 2882 O O . VAL B 1 59 ? 7.648 -18.359 -15.5 1 99 59 VAL B O 1
ATOM 2885 N N . CYS B 1 60 ? 6.422 -16.531 -15.758 1 99 60 CYS B N 1
ATOM 2886 C CA . CYS B 1 60 ? 5.594 -16.734 -14.57 1 99 60 CYS B CA 1
ATOM 2887 C C . CYS B 1 60 ? 4.176 -17.125 -14.961 1 99 60 CYS B C 1
ATOM 2889 O O . CYS B 1 60 ? 3.545 -16.469 -15.789 1 99 60 CYS B O 1
ATOM 2891 N N . LEU B 1 61 ? 3.691 -18.156 -14.367 1 98.94 61 LEU B N 1
ATOM 2892 C CA . LEU B 1 61 ? 2.348 -18.656 -14.633 1 98.94 61 LEU B CA 1
ATOM 2893 C C . LEU B 1 61 ? 1.414 -18.344 -13.469 1 98.94 61 LEU B C 1
ATOM 2895 O O . LEU B 1 61 ? 1.861 -17.906 -12.406 1 98.94 61 LEU B O 1
ATOM 2899 N N . GLN B 1 62 ? 0.128 -18.516 -13.664 1 98.75 62 GLN B N 1
ATOM 2900 C CA . GLN B 1 62 ? -0.92 -18.125 -12.727 1 98.75 62 GLN B CA 1
ATOM 2901 C C . GLN B 1 62 ? -1.065 -19.141 -11.609 1 98.75 62 GLN B C 1
ATOM 2903 O O . GLN B 1 62 ? -0.472 -20.219 -11.664 1 98.75 62 GLN B O 1
ATOM 2908 N N . GLU B 1 63 ? -1.82 -18.75 -10.578 1 98.81 63 GLU B N 1
ATOM 2909 C CA . GLU B 1 63 ? -2.041 -19.547 -9.383 1 98.81 63 GLU B CA 1
ATOM 2910 C C . GLU B 1 63 ? -2.734 -20.859 -9.719 1 98.81 63 GLU B C 1
ATOM 2912 O O . GLU B 1 63 ? -3.643 -20.891 -10.555 1 98.81 63 GLU B O 1
ATOM 2917 N N . LEU B 1 64 ? -2.283 -21.969 -8.984 1 98.56 64 LEU B N 1
ATOM 2918 C CA . LEU B 1 64 ? -2.859 -23.281 -9.227 1 98.56 64 LEU B CA 1
ATOM 2919 C C . LEU B 1 64 ? -2.881 -23.609 -10.711 1 98.56 64 LEU B C 1
ATOM 2921 O O . LEU B 1 64 ? -3.928 -23.969 -11.258 1 98.56 64 LEU B O 1
ATOM 2925 N N . THR B 1 65 ? -1.764 -23.594 -11.273 1 98.75 65 THR B N 1
ATOM 2926 C CA . THR B 1 65 ? -1.459 -23.469 -12.695 1 98.75 65 THR B CA 1
ATOM 2927 C C . THR B 1 65 ? -2.211 -24.531 -13.492 1 98.75 65 THR B C 1
ATOM 2929 O O . THR B 1 65 ? -2.74 -24.25 -14.57 1 98.75 65 THR B O 1
ATOM 2932 N N . LEU B 1 66 ? -2.348 -25.781 -13.023 1 98.44 66 LEU B N 1
ATOM 2933 C CA . LEU B 1 66 ? -2.9 -26.844 -13.852 1 98.44 66 LEU B CA 1
ATOM 2934 C C . LEU B 1 66 ? -4.324 -27.172 -13.43 1 98.44 66 LEU B C 1
ATOM 2936 O O . LEU B 1 66 ? -5.035 -27.891 -14.133 1 98.44 66 LEU B O 1
ATOM 2940 N N . SER B 1 67 ? -4.781 -26.703 -12.289 1 96.56 67 SER B N 1
ATOM 2941 C CA . SER B 1 67 ? -6.113 -27.062 -11.797 1 96.56 67 SER B CA 1
ATOM 2942 C C . SER B 1 67 ? -7.094 -25.906 -11.992 1 96.56 67 SER B C 1
ATOM 2944 O O . SER B 1 67 ? -6.684 -24.766 -12.133 1 96.56 67 SER B O 1
ATOM 2946 N N . PRO B 1 68 ? -8.383 -26.25 -12.141 1 96.44 68 PRO B N 1
ATOM 2947 C CA . PRO B 1 68 ? -9.32 -25.156 -11.906 1 96.44 68 PRO B CA 1
ATOM 2948 C C . PRO B 1 68 ? -9.18 -24.547 -10.516 1 96.44 68 PRO B C 1
ATOM 2950 O O . PRO B 1 68 ? -8.492 -25.109 -9.656 1 96.44 68 PRO B O 1
ATOM 2953 N N . TYR B 1 69 ? -9.719 -23.438 -10.328 1 97.38 69 TYR B N 1
ATOM 2954 C CA . TYR B 1 69 ? -9.75 -22.859 -8.984 1 97.38 69 TYR B CA 1
ATOM 2955 C C . TYR B 1 69 ? -10.82 -23.531 -8.141 1 97.38 69 TYR B C 1
ATOM 2957 O O . TYR B 1 69 ? -11.953 -23.047 -8.055 1 97.38 69 TYR B O 1
ATOM 2965 N N . PHE B 1 70 ? -10.453 -24.531 -7.402 1 96.44 70 PHE B N 1
ATOM 2966 C CA . PHE B 1 70 ? -11.391 -25.406 -6.723 1 96.44 70 PHE B CA 1
ATOM 2967 C C . PHE B 1 70 ? -11.82 -24.812 -5.387 1 96.44 70 PHE B C 1
ATOM 2969 O O . PHE B 1 70 ? -12.812 -25.25 -4.793 1 96.44 70 PHE B O 1
ATOM 2976 N N . ALA B 1 71 ? -11.164 -23.781 -4.918 1 95.44 71 ALA B N 1
ATOM 2977 C CA . ALA B 1 71 ? -11.422 -23.219 -3.592 1 95.44 71 ALA B CA 1
ATOM 2978 C C . ALA B 1 71 ? -12.602 -22.25 -3.629 1 95.44 71 ALA B C 1
ATOM 2980 O O . ALA B 1 71 ? -12.945 -21.641 -2.613 1 95.44 71 ALA B O 1
ATOM 2981 N N . VAL B 1 72 ? -13.227 -22.141 -4.777 1 93.5 72 VAL B N 1
ATOM 2982 C CA . VAL B 1 72 ? -14.461 -21.359 -4.871 1 93.5 72 VAL B CA 1
ATOM 2983 C C . VAL B 1 72 ? -15.57 -22.062 -4.074 1 93.5 72 VAL B C 1
ATOM 2985 O O . VAL B 1 72 ? -16.516 -21.406 -3.635 1 93.5 72 VAL B O 1
ATOM 2988 N N . VAL B 1 73 ? -15.359 -23.391 -3.934 1 92.5 73 VAL B N 1
ATOM 2989 C CA . VAL B 1 73 ? -16.297 -24.219 -3.176 1 92.5 73 VAL B CA 1
ATOM 2990 C C . VAL B 1 73 ? -15.57 -24.859 -1.995 1 92.5 73 VAL B C 1
ATOM 2992 O O . VAL B 1 73 ? -14.398 -25.234 -2.105 1 92.5 73 VAL B O 1
ATOM 2995 N N . ARG B 1 74 ? -16.281 -24.984 -0.878 1 94.06 74 ARG B N 1
ATOM 2996 C CA . ARG B 1 74 ? -15.711 -25.703 0.26 1 94.06 74 ARG B CA 1
ATOM 2997 C C . ARG B 1 74 ? -15.461 -27.156 -0.088 1 94.06 74 ARG B C 1
ATOM 2999 O O . ARG B 1 74 ? -16.203 -27.766 -0.872 1 94.06 74 ARG B O 1
ATOM 3006 N N . ARG B 1 75 ? -14.453 -27.656 0.525 1 93.25 75 ARG B N 1
ATOM 3007 C CA . ARG B 1 75 ? -13.992 -29 0.181 1 93.25 75 ARG B CA 1
ATOM 3008 C C . ARG B 1 75 ? -15.102 -30.031 0.372 1 93.25 75 ARG B C 1
ATOM 3010 O O . ARG B 1 75 ? -15.328 -30.875 -0.497 1 93.25 75 ARG B O 1
ATOM 3017 N N . ALA B 1 76 ? -15.844 -29.938 1.484 1 91.62 76 ALA B N 1
ATOM 3018 C CA . ALA B 1 76 ? -16.906 -30.891 1.807 1 91.62 76 ALA B CA 1
ATOM 3019 C C . ALA B 1 76 ? -18.031 -30.828 0.787 1 91.62 76 ALA B C 1
ATOM 3021 O O . ALA B 1 76 ? -18.734 -31.812 0.558 1 91.62 76 ALA B O 1
ATOM 3022 N N . ASP B 1 77 ? -18.188 -29.688 0.13 1 92.25 77 ASP B N 1
ATOM 3023 C CA . ASP B 1 77 ? -19.297 -29.453 -0.7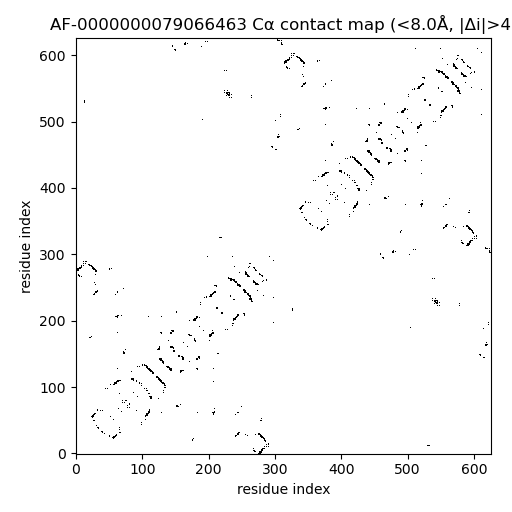89 1 92.25 77 ASP B CA 1
ATOM 3024 C C . ASP B 1 77 ? -18.859 -29.625 -2.24 1 92.25 77 ASP B C 1
ATOM 3026 O O . ASP B 1 77 ? -19.672 -29.578 -3.154 1 92.25 77 ASP B O 1
ATOM 3030 N N . HIS B 1 78 ? -17.578 -29.781 -2.422 1 91.5 78 HIS B N 1
ATOM 3031 C CA . HIS B 1 78 ? -17.047 -29.891 -3.781 1 91.5 78 HIS B CA 1
ATOM 3032 C C . HIS B 1 78 ? -17.438 -31.234 -4.41 1 91.5 78 HIS B C 1
ATOM 3034 O O . HIS B 1 78 ? -17.219 -32.281 -3.816 1 91.5 78 HIS B O 1
ATOM 3040 N N . PRO B 1 79 ? -18.031 -31.172 -5.582 1 89.62 79 PRO B N 1
ATOM 3041 C CA . PRO B 1 79 ? -18.484 -32.406 -6.203 1 89.62 79 PRO B CA 1
ATOM 3042 C C . PRO B 1 79 ? -17.344 -33.375 -6.539 1 89.62 79 PRO B C 1
ATOM 3044 O O . PRO B 1 79 ? -17.516 -34.594 -6.5 1 89.62 79 PRO B O 1
ATOM 3047 N N . ALA B 1 80 ? -16.266 -32.906 -6.906 1 89.12 80 ALA B N 1
ATOM 3048 C CA . ALA B 1 80 ? -15.031 -33.656 -7.188 1 89.12 80 ALA B CA 1
ATOM 3049 C C . ALA B 1 80 ? -13.82 -32.938 -6.574 1 89.12 80 ALA B C 1
ATOM 3051 O O . ALA B 1 80 ? -13.125 -32.188 -7.254 1 89.12 80 ALA B O 1
ATOM 3052 N N . PRO B 1 81 ? -13.648 -33.188 -5.332 1 89.69 81 PRO B N 1
ATOM 3053 C CA . PRO B 1 81 ? -12.57 -32.469 -4.648 1 89.69 81 PRO B CA 1
ATOM 3054 C C . PRO B 1 81 ? -11.211 -32.688 -5.305 1 89.69 81 PRO B C 1
ATOM 3056 O O . PRO B 1 81 ? -10.898 -33.812 -5.738 1 89.69 81 PRO B O 1
ATOM 3059 N N . ALA B 1 82 ? -10.508 -31.656 -5.445 1 91.5 82 ALA B N 1
ATOM 3060 C CA . ALA B 1 82 ? -9.156 -31.703 -6.004 1 91.5 82 ALA B CA 1
ATOM 3061 C C . ALA B 1 82 ? -8.219 -32.5 -5.109 1 91.5 82 ALA B C 1
ATOM 3063 O O . ALA B 1 82 ? -8.375 -32.531 -3.887 1 91.5 82 ALA B O 1
ATOM 3064 N N . GLU B 1 83 ? -7.301 -33.156 -5.699 1 92.19 83 GLU B N 1
ATOM 3065 C CA . GLU B 1 83 ? -6.273 -33.875 -4.973 1 92.19 83 GLU B CA 1
ATOM 3066 C C . GLU B 1 83 ? -4.922 -33.188 -5.055 1 92.19 83 GLU B C 1
ATOM 3068 O O . GLU B 1 83 ? -4.527 -32.719 -6.125 1 92.19 83 GLU B O 1
ATOM 3073 N N . PRO B 1 84 ? -4.297 -33.094 -3.904 1 95.75 84 PRO B N 1
ATOM 3074 C CA . PRO B 1 84 ? -2.971 -32.469 -3.941 1 95.75 84 PRO B CA 1
ATOM 3075 C C . PRO B 1 84 ? -1.946 -33.312 -4.703 1 95.75 84 PRO B C 1
ATOM 3077 O O . PRO B 1 84 ? -2.111 -34.531 -4.836 1 95.75 84 PRO B O 1
ATOM 3080 N N . GLU B 1 85 ? -1.007 -32.656 -5.207 1 96.81 85 GLU B N 1
ATOM 3081 C CA . GLU B 1 85 ? 0.034 -33.344 -5.949 1 96.81 85 GLU B CA 1
ATOM 3082 C C . GLU B 1 85 ? 1.364 -33.312 -5.203 1 96.81 85 GLU B C 1
ATOM 3084 O O . GLU B 1 85 ? 1.56 -32.5 -4.309 1 96.81 85 GLU B O 1
ATOM 3089 N N . GLU B 1 86 ? 2.26 -34.312 -5.602 1 97.12 86 GLU B N 1
ATOM 3090 C CA . GLU B 1 86 ? 3.621 -34.312 -5.07 1 97.12 86 GLU B CA 1
ATOM 3091 C C . GLU B 1 86 ? 4.453 -33.188 -5.66 1 97.12 86 GLU B C 1
ATOM 3093 O O . GLU B 1 86 ? 4.379 -32.906 -6.859 1 97.12 86 GLU B O 1
ATOM 3098 N N . LEU B 1 87 ? 5.238 -32.562 -4.809 1 97.88 87 LEU B N 1
ATOM 3099 C CA . LEU B 1 87 ? 5.961 -31.344 -5.184 1 97.88 87 LEU B CA 1
ATOM 3100 C C . LEU B 1 87 ? 6.906 -31.625 -6.352 1 97.88 87 LEU B C 1
ATOM 3102 O O . LEU B 1 87 ? 6.898 -30.891 -7.344 1 97.88 87 LEU B O 1
ATOM 3106 N N . LEU B 1 88 ? 7.664 -32.719 -6.328 1 98.25 88 LEU B N 1
ATOM 3107 C CA . LEU B 1 88 ? 8.773 -32.906 -7.262 1 98.25 88 LEU B CA 1
ATOM 3108 C C . LEU B 1 88 ? 8.414 -33.875 -8.367 1 98.25 88 LEU B C 1
ATOM 3110 O O . LEU B 1 88 ? 9.133 -33.969 -9.367 1 98.25 88 LEU B O 1
ATOM 3114 N N . THR B 1 89 ? 7.223 -34.531 -8.25 1 98.12 89 THR B N 1
ATOM 3115 C CA . THR B 1 89 ? 6.887 -35.531 -9.234 1 98.12 89 THR B CA 1
ATOM 3116 C C . THR B 1 89 ? 5.496 -35.312 -9.82 1 98.12 89 THR B C 1
ATOM 3118 O O . THR B 1 89 ? 5.078 -36 -10.75 1 98.12 89 THR B O 1
ATOM 3121 N N . GLY B 1 90 ? 4.805 -34.344 -9.273 1 98.25 90 GLY B N 1
ATOM 3122 C CA . GLY B 1 90 ? 3.461 -34.031 -9.742 1 98.25 90 GLY B CA 1
ATOM 3123 C C . GLY B 1 90 ? 3.443 -33.344 -11.094 1 98.25 90 GLY B C 1
ATOM 3124 O O . GLY B 1 90 ? 4.496 -33 -11.641 1 98.25 90 GLY B O 1
ATOM 3125 N N . PRO B 1 91 ? 2.256 -33.188 -11.648 1 98.56 91 PRO B N 1
ATOM 3126 C CA . PRO B 1 91 ? 2.107 -32.688 -13.016 1 98.56 91 PRO B CA 1
ATOM 3127 C C . PRO B 1 91 ? 2.594 -31.266 -13.18 1 98.56 91 PRO B C 1
ATOM 3129 O O . PRO B 1 91 ? 3.133 -30.906 -14.227 1 98.56 91 PRO B O 1
ATOM 3132 N N . THR B 1 92 ? 2.416 -30.422 -12.141 1 98.88 92 THR B N 1
ATOM 3133 C CA . THR B 1 92 ? 2.785 -29.016 -12.289 1 98.88 92 THR B CA 1
ATOM 3134 C C . THR B 1 92 ? 4.301 -28.859 -12.359 1 98.88 92 THR B C 1
ATOM 3136 O O . THR B 1 92 ? 4.82 -28.156 -13.227 1 98.88 92 THR B O 1
ATOM 3139 N N . PHE B 1 93 ? 4.996 -29.531 -11.422 1 98.88 93 PHE B N 1
ATOM 3140 C CA . PHE B 1 93 ? 6.453 -29.516 -11.484 1 98.88 93 PHE B CA 1
ATOM 3141 C C . PHE B 1 93 ? 6.949 -30.094 -12.805 1 98.88 93 PHE B C 1
ATOM 3143 O O . PHE B 1 93 ? 7.863 -29.531 -13.422 1 98.88 93 PHE B O 1
ATOM 3150 N N . THR B 1 94 ? 6.344 -31.172 -13.219 1 98.81 94 THR B N 1
ATOM 3151 C CA . THR B 1 94 ? 6.738 -31.828 -14.461 1 98.81 94 THR B CA 1
ATOM 3152 C C . THR B 1 94 ? 6.59 -30.891 -15.648 1 98.81 94 THR B C 1
ATOM 3154 O O . THR B 1 94 ? 7.484 -30.797 -16.5 1 98.81 94 THR B O 1
ATOM 3157 N N . LEU B 1 95 ? 5.453 -30.219 -15.742 1 98.88 95 LEU B N 1
ATOM 3158 C CA . LEU B 1 95 ? 5.227 -29.25 -16.812 1 98.88 95 LEU B CA 1
ATOM 3159 C C . LEU B 1 95 ? 6.297 -28.172 -16.797 1 98.88 95 LEU B C 1
ATOM 3161 O O . LEU B 1 95 ? 6.891 -27.859 -17.828 1 98.88 95 LEU B O 1
ATOM 3165 N N . ALA B 1 96 ? 6.551 -27.562 -15.633 1 98.94 96 ALA B N 1
ATOM 3166 C CA . ALA B 1 96 ? 7.508 -26.469 -15.5 1 98.94 96 ALA B CA 1
ATOM 3167 C C . ALA B 1 96 ? 8.922 -26.938 -15.852 1 98.94 96 ALA B C 1
ATOM 3169 O O . ALA B 1 96 ? 9.656 -26.219 -16.531 1 98.94 96 ALA B O 1
ATOM 3170 N N . ALA B 1 97 ? 9.266 -28.109 -15.352 1 98.88 97 ALA B N 1
ATOM 3171 C CA . ALA B 1 97 ? 10.602 -28.656 -15.586 1 98.88 97 ALA B CA 1
ATOM 3172 C C . ALA B 1 97 ? 10.82 -28.922 -17.078 1 98.88 97 ALA B C 1
ATOM 3174 O O . ALA B 1 97 ? 11.891 -28.609 -17.609 1 98.88 97 ALA B O 1
ATOM 3175 N N . GLU B 1 98 ? 9.836 -29.547 -17.688 1 98.75 98 GLU B N 1
ATOM 3176 C CA . GLU B 1 98 ? 9.922 -29.812 -19.125 1 98.75 98 GLU B CA 1
ATOM 3177 C C . GLU B 1 98 ? 10.102 -28.531 -19.922 1 98.75 98 GLU B C 1
ATOM 3179 O O . GLU B 1 98 ? 10.969 -28.438 -20.781 1 98.75 98 GLU B O 1
ATOM 3184 N N . ALA B 1 99 ? 9.266 -27.547 -19.641 1 98.94 99 ALA B N 1
ATOM 3185 C CA . ALA B 1 99 ? 9.328 -26.281 -20.359 1 98.94 99 ALA B CA 1
ATOM 3186 C C . ALA B 1 99 ? 10.656 -25.562 -20.094 1 98.94 99 ALA B C 1
ATOM 3188 O O . ALA B 1 99 ? 11.242 -24.969 -21 1 98.94 99 ALA B O 1
ATOM 3189 N N . ALA B 1 100 ? 11.094 -25.609 -18.797 1 98.94 100 ALA B N 1
ATOM 3190 C CA . ALA B 1 100 ? 12.359 -24.969 -18.422 1 98.94 100 ALA B CA 1
ATOM 3191 C C . ALA B 1 100 ? 13.523 -25.547 -19.234 1 98.94 100 ALA B C 1
ATOM 3193 O O . ALA B 1 100 ? 14.328 -24.812 -19.797 1 98.94 100 ALA B O 1
ATOM 3194 N N . ARG B 1 101 ? 13.562 -26.875 -19.312 1 98.81 101 ARG B N 1
ATOM 3195 C CA . ARG B 1 101 ? 14.625 -27.562 -20.047 1 98.81 101 ARG B CA 1
ATOM 3196 C C . ARG B 1 101 ? 14.539 -27.234 -21.547 1 98.81 101 ARG B C 1
ATOM 3198 O O . ARG B 1 101 ? 15.555 -26.953 -22.172 1 98.81 101 ARG B O 1
ATOM 3205 N N . GLU B 1 102 ? 13.359 -27.328 -22.016 1 98.81 102 GLU B N 1
ATOM 3206 C CA . GLU B 1 102 ? 13.156 -27.141 -23.438 1 98.81 102 GLU B CA 1
ATOM 3207 C C . GLU B 1 102 ? 13.609 -25.766 -23.891 1 98.81 102 GLU B C 1
ATOM 3209 O O . GLU B 1 102 ? 14.219 -25.625 -24.953 1 98.81 102 GLU B O 1
ATOM 3214 N N . HIS B 1 103 ? 13.297 -24.719 -23.094 1 98.88 103 HIS B N 1
ATOM 3215 C CA . HIS B 1 103 ? 13.5 -23.359 -23.562 1 98.88 103 HIS B CA 1
ATOM 3216 C C . HIS B 1 103 ? 14.695 -22.703 -22.875 1 98.88 103 HIS B C 1
ATOM 3218 O O . HIS B 1 103 ? 15.086 -21.594 -23.219 1 98.88 103 HIS B O 1
ATOM 3224 N N . GLY B 1 104 ? 15.32 -23.391 -21.906 1 98.75 104 GLY B N 1
ATOM 3225 C CA . GLY B 1 104 ? 16.484 -22.875 -21.203 1 98.75 104 GLY B CA 1
ATOM 3226 C C . GLY B 1 104 ? 16.203 -21.625 -20.391 1 98.75 104 GLY B C 1
ATOM 3227 O O . GLY B 1 104 ? 16.969 -20.672 -20.422 1 98.75 104 GLY B O 1
ATOM 3228 N N . LEU B 1 105 ? 15.133 -21.547 -19.766 1 98.88 105 LEU B N 1
ATOM 3229 C CA . LEU B 1 105 ? 14.742 -20.406 -18.953 1 98.88 105 LEU B CA 1
ATOM 3230 C C . LEU B 1 105 ? 14.102 -20.859 -17.641 1 98.88 105 LEU B 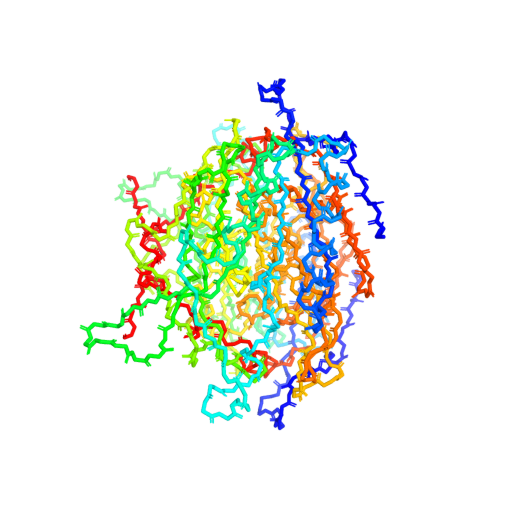C 1
ATOM 3232 O O . LEU B 1 105 ? 13.867 -22.062 -17.453 1 98.88 105 LEU B O 1
ATOM 3236 N N . TYR B 1 106 ? 13.938 -19.938 -16.641 1 98.94 106 TYR B N 1
ATOM 3237 C CA . TYR B 1 106 ? 13.227 -20.234 -15.406 1 98.94 106 TYR B CA 1
ATOM 3238 C C . TYR B 1 106 ? 11.719 -20.25 -15.625 1 98.94 106 TYR B C 1
ATOM 3240 O O . TYR B 1 106 ? 11.18 -19.406 -16.344 1 98.94 106 TYR B O 1
ATOM 3248 N N . VAL B 1 107 ? 11.047 -21.219 -15.062 1 99 107 VAL B N 1
ATOM 3249 C CA . VAL B 1 107 ? 9.594 -21.281 -15.148 1 99 107 VAL B CA 1
ATOM 3250 C C . VAL B 1 107 ? 8.984 -21.281 -13.75 1 99 107 VAL B C 1
ATOM 3252 O O . VAL B 1 107 ? 9.305 -22.141 -12.93 1 99 107 VAL B O 1
ATOM 3255 N N . HIS B 1 108 ? 8.25 -20.25 -13.445 1 99 108 HIS B N 1
ATOM 3256 C CA . HIS B 1 108 ? 7.477 -20.125 -12.211 1 99 108 HIS B CA 1
ATOM 3257 C C . HIS B 1 108 ? 6.086 -20.734 -12.375 1 99 108 HIS B C 1
ATOM 3259 O O . HIS B 1 108 ? 5.43 -20.531 -13.398 1 99 108 HIS B O 1
ATOM 3265 N N . ALA B 1 109 ? 5.648 -21.516 -11.469 1 98.94 109 ALA B N 1
ATOM 3266 C CA . ALA B 1 109 ? 4.328 -22.125 -11.453 1 98.94 109 ALA B CA 1
ATOM 3267 C C . ALA B 1 109 ? 3.783 -22.234 -10.031 1 98.94 109 ALA B C 1
ATOM 3269 O O . ALA B 1 109 ? 4.465 -21.875 -9.07 1 98.94 109 ALA B O 1
ATOM 3270 N N . SER B 1 110 ? 2.586 -22.594 -9.891 1 98.81 110 SER B N 1
ATOM 3271 C CA . SER B 1 110 ? 1.885 -22.719 -8.609 1 98.81 110 SER B CA 1
ATOM 3272 C C . SER B 1 110 ? 1.057 -23.984 -8.547 1 98.81 110 SER B C 1
ATOM 3274 O O . SER B 1 110 ? 0.421 -24.375 -9.531 1 98.81 110 SER B O 1
ATOM 3276 N N . LEU B 1 111 ? 1.118 -24.766 -7.41 1 98.62 111 LEU B N 1
ATOM 3277 C CA . LEU B 1 111 ? 0.445 -26.062 -7.344 1 98.62 111 LEU B CA 1
ATOM 3278 C C . LEU B 1 111 ? -0.205 -26.266 -5.98 1 98.62 111 LEU B C 1
ATOM 3280 O O . LEU B 1 111 ? 0.131 -25.578 -5.016 1 98.62 111 LEU B O 1
ATOM 3284 N N . TYR B 1 112 ? -1.229 -27.188 -5.969 1 98.38 112 TYR B N 1
ATOM 3285 C CA . TYR B 1 112 ? -1.778 -27.75 -4.746 1 98.38 112 TYR B CA 1
ATOM 3286 C C . TYR B 1 112 ? -0.909 -28.891 -4.234 1 98.38 112 TYR B C 1
ATOM 3288 O O . TYR B 1 112 ? -0.981 -30.016 -4.75 1 98.38 112 TYR B O 1
ATOM 3296 N N . GLU B 1 113 ? -0.1 -28.547 -3.201 1 98.38 113 GLU B N 1
ATOM 3297 C CA . GLU B 1 113 ? 0.939 -29.469 -2.729 1 98.38 113 GLU B CA 1
ATOM 3298 C C . GLU B 1 113 ? 0.412 -30.375 -1.626 1 98.38 113 GLU B C 1
ATOM 3300 O O . GLU B 1 113 ? -0.205 -29.906 -0.667 1 98.38 113 GLU B O 1
ATOM 3305 N N . LYS B 1 114 ? 0.764 -31.609 -1.804 1 96.06 114 LYS B N 1
ATOM 3306 C CA . LYS B 1 114 ? 0.465 -32.562 -0.741 1 96.06 114 LYS B CA 1
ATOM 3307 C C . LYS B 1 114 ? 1.271 -32.25 0.517 1 96.06 114 LYS B C 1
ATOM 3309 O O . LYS B 1 114 ? 2.477 -32 0.443 1 96.06 114 LYS B O 1
ATOM 3314 N N . ALA B 1 115 ? 0.564 -32.156 1.627 1 91.62 115 ALA B N 1
ATOM 3315 C CA . ALA B 1 115 ? 1.191 -31.875 2.918 1 91.62 115 ALA B CA 1
ATOM 3316 C C . ALA B 1 115 ? 0.541 -32.688 4.027 1 91.62 115 ALA B C 1
ATOM 3318 O O . ALA B 1 115 ? -0.52 -32.344 4.539 1 91.62 115 ALA B O 1
ATOM 3319 N N . PRO B 1 116 ? 1.141 -33.75 4.352 1 82.62 116 PRO B N 1
ATOM 3320 C CA . PRO B 1 116 ? 0.512 -34.469 5.465 1 82.62 116 PRO B CA 1
ATOM 3321 C C . PRO B 1 116 ? 0.434 -33.625 6.734 1 82.62 116 PRO B C 1
ATOM 3323 O O . PRO B 1 116 ? 1.329 -32.812 7 1 82.62 116 PRO B O 1
ATOM 3326 N N . GLY B 1 117 ? -0.631 -33.688 7.391 1 78.38 117 GLY B N 1
ATOM 3327 C CA . GLY B 1 117 ? -0.802 -32.969 8.656 1 78.38 117 GLY B CA 1
ATOM 3328 C C . GLY B 1 117 ? -0.012 -33.594 9.789 1 78.38 117 GLY B C 1
ATOM 3329 O O . GLY B 1 117 ? 0.624 -34.656 9.617 1 78.38 117 GLY B O 1
ATOM 3330 N N . PRO B 1 118 ? -0.016 -32.906 10.945 1 75.62 118 PRO B N 1
ATOM 3331 C CA . PRO B 1 118 ? 0.742 -33.406 12.102 1 75.62 118 PRO B CA 1
ATOM 3332 C C . PRO B 1 118 ? 0.348 -34.812 12.523 1 75.62 118 PRO B C 1
ATOM 3334 O O . PRO B 1 118 ? 1.19 -35.562 13.008 1 75.62 118 PRO B O 1
ATOM 3337 N N . SER B 1 119 ? -0.922 -35.125 12.391 1 81.56 119 SER B N 1
ATOM 3338 C CA . SER B 1 119 ? -1.401 -36.406 12.828 1 81.56 119 SER B CA 1
ATOM 3339 C C . SER B 1 119 ? -1.852 -37.281 11.648 1 81.56 119 SER B C 1
ATOM 3341 O O . SER B 1 119 ? -2.711 -38.156 11.789 1 81.56 119 SER B O 1
ATOM 3343 N N . GLY B 1 120 ? -1.359 -36.875 10.547 1 80.06 120 GLY B N 1
ATOM 3344 C CA . GLY B 1 120 ? -1.752 -37.594 9.336 1 80.06 120 GLY B CA 1
ATOM 3345 C C . GLY B 1 120 ? -2.434 -36.688 8.32 1 80.06 120 GLY B C 1
ATOM 3346 O O . GLY B 1 120 ? -2.367 -35.469 8.422 1 80.06 120 GLY B O 1
ATOM 3347 N N . ASP B 1 121 ? -3.012 -37.375 7.426 1 79.62 121 ASP B N 1
ATOM 3348 C CA . ASP B 1 121 ? -3.664 -36.594 6.367 1 79.62 121 ASP B CA 1
ATOM 3349 C C . ASP B 1 121 ? -4.949 -35.969 6.871 1 79.62 121 ASP B C 1
ATOM 3351 O O . ASP B 1 121 ? -5.867 -36.656 7.312 1 79.62 121 ASP B O 1
ATOM 3355 N N . ASP B 1 122 ? -4.98 -34.656 6.996 1 84.12 122 ASP B N 1
ATOM 3356 C CA . ASP B 1 122 ? -6.168 -33.938 7.449 1 84.12 122 ASP B CA 1
ATOM 3357 C C . ASP B 1 122 ? -6.898 -33.281 6.273 1 84.12 122 ASP B C 1
ATOM 3359 O O . ASP B 1 122 ? -7.836 -32.5 6.469 1 84.12 122 ASP B O 1
ATOM 3363 N N . GLY B 1 123 ? -6.324 -33.625 5.129 1 84.56 123 GLY B N 1
ATOM 3364 C CA . GLY B 1 123 ? -6.992 -33.156 3.924 1 84.56 123 GLY B CA 1
ATOM 3365 C C . GLY B 1 123 ? -6.477 -31.812 3.432 1 84.56 123 GLY B C 1
ATOM 3366 O O . GLY B 1 123 ? -6.816 -31.375 2.332 1 84.56 123 GLY B O 1
ATOM 3367 N N . LEU B 1 124 ? -5.691 -31.172 4.23 1 92.56 124 LEU B N 1
ATOM 3368 C CA . LEU B 1 124 ? -5.18 -29.875 3.838 1 92.56 124 LEU B CA 1
ATOM 3369 C C . LEU B 1 124 ? -3.824 -30 3.152 1 92.56 124 LEU B C 1
ATOM 3371 O O . LEU B 1 124 ? -3.018 -30.859 3.52 1 92.56 124 LEU B O 1
ATOM 3375 N N . GLY B 1 125 ? -3.627 -29.297 2.125 1 96.56 125 GLY B N 1
ATOM 3376 C CA . GLY B 1 125 ? -2.322 -29.141 1.502 1 96.56 125 GLY B CA 1
ATOM 3377 C C . GLY B 1 125 ? -1.786 -27.734 1.578 1 96.56 125 GLY B C 1
ATOM 3378 O O . GLY B 1 125 ? -2.166 -26.969 2.467 1 96.56 125 GLY B O 1
ATOM 3379 N N . TYR B 1 126 ? -0.796 -27.438 0.768 1 97.75 126 TYR B N 1
ATOM 3380 C CA . TYR B 1 126 ? -0.273 -26.078 0.615 1 97.75 126 TYR B CA 1
ATOM 3381 C C . TYR B 1 126 ? -0.558 -25.547 -0.781 1 97.75 126 TYR B C 1
ATOM 3383 O O . TYR B 1 126 ? -0.604 -26.297 -1.751 1 97.75 126 TYR B O 1
ATOM 3391 N N . ASN B 1 127 ? -0.918 -24.281 -0.864 1 98.5 127 ASN B N 1
ATOM 3392 C CA . ASN B 1 127 ? -0.771 -23.531 -2.107 1 98.5 127 ASN B CA 1
ATOM 3393 C C . ASN B 1 127 ? 0.665 -23.062 -2.309 1 98.5 127 ASN B C 1
ATOM 3395 O O . ASN B 1 127 ? 1.118 -22.141 -1.632 1 98.5 127 ASN B O 1
ATOM 3399 N N . THR B 1 128 ? 1.388 -23.703 -3.23 1 98.69 128 THR B N 1
ATOM 3400 C CA . THR B 1 128 ? 2.838 -23.547 -3.287 1 98.69 128 THR B CA 1
ATOM 3401 C C . THR B 1 128 ? 3.27 -22.984 -4.637 1 98.69 128 THR B C 1
ATOM 3403 O O . THR B 1 128 ? 2.955 -23.562 -5.684 1 98.69 128 THR B O 1
ATOM 3406 N N . ALA B 1 129 ? 3.932 -21.859 -4.594 1 98.88 129 ALA B N 1
ATOM 3407 C CA . ALA B 1 129 ? 4.625 -21.344 -5.77 1 98.88 129 ALA B CA 1
ATOM 3408 C C . ALA B 1 129 ? 6.012 -21.969 -5.906 1 98.88 129 ALA B C 1
ATOM 3410 O O . ALA B 1 129 ? 6.723 -22.141 -4.914 1 98.88 129 ALA B O 1
ATOM 3411 N N . ILE B 1 130 ? 6.367 -22.281 -7.141 1 98.94 130 ILE B N 1
ATOM 3412 C CA . ILE B 1 130 ? 7.684 -22.859 -7.387 1 98.94 130 ILE B CA 1
ATOM 3413 C C . ILE B 1 130 ? 8.367 -22.125 -8.531 1 98.94 130 ILE B C 1
ATOM 3415 O O . ILE B 1 130 ? 7.703 -21.562 -9.398 1 98.94 130 ILE B O 1
ATOM 3419 N N . LEU B 1 131 ? 9.617 -22.062 -8.461 1 99 131 LEU B N 1
ATOM 3420 C CA . LEU B 1 131 ? 10.477 -21.656 -9.57 1 99 131 LEU B CA 1
ATOM 3421 C C . LEU B 1 131 ? 11.406 -22.781 -9.977 1 99 131 LEU B C 1
ATOM 3423 O O . LEU B 1 131 ? 12.156 -23.312 -9.156 1 99 131 LEU B O 1
ATOM 3427 N N . VAL B 1 132 ? 11.281 -23.172 -11.219 1 98.94 132 VAL B N 1
ATOM 3428 C CA . VAL B 1 132 ? 12.102 -24.25 -11.758 1 98.94 132 VAL B CA 1
ATOM 3429 C C . VAL B 1 132 ? 13.203 -23.688 -12.633 1 98.94 132 VAL B C 1
ATOM 3431 O O . VAL B 1 132 ? 12.953 -22.828 -13.484 1 98.94 132 VAL B O 1
ATOM 3434 N N . ALA B 1 133 ? 14.414 -24.188 -12.453 1 98.94 133 ALA B N 1
ATOM 3435 C CA . ALA B 1 133 ? 15.586 -23.688 -13.156 1 98.94 133 ALA B CA 1
ATOM 3436 C C . ALA B 1 133 ? 15.695 -24.281 -14.555 1 98.94 133 ALA B C 1
ATOM 3438 O O . ALA B 1 133 ? 15.008 -25.25 -14.875 1 98.94 133 ALA B O 1
ATOM 3439 N N . PRO B 1 134 ? 16.531 -23.672 -15.406 1 98.88 134 PRO B N 1
ATOM 3440 C CA . PRO B 1 134 ? 16.672 -24.125 -16.797 1 98.88 134 PRO B CA 1
ATOM 3441 C C . PRO B 1 134 ? 17.078 -25.594 -16.906 1 98.88 134 PRO B C 1
ATOM 3443 O O . PRO B 1 134 ? 16.797 -26.25 -17.906 1 98.88 134 PRO B O 1
ATOM 3446 N N . ASP B 1 135 ? 17.688 -26.188 -15.867 1 98.75 135 ASP B N 1
ATOM 3447 C CA . ASP B 1 135 ? 18.109 -27.578 -15.922 1 98.75 135 ASP B CA 1
ATOM 3448 C C . ASP B 1 135 ? 17 -28.5 -15.438 1 98.75 135 ASP B C 1
ATOM 3450 O O . ASP B 1 135 ? 17.188 -29.719 -15.359 1 98.75 135 ASP B O 1
ATOM 3454 N N . GLY B 1 136 ? 15.891 -27.891 -15.047 1 98.75 136 GLY B N 1
ATOM 3455 C CA . GLY B 1 136 ? 14.727 -28.672 -14.688 1 98.75 136 GLY B CA 1
ATOM 3456 C C . GLY B 1 136 ? 14.641 -28.969 -13.195 1 98.75 136 GLY B C 1
ATOM 3457 O O . GLY B 1 136 ? 13.75 -29.688 -12.75 1 98.75 136 GLY B O 1
ATOM 3458 N N . THR B 1 137 ? 15.531 -28.391 -12.398 1 98.75 137 THR B N 1
ATOM 3459 C CA . THR B 1 137 ? 15.508 -28.625 -10.961 1 98.75 137 THR B CA 1
ATOM 3460 C C . THR B 1 137 ? 14.742 -27.516 -10.242 1 98.75 137 THR B C 1
ATOM 3462 O O . THR B 1 137 ? 14.602 -26.406 -10.773 1 98.75 137 THR B O 1
ATOM 3465 N N . LEU B 1 138 ? 14.258 -27.812 -9.055 1 98.88 138 LEU B N 1
ATOM 3466 C CA . LEU B 1 138 ? 13.555 -26.828 -8.227 1 98.88 138 LEU B CA 1
ATOM 3467 C C . LEU B 1 138 ? 14.523 -25.797 -7.664 1 98.88 138 LEU B C 1
ATOM 3469 O O . LEU B 1 138 ? 15.414 -26.125 -6.875 1 98.88 138 LEU B O 1
ATOM 3473 N N . ALA B 1 139 ? 14.375 -24.562 -8.016 1 98.88 139 ALA B N 1
ATOM 3474 C CA . ALA B 1 139 ? 15.242 -23.5 -7.527 1 98.88 139 ALA B CA 1
ATOM 3475 C C . ALA B 1 139 ? 14.711 -22.906 -6.223 1 98.88 139 ALA B C 1
ATOM 3477 O O . ALA B 1 139 ? 15.484 -22.453 -5.375 1 98.88 139 ALA B O 1
ATOM 3478 N N . GLN B 1 140 ? 13.383 -22.844 -6.07 1 98.62 140 GLN B N 1
ATOM 3479 C CA . GLN B 1 140 ? 12.742 -22.281 -4.887 1 98.62 140 GLN B CA 1
ATOM 3480 C C . GLN B 1 140 ? 11.289 -22.719 -4.781 1 98.62 140 GLN B C 1
ATOM 3482 O O . GLN B 1 140 ? 10.664 -23.062 -5.785 1 98.62 140 GLN B O 1
ATOM 3487 N N . ARG B 1 141 ? 10.836 -22.828 -3.674 1 98.19 141 ARG B N 1
ATOM 3488 C CA . ARG B 1 141 ? 9.414 -23 -3.371 1 98.19 141 ARG B CA 1
ATOM 3489 C C . ARG B 1 141 ? 8.984 -22.062 -2.244 1 98.19 141 ARG B C 1
ATOM 3491 O O . ARG B 1 141 ? 9.742 -21.812 -1.31 1 98.19 141 ARG B O 1
ATOM 3498 N N . THR B 1 142 ? 7.836 -21.516 -2.287 1 98.5 142 THR B N 1
ATOM 3499 C CA . THR B 1 142 ? 7.219 -20.719 -1.231 1 98.5 142 THR B CA 1
ATOM 3500 C C . THR B 1 142 ? 5.758 -21.109 -1.042 1 98.5 142 THR B C 1
ATOM 3502 O O . THR B 1 142 ? 4.98 -21.109 -1.999 1 98.5 142 THR B O 1
ATOM 3505 N N . ARG B 1 143 ? 5.41 -21.5 0.13 1 98.25 143 ARG B N 1
ATOM 3506 C CA . ARG B 1 143 ? 4.023 -21.828 0.469 1 98.25 143 ARG B CA 1
ATOM 3507 C C . ARG B 1 143 ? 3.26 -20.562 0.875 1 98.25 143 ARG B C 1
ATOM 3509 O O . ARG B 1 143 ? 3.785 -19.719 1.604 1 98.25 143 ARG B O 1
ATOM 3516 N N . LYS B 1 144 ? 2.057 -20.438 0.377 1 98.38 144 LYS B N 1
ATOM 3517 C CA . LYS B 1 144 ? 1.222 -19.266 0.587 1 98.38 144 LYS B CA 1
ATOM 3518 C C . LYS B 1 144 ? 1.124 -18.922 2.07 1 98.38 144 LYS B C 1
ATOM 3520 O O . LYS B 1 144 ? 0.84 -19.781 2.898 1 98.38 144 LYS B O 1
ATOM 3525 N N . THR B 1 145 ? 1.342 -17.609 2.328 1 98.38 145 THR B N 1
ATOM 3526 C CA . THR B 1 145 ? 1.423 -17.172 3.715 1 98.38 145 THR B CA 1
ATOM 3527 C C . THR B 1 145 ? 0.036 -16.844 4.258 1 98.38 145 THR B C 1
ATOM 3529 O O . THR B 1 145 ? -0.348 -17.328 5.324 1 98.38 145 THR B O 1
ATOM 3532 N N . HIS B 1 146 ? -0.666 -15.992 3.594 1 98.62 146 HIS B N 1
ATOM 3533 C CA . HIS B 1 146 ? -2 -15.57 4.008 1 98.62 146 HIS B CA 1
ATOM 3534 C C . HIS B 1 146 ? -3.078 -16.359 3.271 1 98.62 146 HIS B C 1
ATOM 3536 O O . HIS B 1 146 ? -3.066 -16.438 2.041 1 98.62 146 HIS B O 1
ATOM 3542 N N . ILE B 1 147 ? -4.027 -16.875 3.992 1 98.44 147 ILE B N 1
ATOM 3543 C CA . ILE B 1 147 ? -5.086 -17.688 3.418 1 98.44 147 ILE B CA 1
ATOM 3544 C C . ILE B 1 147 ? -6.406 -16.922 3.447 1 98.44 147 ILE B C 1
ATOM 3546 O O . ILE B 1 147 ? -6.887 -16.531 4.52 1 98.44 147 ILE B O 1
ATOM 3550 N N . PRO B 1 148 ? -6.988 -16.625 2.299 1 96.75 148 PRO B N 1
ATOM 3551 C CA . PRO B 1 148 ? -8.273 -15.93 2.316 1 96.75 148 PRO B CA 1
ATOM 3552 C C . PRO B 1 148 ? -9.398 -16.766 2.908 1 96.75 148 PRO B C 1
ATOM 3554 O O . PRO B 1 148 ? -9.43 -17.984 2.711 1 96.75 148 PRO B O 1
ATOM 3557 N N . VAL B 1 149 ? -10.266 -16.141 3.627 1 94.5 149 VAL B N 1
ATOM 3558 C CA . VAL B 1 149 ? -11.461 -16.719 4.234 1 94.5 149 VAL B CA 1
ATOM 3559 C C . VAL B 1 149 ? -12.672 -15.852 3.906 1 94.5 149 VAL B C 1
ATOM 3561 O O . VAL B 1 149 ? -13.133 -15.07 4.742 1 94.5 149 VAL B O 1
ATOM 3564 N N . THR B 1 150 ? -13.203 -15.953 2.77 1 89.81 150 THR B N 1
ATOM 3565 C CA . THR B 1 150 ? -14.352 -15.156 2.33 1 89.81 150 THR B CA 1
ATOM 3566 C C . THR B 1 150 ? -15.18 -15.93 1.302 1 89.81 150 THR B C 1
ATOM 3568 O O . THR B 1 150 ? -14.727 -16.953 0.776 1 89.81 150 THR B O 1
ATOM 3571 N N . GLU B 1 151 ? -16.312 -15.406 1.071 1 86.75 151 GLU B N 1
ATOM 3572 C CA . GLU B 1 151 ? -17.188 -16.062 0.107 1 86.75 151 GLU B CA 1
ATOM 3573 C C . GLU B 1 151 ? -16.547 -16.125 -1.274 1 86.75 151 GLU B C 1
ATOM 3575 O O . GLU B 1 151 ? -16.047 -15.117 -1.787 1 86.75 151 GLU B O 1
ATOM 3580 N N . GLY B 1 152 ? -16.469 -17.281 -1.836 1 88.12 152 GLY B N 1
ATOM 3581 C CA . GLY B 1 152 ? -15.898 -17.484 -3.156 1 88.12 152 GLY B CA 1
ATOM 3582 C C . GLY B 1 152 ? -14.406 -17.781 -3.123 1 88.12 152 GLY B C 1
ATOM 3583 O O . GLY B 1 152 ? -13.812 -18.094 -4.152 1 88.12 152 GLY B O 1
ATOM 3584 N N . TYR B 1 153 ? -13.859 -17.672 -1.929 1 94.25 153 TYR B N 1
ATOM 3585 C CA . TYR B 1 153 ? -12.453 -17.969 -1.697 1 94.25 153 TYR B CA 1
ATOM 3586 C C . TYR B 1 153 ? -12.258 -18.719 -0.389 1 94.25 153 TYR B C 1
ATOM 3588 O O . TYR B 1 153 ? -11.664 -18.203 0.557 1 94.25 153 TYR B O 1
ATOM 3596 N N . TYR B 1 154 ? -12.664 -19.984 -0.398 1 95.5 154 TYR B N 1
ATOM 3597 C CA . TYR B 1 154 ? -12.648 -20.828 0.796 1 95.5 154 TYR B CA 1
ATOM 3598 C C . TYR B 1 154 ? -11.328 -21.578 0.913 1 95.5 154 TYR B C 1
ATOM 3600 O O . TYR B 1 154 ? -11.32 -22.797 1.131 1 95.5 154 TYR B O 1
ATOM 3608 N N . GLU B 1 155 ? -10.266 -20.812 0.81 1 97.44 155 GLU B N 1
ATOM 3609 C CA . GLU B 1 155 ? -8.961 -21.469 0.754 1 97.44 155 GLU B CA 1
ATOM 3610 C C . GLU B 1 155 ? -8.578 -22.047 2.111 1 97.44 155 GLU B C 1
ATOM 3612 O O . GLU B 1 155 ? -7.742 -22.953 2.189 1 97.44 155 GLU B O 1
ATOM 3617 N N . ASP B 1 156 ? -9.242 -21.578 3.174 1 95.75 156 ASP B N 1
ATOM 3618 C CA . ASP B 1 156 ? -8.984 -22.094 4.512 1 95.75 156 ASP B CA 1
ATOM 3619 C C . ASP B 1 156 ? -9.43 -23.547 4.629 1 95.75 156 ASP B C 1
ATOM 3621 O O . ASP B 1 156 ? -8.977 -24.266 5.52 1 95.75 156 ASP B O 1
ATOM 3625 N N . ASP B 1 157 ? -10.227 -24.016 3.713 1 95.31 157 ASP B N 1
ATOM 3626 C CA . ASP B 1 157 ? -10.711 -25.391 3.705 1 95.31 157 ASP B CA 1
ATOM 3627 C C . ASP B 1 157 ? -9.758 -26.297 2.93 1 95.31 157 ASP B C 1
ATOM 3629 O O . ASP B 1 157 ? -9.891 -27.531 2.975 1 95.31 157 ASP B O 1
ATOM 3633 N N . TRP B 1 158 ? -8.812 -25.719 2.248 1 96.56 158 TRP B N 1
ATOM 3634 C CA . TRP B 1 158 ? -8 -26.484 1.315 1 96.56 158 TRP B CA 1
ATOM 3635 C C . TRP B 1 158 ? -6.523 -26.391 1.672 1 96.56 158 TRP B C 1
ATOM 3637 O O . TRP B 1 158 ? -5.77 -27.344 1.48 1 96.56 158 TRP B O 1
ATOM 3647 N N . PHE B 1 159 ? -6.125 -25.203 2.232 1 97.12 159 PHE B N 1
ATOM 3648 C CA . PHE B 1 159 ? -4.695 -24.953 2.363 1 97.12 159 PHE B CA 1
ATOM 3649 C C . PHE B 1 159 ? -4.34 -24.609 3.807 1 97.12 159 PHE B C 1
ATOM 3651 O O . PHE B 1 159 ? -5.102 -23.938 4.5 1 97.12 159 PHE B O 1
ATOM 3658 N N . ARG B 1 160 ? -3.164 -25.094 4.172 1 95.06 160 ARG B N 1
ATOM 3659 C CA . ARG B 1 160 ? -2.486 -24.578 5.355 1 95.06 160 ARG B CA 1
ATOM 3660 C C . ARG B 1 160 ? -1.668 -23.328 5.02 1 95.06 160 ARG B C 1
ATOM 3662 O O . ARG B 1 160 ? -1.172 -23.203 3.9 1 95.06 160 ARG B O 1
ATOM 3669 N N . PRO B 1 161 ? -1.59 -22.438 6.031 1 96.25 161 PRO B N 1
ATOM 3670 C CA . PRO B 1 161 ? -0.648 -21.328 5.797 1 96.25 161 PRO B CA 1
ATOM 3671 C C . PRO B 1 161 ? 0.806 -21.797 5.77 1 96.25 161 PRO B C 1
ATOM 3673 O O . PRO B 1 161 ? 1.173 -22.734 6.492 1 96.25 161 PRO B O 1
ATOM 3676 N N . GLY B 1 162 ? 1.589 -21.188 4.961 1 96.06 162 GLY B N 1
ATOM 3677 C CA . GLY B 1 162 ? 3.014 -21.469 4.941 1 96.06 162 GLY B CA 1
ATOM 3678 C C . GLY B 1 162 ? 3.693 -21.234 6.273 1 96.06 162 GLY B C 1
ATOM 3679 O O . GLY B 1 162 ? 3.104 -20.625 7.176 1 96.06 162 GLY B O 1
ATOM 3680 N N . PRO B 1 163 ? 4.859 -21.688 6.355 1 93.38 163 PRO B N 1
ATOM 3681 C CA . PRO B 1 163 ? 5.566 -21.578 7.633 1 93.38 163 PRO B CA 1
ATOM 3682 C C . PRO B 1 163 ? 5.887 -20.125 8 1 93.38 163 PRO B C 1
ATOM 3684 O O . PRO B 1 163 ? 6.109 -19.297 7.121 1 93.38 163 PRO B O 1
ATOM 3687 N N . ALA B 1 164 ? 5.848 -19.906 9.305 1 94.69 164 ALA B N 1
ATOM 3688 C CA . ALA B 1 164 ? 6.34 -18.641 9.852 1 94.69 164 ALA B CA 1
ATOM 3689 C C . ALA B 1 164 ? 7.809 -18.75 10.25 1 94.69 164 ALA B C 1
ATOM 3691 O O . ALA B 1 164 ? 8.461 -19.766 9.961 1 94.69 164 ALA B O 1
ATOM 3692 N N . GLY B 1 165 ? 8.445 -17.734 10.828 1 87.12 165 GLY B N 1
ATOM 3693 C CA . GLY B 1 165 ? 9.82 -17.75 11.289 1 87.12 165 GLY B CA 1
ATOM 3694 C C . GLY B 1 165 ? 10.82 -17.422 10.203 1 87.12 165 GLY B C 1
ATOM 3695 O O . GLY B 1 165 ? 10.539 -16.625 9.305 1 87.12 165 GLY B O 1
ATOM 3696 N N . ASP B 1 166 ? 11.961 -18.062 10.164 1 83.94 166 ASP B N 1
ATOM 3697 C CA . ASP B 1 166 ? 13.102 -17.703 9.336 1 83.94 166 ASP B CA 1
ATOM 3698 C C . ASP B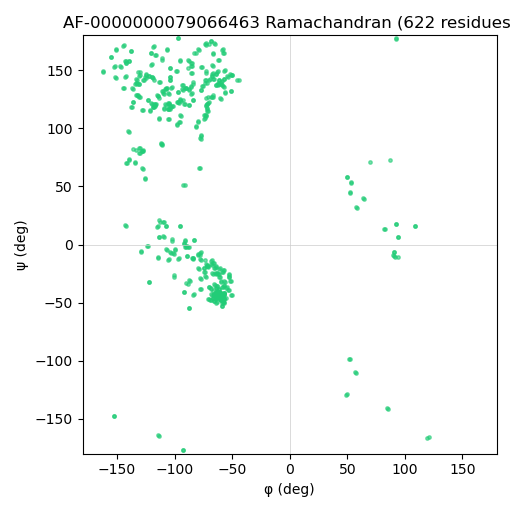 1 166 ? 12.844 -18.031 7.867 1 83.94 166 ASP B C 1
ATOM 3700 O O . ASP B 1 166 ? 13.438 -17.422 6.977 1 83.94 166 ASP B O 1
ATOM 3704 N N . ASP B 1 167 ? 11.875 -18.844 7.625 1 85.56 167 ASP B N 1
ATOM 3705 C CA . ASP B 1 167 ? 11.648 -19.312 6.258 1 85.56 167 ASP B CA 1
ATOM 3706 C C . ASP B 1 167 ? 10.367 -18.719 5.68 1 85.56 167 ASP B C 1
ATOM 3708 O O . ASP B 1 167 ? 9.867 -19.172 4.656 1 85.56 167 ASP B O 1
ATOM 3712 N N . ALA B 1 168 ? 9.961 -17.625 6.324 1 93.19 168 ALA B N 1
ATOM 3713 C CA . ALA B 1 168 ? 8.648 -17.109 5.93 1 93.19 168 ALA B CA 1
ATOM 3714 C C . ALA B 1 168 ? 8.734 -16.344 4.605 1 93.19 168 ALA B C 1
ATOM 3716 O O . ALA B 1 168 ? 7.773 -16.312 3.84 1 93.19 168 ALA B O 1
ATOM 3717 N N . PHE B 1 169 ? 9.883 -15.773 4.352 1 97.25 169 PHE B N 1
ATOM 3718 C CA . PHE B 1 169 ? 10.031 -14.945 3.158 1 97.25 169 PHE B CA 1
ATOM 3719 C C . PHE B 1 169 ? 11.32 -15.273 2.422 1 97.25 169 PHE B C 1
ATOM 3721 O O . PHE B 1 169 ? 12.227 -14.445 2.34 1 97.25 169 PHE B O 1
ATOM 3728 N N . PRO B 1 170 ? 11.375 -16.469 1.801 1 97.81 170 PRO B N 1
ATOM 3729 C CA . PRO B 1 170 ? 12.602 -16.875 1.124 1 97.81 170 PRO B CA 1
ATOM 3730 C C . PRO B 1 170 ? 12.805 -16.172 -0.214 1 97.81 170 PRO B C 1
ATOM 3732 O O . PRO B 1 170 ? 11.836 -15.789 -0.87 1 97.81 170 PRO B O 1
ATOM 3735 N N . LEU B 1 171 ? 14.109 -16.047 -0.596 1 98.38 171 LEU B N 1
ATOM 3736 C CA . LEU B 1 171 ? 14.477 -15.461 -1.881 1 98.38 171 LEU B CA 1
ATOM 3737 C C . LEU B 1 171 ? 15.258 -16.453 -2.73 1 98.38 171 LEU B C 1
ATOM 3739 O O . LEU B 1 171 ? 15.859 -17.391 -2.199 1 98.38 171 LEU B O 1
ATOM 3743 N N . VAL B 1 172 ? 15.188 -16.266 -3.977 1 98.81 172 VAL B N 1
ATOM 3744 C CA . VAL B 1 172 ? 16 -17.016 -4.934 1 98.81 172 VAL B CA 1
ATOM 3745 C C . VAL B 1 172 ? 16.625 -16.047 -5.938 1 98.81 172 VAL B C 1
ATOM 3747 O O . VAL B 1 172 ? 15.992 -15.094 -6.379 1 98.81 172 VAL B O 1
ATOM 3750 N N . THR B 1 173 ? 17.891 -16.281 -6.254 1 98.62 173 THR B N 1
ATOM 3751 C CA . THR B 1 173 ? 18.594 -15.414 -7.188 1 98.62 173 THR B CA 1
ATOM 3752 C C . THR B 1 173 ? 18.5 -15.953 -8.609 1 98.62 173 THR B C 1
ATOM 3754 O O . THR B 1 173 ? 18.781 -17.125 -8.859 1 98.62 173 THR B O 1
ATOM 3757 N N . VAL B 1 174 ? 18.016 -15.188 -9.531 1 98.44 174 VAL B N 1
ATOM 3758 C CA . VAL B 1 174 ? 18.047 -15.422 -10.977 1 98.44 174 VAL B CA 1
ATOM 3759 C C . VAL B 1 174 ? 18.922 -14.383 -11.656 1 98.44 174 VAL B C 1
ATOM 3761 O O . VAL B 1 174 ? 18.547 -13.211 -11.758 1 98.44 174 VAL B O 1
ATOM 3764 N N . ASP B 1 175 ? 20.062 -14.852 -12.102 1 96.12 175 ASP B N 1
ATOM 3765 C CA . ASP B 1 175 ? 21.078 -13.914 -12.578 1 96.12 175 ASP B CA 1
ATOM 3766 C C . ASP B 1 175 ? 21.453 -12.914 -11.484 1 96.12 175 ASP B C 1
ATOM 3768 O O . ASP B 1 175 ? 21.922 -13.305 -10.414 1 96.12 175 ASP B O 1
ATOM 3772 N N . GLU B 1 176 ? 21.078 -11.641 -11.656 1 96 176 GLU B N 1
ATOM 3773 C CA . GLU B 1 176 ? 21.453 -10.641 -10.656 1 96 176 GLU B CA 1
ATOM 3774 C C . GLU B 1 176 ? 20.234 -10.172 -9.867 1 96 176 GLU B C 1
ATOM 3776 O O . GLU B 1 176 ? 20.328 -9.25 -9.055 1 96 176 GLU B O 1
ATOM 3781 N N . ALA B 1 177 ? 19.156 -10.836 -10.117 1 98.62 177 ALA B N 1
ATOM 3782 C CA . ALA B 1 177 ? 17.906 -10.398 -9.492 1 98.62 177 ALA B CA 1
ATOM 3783 C C . ALA B 1 177 ? 17.469 -11.359 -8.398 1 98.62 177 ALA B C 1
ATOM 3785 O O . ALA B 1 177 ? 17.594 -12.578 -8.547 1 98.62 177 ALA B O 1
ATOM 3786 N N . ARG B 1 178 ? 17.094 -10.891 -7.293 1 98.75 178 ARG B N 1
ATOM 3787 C CA . ARG B 1 178 ? 16.547 -11.68 -6.199 1 98.75 178 ARG B CA 1
ATOM 3788 C C . ARG B 1 178 ? 15.023 -11.688 -6.238 1 98.75 178 ARG B C 1
ATOM 3790 O O . ARG B 1 178 ? 14.391 -10.625 -6.184 1 98.75 178 ARG B O 1
ATOM 3797 N N . PHE B 1 179 ? 14.406 -12.883 -6.262 1 98.94 179 PHE B N 1
ATOM 3798 C CA . PHE B 1 179 ? 12.969 -13.062 -6.426 1 98.94 179 PHE B CA 1
ATOM 3799 C C . PHE B 1 179 ? 12.336 -13.586 -5.141 1 98.94 179 PHE B C 1
ATOM 3801 O O . PHE B 1 179 ? 12.898 -14.461 -4.48 1 98.94 179 PHE B O 1
ATOM 3808 N N . GLY B 1 180 ? 11.242 -12.977 -4.695 1 98.94 180 GLY B N 1
ATOM 3809 C CA . GLY B 1 180 ? 10.281 -13.602 -3.797 1 98.94 180 GLY B CA 1
ATOM 3810 C C . GLY B 1 180 ? 9.07 -14.164 -4.516 1 98.94 180 GLY B C 1
ATOM 3811 O O . GLY B 1 180 ? 8.641 -13.625 -5.535 1 98.94 180 GLY B O 1
ATOM 3812 N N . LEU B 1 181 ? 8.484 -15.234 -3.977 1 98.88 181 LEU B N 1
ATOM 3813 C CA . LEU B 1 181 ? 7.414 -15.922 -4.688 1 98.88 181 LEU B CA 1
ATOM 3814 C C . LEU B 1 181 ? 6.168 -16.031 -3.811 1 98.88 181 LEU B C 1
ATOM 3816 O O . LEU B 1 181 ? 5.652 -17.125 -3.6 1 98.88 181 LEU B O 1
ATOM 3820 N N . PRO B 1 182 ? 5.625 -14.875 -3.332 1 98.88 182 PRO B N 1
ATOM 3821 C CA . PRO B 1 182 ? 4.336 -14.945 -2.643 1 98.88 182 PRO B CA 1
ATOM 3822 C C . PRO B 1 182 ? 3.184 -15.297 -3.58 1 98.88 182 PRO B C 1
ATOM 3824 O O . PRO B 1 182 ? 3.383 -15.414 -4.793 1 98.88 182 PRO B O 1
ATOM 3827 N N . THR B 1 183 ? 1.948 -15.484 -3.008 1 98.81 183 THR B N 1
ATOM 3828 C CA . THR B 1 183 ? 0.865 -16.016 -3.834 1 98.81 183 THR B CA 1
ATOM 3829 C C . THR B 1 183 ? -0.435 -15.258 -3.561 1 98.81 183 THR B C 1
ATOM 3831 O O . THR B 1 183 ? -0.923 -15.242 -2.428 1 98.81 183 THR B O 1
ATOM 3834 N N . CYS B 1 184 ? -1 -14.602 -4.512 1 98.44 184 CYS B N 1
ATOM 3835 C CA . CYS B 1 184 ? -2.361 -14.094 -4.629 1 98.44 184 CYS B CA 1
ATOM 3836 C C . CYS B 1 184 ? -2.75 -13.281 -3.396 1 98.44 184 CYS B C 1
ATOM 3838 O O . CYS B 1 184 ? -2.256 -12.172 -3.199 1 98.44 184 CYS B O 1
ATOM 3840 N N . TRP B 1 185 ? -3.508 -13.891 -2.385 1 98.56 185 TRP B N 1
ATOM 3841 C CA . TRP B 1 185 ? -3.965 -13.172 -1.201 1 98.56 185 TRP B CA 1
ATOM 3842 C C . TRP B 1 185 ? -2.805 -12.445 -0.523 1 98.56 185 TRP B C 1
ATOM 3844 O O . TRP B 1 185 ? -2.99 -11.383 0.067 1 98.56 185 TRP B O 1
ATOM 3854 N N . ASP B 1 186 ? -1.65 -12.977 -0.6 1 98.75 186 ASP B N 1
ATOM 3855 C CA . ASP B 1 186 ? -0.434 -12.359 -0.074 1 98.75 186 ASP B CA 1
ATOM 3856 C C . ASP B 1 186 ? -0.27 -10.938 -0.591 1 98.75 186 ASP B C 1
ATOM 3858 O O . ASP B 1 186 ? 0.314 -10.086 0.087 1 98.75 186 ASP B O 1
ATOM 3862 N N . GLN B 1 187 ? -0.85 -10.648 -1.75 1 98.38 187 GLN B N 1
ATOM 3863 C CA . GLN B 1 187 ? -0.624 -9.391 -2.453 1 98.38 187 GLN B CA 1
ATOM 3864 C C . GLN B 1 187 ? -1.287 -8.227 -1.724 1 98.38 187 GLN B C 1
ATOM 3866 O O . GLN B 1 187 ? -0.899 -7.066 -1.906 1 98.38 187 GLN B O 1
ATOM 3871 N N . TRP B 1 188 ? -2.252 -8.539 -0.855 1 98.62 188 TRP B N 1
ATOM 3872 C CA . TRP B 1 188 ? -3.014 -7.504 -0.162 1 98.62 188 TRP B CA 1
ATOM 3873 C C . TRP B 1 188 ? -2.271 -7.02 1.081 1 98.62 188 TRP B C 1
ATOM 3875 O O . TRP B 1 188 ? -2.641 -6.008 1.679 1 98.62 188 TRP B O 1
ATOM 3885 N N . PHE B 1 189 ? -1.226 -7.703 1.509 1 98.81 189 PHE B N 1
ATOM 3886 C CA . PHE B 1 189 ? -0.617 -7.453 2.811 1 98.81 189 PHE B CA 1
ATOM 3887 C C . PHE B 1 189 ? 0.703 -6.707 2.658 1 98.81 189 PHE B C 1
ATOM 3889 O O . PHE B 1 189 ? 1.712 -7.293 2.262 1 98.81 189 PHE B O 1
ATOM 3896 N N . PRO B 1 190 ? 0.699 -5.441 3.029 1 98.69 190 PRO B N 1
ATOM 3897 C CA . PRO B 1 190 ? 1.939 -4.672 2.912 1 98.69 190 PRO B CA 1
ATOM 3898 C C . PRO B 1 190 ? 3.057 -5.215 3.801 1 98.69 190 PRO B C 1
ATOM 3900 O O . PRO B 1 190 ? 4.238 -5.043 3.488 1 98.69 190 PRO B O 1
ATOM 3903 N N . GLU B 1 191 ? 2.705 -5.945 4.922 1 98.5 191 GLU B N 1
ATOM 3904 C CA . GLU B 1 191 ? 3.711 -6.562 5.781 1 98.5 191 GLU B CA 1
ATOM 3905 C C . GLU B 1 191 ? 4.598 -7.523 4.992 1 98.5 191 GLU B C 1
ATOM 3907 O O . GLU B 1 191 ? 5.82 -7.527 5.16 1 98.5 191 GLU B O 1
ATOM 3912 N N . LEU B 1 192 ? 3.947 -8.273 4.164 1 98.75 192 LEU B N 1
ATOM 3913 C CA . LEU B 1 192 ? 4.68 -9.25 3.375 1 98.75 192 LEU B CA 1
ATOM 3914 C C . LEU B 1 192 ? 5.621 -8.57 2.389 1 98.75 192 LEU B C 1
ATOM 3916 O O . LEU B 1 192 ? 6.797 -8.922 2.297 1 98.75 192 LEU B O 1
ATOM 3920 N N . ALA B 1 193 ? 5.121 -7.582 1.629 1 98.88 193 ALA B N 1
ATOM 3921 C CA . ALA B 1 193 ? 5.961 -6.867 0.673 1 98.88 193 ALA B CA 1
ATOM 3922 C C . ALA B 1 193 ? 7.164 -6.234 1.368 1 98.88 193 ALA B C 1
ATOM 3924 O O . ALA B 1 193 ? 8.281 -6.285 0.854 1 98.88 193 ALA B O 1
ATOM 3925 N N . ARG B 1 194 ? 6.926 -5.641 2.549 1 98.75 194 ARG B N 1
ATOM 3926 C CA . ARG B 1 194 ? 8.008 -5.027 3.305 1 98.75 194 ARG B CA 1
ATOM 3927 C C . ARG B 1 194 ? 9.031 -6.074 3.744 1 98.75 194 ARG B C 1
ATOM 3929 O O . ARG B 1 194 ? 10.234 -5.855 3.629 1 98.75 194 ARG B O 1
ATOM 3936 N N . ALA B 1 195 ? 8.531 -7.184 4.254 1 98.5 195 ALA B N 1
ATOM 3937 C CA . ALA B 1 195 ? 9.438 -8.227 4.719 1 98.5 195 ALA B CA 1
ATOM 3938 C C . ALA B 1 195 ? 10.344 -8.711 3.586 1 98.5 195 ALA B C 1
ATOM 3940 O O . ALA B 1 195 ? 11.555 -8.859 3.77 1 98.5 195 ALA B O 1
ATOM 3941 N N . TYR B 1 196 ? 9.781 -8.922 2.402 1 98.81 196 TYR B N 1
ATOM 3942 C CA . TYR B 1 196 ? 10.57 -9.336 1.248 1 98.81 196 TYR B CA 1
ATOM 3943 C C . TYR B 1 196 ? 11.562 -8.25 0.852 1 98.81 196 TYR B C 1
ATOM 3945 O O . TYR B 1 196 ? 12.711 -8.547 0.51 1 98.81 196 TYR B O 1
ATOM 3953 N N . SER B 1 197 ? 11.102 -7.008 0.879 1 98.69 197 SER B N 1
ATOM 3954 C CA . SER B 1 197 ? 11.984 -5.902 0.531 1 98.69 197 SER B CA 1
ATOM 3955 C C . SER B 1 197 ? 13.164 -5.809 1.496 1 98.69 197 SER B C 1
ATOM 3957 O O . SER B 1 197 ? 14.305 -5.621 1.074 1 98.69 197 SER B O 1
ATOM 3959 N N . LEU B 1 198 ? 12.875 -5.934 2.781 1 97.88 198 LEU B N 1
ATOM 3960 C CA . LEU B 1 198 ? 13.914 -5.902 3.803 1 97.88 198 LEU B CA 1
ATOM 3961 C C . LEU B 1 198 ? 14.922 -7.027 3.588 1 97.88 198 LEU B C 1
ATOM 3963 O O . LEU B 1 198 ? 16.109 -6.867 3.873 1 97.88 198 LEU B O 1
ATOM 3967 N N . ALA B 1 199 ? 14.422 -8.148 3.055 1 97.56 199 ALA B N 1
ATOM 3968 C CA . ALA B 1 199 ? 15.289 -9.289 2.787 1 97.56 199 ALA B CA 1
ATOM 3969 C C . ALA B 1 199 ? 16.125 -9.07 1.523 1 97.56 199 ALA B C 1
ATOM 3971 O O . ALA B 1 199 ? 17.016 -9.852 1.22 1 97.56 199 ALA B O 1
ATOM 3972 N N . GLY B 1 200 ? 15.773 -8.055 0.716 1 98 200 GLY B N 1
ATOM 3973 C CA . GLY B 1 200 ? 16.578 -7.695 -0.437 1 98 200 GLY B CA 1
ATOM 3974 C C . GLY B 1 200 ? 15.93 -8.055 -1.76 1 98 200 GLY B C 1
ATOM 3975 O O . GLY B 1 200 ? 16.594 -8.047 -2.803 1 98 200 GLY B O 1
ATOM 3976 N N . ALA B 1 201 ? 14.664 -8.32 -1.751 1 98.88 201 ALA B N 1
ATOM 3977 C CA . ALA B 1 201 ? 13.977 -8.711 -2.979 1 98.88 201 ALA B CA 1
ATOM 3978 C C . ALA B 1 201 ? 14 -7.582 -4.004 1 98.88 201 ALA B C 1
ATOM 3980 O O . ALA B 1 201 ? 13.773 -6.422 -3.662 1 98.88 201 ALA B O 1
ATOM 3981 N N . ASP B 1 202 ? 14.258 -7.945 -5.285 1 98.88 202 ASP B N 1
ATOM 3982 C CA . ASP B 1 202 ? 14.07 -7.055 -6.426 1 98.88 202 ASP B CA 1
ATOM 3983 C C . ASP B 1 202 ? 12.672 -7.211 -7.016 1 98.88 202 ASP B C 1
ATOM 3985 O O . ASP B 1 202 ? 12.039 -6.223 -7.398 1 98.88 202 ASP B O 1
ATOM 3989 N N . VAL B 1 203 ? 12.227 -8.453 -7.094 1 98.94 203 VAL B N 1
ATOM 3990 C CA . VAL B 1 203 ? 11.016 -8.797 -7.828 1 98.94 203 VAL B CA 1
ATOM 3991 C C . VAL B 1 203 ? 10.141 -9.719 -6.977 1 98.94 203 VAL B C 1
ATOM 3993 O O . VAL B 1 203 ? 10.633 -10.68 -6.387 1 98.94 203 VAL B O 1
ATOM 3996 N N . LEU B 1 204 ? 8.938 -9.398 -6.828 1 99 204 LEU B N 1
ATOM 3997 C CA . LEU B 1 204 ? 7.953 -10.336 -6.297 1 99 204 LEU B CA 1
ATOM 3998 C C . LEU B 1 204 ? 7.051 -10.867 -7.402 1 99 204 LEU B C 1
ATOM 4000 O O . LEU B 1 204 ? 6.555 -10.094 -8.234 1 99 204 LEU B O 1
ATOM 4004 N N . VAL B 1 205 ? 6.891 -12.133 -7.484 1 98.94 205 VAL B N 1
ATOM 4005 C CA . VAL B 1 205 ? 5.969 -12.781 -8.414 1 98.94 205 VAL B CA 1
ATOM 4006 C C . VAL B 1 205 ? 4.738 -13.273 -7.66 1 98.94 205 VAL B C 1
ATOM 4008 O O . VAL B 1 205 ? 4.859 -14.062 -6.719 1 98.94 205 VAL B O 1
ATOM 4011 N N . TYR B 1 206 ? 3.586 -12.789 -8.062 1 98.88 206 TYR B N 1
ATOM 4012 C CA . TYR B 1 206 ? 2.328 -13.195 -7.441 1 98.88 206 TYR B CA 1
ATOM 4013 C C . TYR B 1 206 ? 1.484 -14.016 -8.406 1 98.88 206 TYR B C 1
ATOM 4015 O O . TYR B 1 206 ? 0.616 -13.477 -9.094 1 98.88 206 TYR B O 1
ATOM 4023 N N . PRO B 1 207 ? 1.722 -15.383 -8.453 1 98.94 207 PRO B N 1
ATOM 4024 C CA . PRO B 1 207 ? 0.663 -16.109 -9.156 1 98.94 207 PRO B CA 1
ATOM 4025 C C . PRO B 1 207 ? -0.719 -15.875 -8.555 1 98.94 207 PRO B C 1
ATOM 4027 O O . PRO B 1 207 ? -0.89 -15.969 -7.332 1 98.94 207 PRO B O 1
ATOM 4030 N N . THR B 1 208 ? -1.685 -15.555 -9.383 1 98.81 208 THR B N 1
ATOM 4031 C CA . THR B 1 208 ? -2.945 -15.023 -8.875 1 98.81 208 THR B CA 1
ATOM 4032 C C . THR B 1 208 ? -4.129 -15.711 -9.547 1 98.81 208 THR B C 1
ATOM 4034 O O . THR B 1 208 ? -4.07 -16.047 -10.727 1 98.81 208 THR B O 1
ATOM 4037 N N . ALA B 1 209 ? -5.148 -16.047 -8.844 1 98.44 209 ALA B N 1
ATOM 4038 C CA . ALA B 1 209 ? -6.504 -16.391 -9.281 1 98.44 209 ALA B CA 1
ATOM 4039 C C . ALA B 1 209 ? -7.543 -15.562 -8.523 1 98.44 209 ALA B C 1
ATOM 4041 O O . ALA B 1 209 ? -8.109 -16.031 -7.531 1 98.44 209 ALA B O 1
ATOM 4042 N N . ILE B 1 210 ? -7.723 -14.352 -8.961 1 97.81 210 ILE B N 1
ATOM 4043 C CA . ILE B 1 210 ? -8.68 -13.461 -8.312 1 97.81 210 ILE B CA 1
ATOM 4044 C C . ILE B 1 210 ? -9.648 -12.906 -9.344 1 97.81 210 ILE B C 1
ATOM 4046 O O . ILE B 1 210 ? -9.281 -12.688 -10.5 1 97.81 210 ILE B O 1
ATOM 4050 N N . GLY B 1 211 ? -10.883 -12.781 -8.984 1 96.75 211 GLY B N 1
ATOM 4051 C CA . GLY B 1 211 ? -11.93 -12.305 -9.875 1 96.75 211 GLY B CA 1
ATOM 4052 C C . GLY B 1 211 ? -13.078 -11.633 -9.148 1 96.75 211 GLY B C 1
ATOM 4053 O O . GLY B 1 211 ? -12.859 -10.938 -8.148 1 96.75 211 GLY B O 1
ATOM 4054 N N . SER B 1 212 ? -14.234 -11.797 -9.734 1 94.81 212 SER B N 1
ATOM 4055 C CA . SER B 1 212 ? -15.461 -11.188 -9.242 1 94.81 212 SER B CA 1
ATOM 4056 C C . SER B 1 212 ? -15.797 -11.672 -7.836 1 94.81 212 SER B C 1
ATOM 4058 O O . SER B 1 212 ? -15.227 -12.664 -7.363 1 94.81 212 SER B O 1
ATOM 4060 N N . GLU B 1 213 ? -16.578 -10.867 -7.207 1 93.88 213 GLU B N 1
ATOM 4061 C CA . GLU B 1 213 ? -17.141 -11.227 -5.906 1 93.88 213 GLU B CA 1
ATOM 4062 C C . GLU B 1 213 ? -18.531 -11.82 -6.047 1 93.88 213 GLU B C 1
ATOM 4064 O O . GLU B 1 213 ? -19.516 -11.078 -6.207 1 93.88 213 GLU B O 1
ATOM 4069 N N . PRO B 1 214 ? -18.625 -13.164 -5.883 1 89.25 214 PRO B N 1
ATOM 4070 C CA . PRO B 1 214 ? -19.922 -13.805 -6.156 1 89.25 214 PRO B CA 1
ATOM 4071 C C . PRO B 1 214 ? -21.062 -13.188 -5.355 1 89.25 214 PRO B C 1
ATOM 4073 O O . PRO B 1 214 ? -22.188 -13.07 -5.859 1 89.25 214 PRO B O 1
ATOM 4076 N N . GLY B 1 215 ? -20.844 -12.797 -4.133 1 89.94 215 GLY B N 1
ATOM 4077 C CA . GLY B 1 215 ? -21.875 -12.211 -3.295 1 89.94 215 GLY B CA 1
ATOM 4078 C C . GLY B 1 215 ? -22.172 -10.766 -3.629 1 89.94 215 GLY B C 1
ATOM 4079 O O . GLY B 1 215 ? -23.156 -10.195 -3.145 1 89.94 215 GLY B O 1
ATOM 4080 N N . PHE B 1 216 ? -21.391 -10.141 -4.531 1 94.69 216 PHE B N 1
ATOM 4081 C CA . PHE B 1 216 ? -21.531 -8.742 -4.902 1 94.69 216 PHE B CA 1
ATOM 4082 C C . PHE B 1 216 ? -21.281 -8.547 -6.395 1 94.69 216 PHE B C 1
ATOM 4084 O O . PHE B 1 216 ? -20.328 -7.875 -6.789 1 94.69 216 PHE B O 1
ATOM 4091 N N . PRO B 1 217 ? -22.188 -9.023 -7.301 1 90.12 217 PRO B N 1
ATOM 4092 C CA . PRO B 1 217 ? -21.953 -9.016 -8.75 1 90.12 217 PRO B CA 1
ATOM 4093 C C . PRO B 1 217 ? -21.766 -7.609 -9.312 1 90.12 217 PRO B C 1
ATOM 4095 O O . PRO B 1 217 ? -21.172 -7.441 -10.375 1 90.12 217 PRO B O 1
ATOM 4098 N N . GLY B 1 218 ? -22.188 -6.637 -8.695 1 91.25 218 GLY B N 1
ATOM 4099 C CA . GLY B 1 218 ? -22.047 -5.281 -9.195 1 91.25 218 GLY B CA 1
ATOM 4100 C C . GLY B 1 218 ? -20.766 -4.605 -8.75 1 91.25 218 GLY B C 1
ATOM 4101 O O . GLY B 1 218 ? -20.469 -3.482 -9.172 1 91.25 218 GLY B O 1
ATOM 4102 N N . PHE B 1 219 ? -20 -5.352 -7.945 1 96.38 219 PHE B N 1
ATOM 4103 C CA . PHE B 1 219 ? -18.797 -4.762 -7.395 1 96.38 219 PHE B CA 1
ATOM 4104 C C . PHE B 1 219 ? -17.562 -5.238 -8.156 1 96.38 219 PHE B C 1
ATOM 4106 O O . PHE B 1 219 ? -17.297 -6.441 -8.219 1 96.38 219 PHE B O 1
ATOM 4113 N N . ASP B 1 220 ? -16.781 -4.316 -8.797 1 97.31 220 ASP B N 1
ATOM 4114 C CA . ASP B 1 220 ? -15.523 -4.605 -9.469 1 97.31 220 ASP B CA 1
ATOM 4115 C C . ASP B 1 220 ? -14.328 -4.277 -8.57 1 97.31 220 ASP B C 1
ATOM 4117 O O . ASP B 1 220 ? -13.922 -3.115 -8.477 1 97.31 220 ASP B O 1
ATOM 4121 N N . SER B 1 221 ? -13.711 -5.25 -7.996 1 97.12 221 SER B N 1
ATOM 4122 C CA . SER B 1 221 ? -12.625 -5.027 -7.043 1 97.12 221 SER B CA 1
ATOM 4123 C C . SER B 1 221 ? -11.273 -5.02 -7.742 1 97.12 221 SER B C 1
ATOM 4125 O O . SER B 1 221 ? -10.234 -4.816 -7.102 1 97.12 221 SER B O 1
ATOM 4127 N N . GLN B 1 222 ? -11.266 -5.195 -9.094 1 98.38 222 GLN B N 1
ATOM 4128 C CA . GLN B 1 222 ? -10.008 -5.266 -9.836 1 98.38 222 GLN B CA 1
ATOM 4129 C C . GLN B 1 222 ? -9.188 -3.994 -9.648 1 98.38 222 GLN B C 1
ATOM 4131 O O . GLN B 1 222 ? -7.984 -4.059 -9.398 1 98.38 222 GLN B O 1
ATOM 4136 N N . PRO B 1 223 ? -9.766 -2.799 -9.781 1 98.25 223 PRO B N 1
ATOM 4137 C CA . PRO B 1 223 ? -8.945 -1.601 -9.609 1 98.25 223 PRO B CA 1
ATOM 4138 C C . PRO B 1 223 ? -8.336 -1.49 -8.211 1 98.25 223 PRO B C 1
ATOM 4140 O O . PRO B 1 223 ? -7.215 -1.005 -8.062 1 98.25 223 PRO B O 1
ATOM 4143 N N . LEU B 1 224 ? -9.07 -1.869 -7.16 1 98.69 224 LEU B N 1
ATOM 4144 C CA . LEU B 1 224 ? -8.555 -1.839 -5.797 1 98.69 224 LEU B CA 1
ATOM 4145 C C . LEU B 1 224 ? -7.348 -2.764 -5.648 1 98.69 224 LEU B C 1
ATOM 4147 O O . LEU B 1 224 ? -6.328 -2.373 -5.078 1 98.69 224 LEU B O 1
ATOM 4151 N N . TRP B 1 225 ? -7.547 -3.928 -6.266 1 98.56 225 TRP B N 1
ATOM 4152 C CA . TRP B 1 225 ? -6.504 -4.945 -6.27 1 98.56 225 TRP B CA 1
ATOM 4153 C C . TRP B 1 225 ? -5.215 -4.406 -6.879 1 98.56 225 TRP B C 1
ATOM 4155 O O . TRP B 1 225 ? -4.152 -4.473 -6.262 1 98.56 225 TRP B O 1
ATOM 4165 N N . GLN B 1 226 ? -5.293 -3.795 -7.98 1 98.75 226 GLN B N 1
ATOM 4166 C CA . GLN B 1 226 ? -4.117 -3.277 -8.672 1 98.75 226 GLN B CA 1
ATOM 4167 C C . GLN B 1 226 ? -3.521 -2.086 -7.922 1 98.75 226 GLN B C 1
ATOM 4169 O O . GLN B 1 226 ? -2.299 -1.931 -7.863 1 98.75 226 GLN B O 1
ATOM 4174 N N . LYS B 1 227 ? -4.316 -1.229 -7.312 1 98.81 227 LYS B N 1
ATOM 4175 C CA . LYS B 1 227 ? -3.846 -0.071 -6.559 1 98.81 227 LYS B CA 1
ATOM 4176 C C . LYS B 1 227 ? -3.008 -0.501 -5.355 1 98.81 227 LYS B C 1
ATOM 4178 O O . LYS B 1 227 ? -1.947 0.07 -5.098 1 98.81 227 LYS B O 1
ATOM 4183 N N . VAL B 1 228 ? -3.486 -1.529 -4.684 1 98.94 228 VAL B N 1
ATOM 4184 C CA . VAL B 1 228 ? -2.783 -1.988 -3.492 1 98.94 228 VAL B CA 1
ATOM 4185 C C . VAL B 1 228 ? -1.42 -2.557 -3.883 1 98.94 228 VAL B C 1
ATOM 4187 O O . VAL B 1 228 ? -0.403 -2.221 -3.271 1 98.94 228 VAL B O 1
ATOM 4190 N N . ILE B 1 229 ? -1.355 -3.383 -4.895 1 98.94 229 ILE B N 1
ATOM 4191 C CA . ILE B 1 229 ? -0.109 -3.998 -5.336 1 98.94 229 ILE B CA 1
ATOM 4192 C C . ILE B 1 229 ? 0.864 -2.918 -5.797 1 98.94 229 ILE B C 1
ATOM 4194 O O . ILE B 1 229 ? 2.053 -2.961 -5.473 1 98.94 229 ILE B O 1
ATOM 4198 N N . THR B 1 230 ? 0.318 -1.928 -6.527 1 98.94 230 THR B N 1
ATOM 4199 C CA . THR B 1 230 ? 1.152 -0.831 -7.004 1 98.94 230 THR B CA 1
ATOM 4200 C C . THR B 1 230 ? 1.678 -0.002 -5.836 1 98.94 230 THR B C 1
ATOM 4202 O O . THR B 1 230 ? 2.848 0.387 -5.82 1 98.94 230 THR B O 1
ATOM 4205 N N . GLY B 1 231 ? 0.814 0.293 -4.859 1 98.88 231 GLY B N 1
ATOM 4206 C CA . GLY B 1 231 ? 1.267 0.97 -3.656 1 98.88 231 GLY B CA 1
ATOM 4207 C C . GLY B 1 231 ? 2.375 0.226 -2.936 1 98.88 231 GLY B C 1
ATOM 4208 O O . GLY B 1 231 ? 3.346 0.836 -2.48 1 98.88 231 GLY B O 1
ATOM 4209 N N . ASN B 1 232 ? 2.252 -1.107 -2.842 1 98.94 232 ASN B N 1
ATOM 4210 C CA . ASN B 1 232 ? 3.287 -1.938 -2.234 1 98.94 232 ASN B CA 1
ATOM 4211 C C . ASN B 1 232 ? 4.594 -1.869 -3.021 1 98.94 232 ASN B C 1
ATOM 4213 O O . ASN B 1 232 ? 5.676 -1.846 -2.436 1 98.94 232 ASN B O 1
ATOM 4217 N N . ALA B 1 233 ? 4.449 -1.868 -4.367 1 98.94 233 ALA B N 1
ATOM 4218 C CA . ALA B 1 233 ? 5.641 -1.775 -5.203 1 98.94 233 ALA B CA 1
ATOM 4219 C C . ALA B 1 233 ? 6.434 -0.508 -4.895 1 98.94 233 ALA B C 1
ATOM 4221 O O . ALA B 1 233 ? 7.648 -0.56 -4.699 1 98.94 233 ALA B O 1
ATOM 4222 N N . ILE B 1 234 ? 5.738 0.604 -4.781 1 98.94 234 ILE B N 1
ATOM 4223 C CA . ILE B 1 234 ? 6.367 1.903 -4.562 1 98.94 234 ILE B CA 1
ATOM 4224 C C . ILE B 1 234 ? 6.973 1.952 -3.162 1 98.94 234 ILE B C 1
ATOM 4226 O O . ILE B 1 234 ? 8.148 2.287 -3 1 98.94 234 ILE B O 1
ATOM 4230 N N . ALA B 1 235 ? 6.23 1.544 -2.152 1 98.88 235 ALA B N 1
ATOM 4231 C CA . ALA B 1 235 ? 6.637 1.666 -0.755 1 98.88 235 ALA B CA 1
ATOM 4232 C C . ALA B 1 235 ? 7.816 0.75 -0.446 1 98.88 235 ALA B C 1
ATOM 4234 O O . ALA B 1 235 ? 8.5 0.925 0.569 1 98.88 235 ALA B O 1
ATOM 4235 N N . ASN B 1 236 ? 8.055 -0.25 -1.343 1 98.88 236 ASN B N 1
ATOM 4236 C CA . ASN B 1 236 ? 9.07 -1.251 -1.037 1 98.88 236 ASN B CA 1
ATOM 4237 C C . ASN B 1 236 ? 10.125 -1.329 -2.135 1 98.88 236 ASN B C 1
ATOM 4239 O O . ASN B 1 236 ? 11.055 -2.135 -2.051 1 98.88 236 ASN B O 1
ATOM 4243 N N . ALA B 1 237 ? 9.977 -0.556 -3.164 1 98.81 237 ALA B N 1
ATOM 4244 C CA . ALA B 1 237 ? 10.891 -0.503 -4.305 1 98.81 237 ALA B CA 1
ATOM 4245 C C . ALA B 1 237 ? 11.117 -1.895 -4.891 1 98.81 237 ALA B C 1
ATOM 4247 O O . ALA B 1 237 ? 12.258 -2.328 -5.047 1 98.81 237 ALA B O 1
ATOM 4248 N N . THR B 1 238 ? 10.031 -2.531 -5.184 1 98.94 238 THR B N 1
ATOM 4249 C CA . THR B 1 238 ? 10.117 -3.854 -5.797 1 98.94 238 THR B CA 1
ATOM 4250 C C . THR B 1 238 ? 9.328 -3.896 -7.102 1 98.94 238 THR B C 1
ATOM 4252 O O . THR B 1 238 ? 8.352 -3.164 -7.27 1 98.94 238 THR B O 1
ATOM 4255 N N . PHE B 1 239 ? 9.812 -4.68 -8.055 1 98.94 239 PHE B N 1
ATOM 4256 C CA . PHE B 1 239 ? 8.977 -5.047 -9.195 1 98.94 239 PHE B CA 1
ATOM 4257 C C . PHE B 1 239 ? 7.922 -6.066 -8.797 1 98.94 239 PHE B C 1
ATOM 4259 O O . PHE B 1 239 ? 8.188 -6.949 -7.977 1 98.94 239 PHE B O 1
ATOM 4266 N N . MET B 1 240 ? 6.754 -5.906 -9.352 1 98.94 240 MET B N 1
ATOM 4267 C CA . MET B 1 240 ? 5.695 -6.891 -9.164 1 98.94 240 MET B CA 1
ATOM 4268 C C . MET B 1 240 ? 5.324 -7.547 -10.492 1 98.94 240 MET B C 1
ATOM 4270 O O . MET B 1 240 ? 5.043 -6.859 -11.469 1 98.94 240 MET B O 1
ATOM 4274 N N . VAL B 1 241 ? 5.441 -8.828 -10.609 1 99 241 VAL B N 1
ATOM 4275 C CA . VAL B 1 241 ? 4.93 -9.609 -11.719 1 99 241 VAL B CA 1
ATOM 4276 C C . VAL B 1 241 ? 3.688 -10.383 -11.281 1 99 241 VAL B C 1
ATOM 4278 O O . VAL B 1 241 ? 3.768 -11.273 -10.43 1 99 241 VAL B O 1
ATOM 4281 N N . VAL B 1 242 ? 2.545 -10.055 -11.906 1 98.94 242 VAL B N 1
ATOM 4282 C CA . VAL B 1 242 ? 1.278 -10.539 -11.375 1 98.94 242 VAL B CA 1
ATOM 4283 C C . VAL B 1 242 ? 0.487 -11.242 -12.477 1 98.94 242 VAL B C 1
ATOM 4285 O O . VAL B 1 242 ? -0.431 -10.656 -13.055 1 98.94 242 VAL B O 1
ATOM 4288 N N . PRO B 1 243 ? 0.785 -12.477 -12.781 1 98.94 243 PRO B N 1
ATOM 4289 C CA . PRO B 1 243 ? -0.077 -13.242 -13.68 1 98.94 243 PRO B CA 1
ATOM 4290 C C . PRO B 1 243 ? -1.403 -13.641 -13.039 1 98.94 243 PRO B C 1
ATOM 4292 O O . PRO B 1 243 ? -1.415 -14.273 -11.984 1 98.94 243 PRO B O 1
ATOM 4295 N N . ASN B 1 244 ? -2.49 -13.242 -13.578 1 98.94 244 ASN B N 1
ATOM 4296 C CA . ASN B 1 244 ? -3.826 -13.602 -13.109 1 98.94 244 ASN B CA 1
ATOM 4297 C C . ASN B 1 244 ? -4.582 -14.422 -14.156 1 98.94 244 ASN B C 1
ATOM 4299 O O . ASN B 1 244 ? -4.176 -14.477 -15.32 1 98.94 244 ASN B O 1
ATOM 4303 N N . ARG B 1 245 ? -5.617 -15.047 -13.656 1 98.19 245 ARG B N 1
ATOM 4304 C CA . ARG B 1 245 ? -6.457 -15.93 -14.461 1 98.19 245 ARG B CA 1
ATOM 4305 C C . ARG B 1 245 ? -7.539 -15.133 -15.188 1 98.19 245 ARG B C 1
ATOM 4307 O O . ARG B 1 245 ? -7.883 -14.023 -14.773 1 98.19 245 ARG B O 1
ATOM 4314 N N . ILE B 1 246 ? -8.008 -15.672 -16.328 1 98.62 246 ILE B N 1
ATOM 4315 C CA . ILE B 1 246 ? -9.211 -15.195 -17 1 98.62 246 ILE B CA 1
ATOM 4316 C C . ILE B 1 246 ? -10.25 -16.312 -17.062 1 98.62 246 ILE B C 1
ATOM 4318 O O . ILE B 1 246 ? -9.945 -17.469 -16.75 1 98.62 246 ILE B O 1
ATOM 4322 N N . GLY B 1 247 ? -11.492 -15.906 -17.484 1 97.81 247 GLY B N 1
ATOM 4323 C CA . GLY B 1 247 ? -12.562 -16.875 -17.656 1 97.81 247 GLY B CA 1
ATOM 4324 C C . GLY B 1 247 ? -13.414 -17.031 -16.406 1 97.81 247 GLY B C 1
ATOM 4325 O O . GLY B 1 247 ? -13.188 -16.359 -15.398 1 97.81 247 GLY B O 1
ATOM 4326 N N . ALA B 1 248 ? -14.43 -17.859 -16.516 1 95.94 248 ALA B N 1
ATOM 4327 C CA . ALA B 1 248 ? -15.367 -18.109 -15.43 1 95.94 248 ALA B CA 1
ATOM 4328 C C . ALA B 1 248 ? -15.266 -19.547 -14.938 1 95.94 248 ALA B C 1
ATOM 4330 O O . ALA B 1 248 ? -15.156 -20.484 -15.734 1 95.94 248 ALA B O 1
ATOM 4331 N N . GLU B 1 249 ? -15.094 -19.688 -13.68 1 94.19 249 GLU B N 1
ATOM 4332 C CA . GLU B 1 249 ? -15.094 -21 -13.016 1 94.19 249 GLU B CA 1
ATOM 4333 C C . GLU B 1 249 ? -16.062 -21.016 -11.836 1 94.19 249 GLU B C 1
ATOM 4335 O O . GLU B 1 249 ? -15.883 -20.266 -10.867 1 94.19 249 GLU B O 1
ATOM 4340 N N . ASN B 1 250 ? -17.125 -21.828 -11.883 1 90.19 250 ASN B N 1
ATOM 4341 C CA . ASN B 1 250 ? -18.078 -22.016 -10.805 1 90.19 250 ASN B CA 1
ATOM 4342 C C . ASN B 1 250 ? -18.641 -20.688 -10.305 1 90.19 250 ASN B C 1
ATOM 4344 O O . ASN B 1 250 ? -18.625 -20.406 -9.102 1 90.19 250 ASN B O 1
ATOM 4348 N N . GLY B 1 251 ? -19 -19.797 -11.164 1 89.81 251 GLY B N 1
ATOM 4349 C CA . GLY B 1 251 ? -19.656 -18.547 -10.812 1 89.81 251 GLY B CA 1
ATOM 4350 C C . GLY B 1 251 ? -18.688 -17.406 -10.547 1 89.81 251 GLY B C 1
ATOM 4351 O O . GLY B 1 251 ? -19.094 -16.266 -10.375 1 89.81 251 GLY B O 1
ATOM 4352 N N . LEU B 1 252 ? -17.422 -17.781 -10.477 1 94.5 252 LEU B N 1
ATOM 4353 C CA . LEU B 1 252 ? -16.359 -16.781 -10.32 1 94.5 252 LEU B CA 1
ATOM 4354 C C . LEU B 1 252 ? -15.75 -16.406 -11.664 1 94.5 252 LEU B C 1
ATOM 4356 O O . LEU B 1 252 ? -15.344 -17.297 -12.422 1 94.5 252 LEU B O 1
ATOM 4360 N N . THR B 1 253 ? -15.797 -15.133 -12.008 1 96.62 253 THR B N 1
ATOM 4361 C CA . THR B 1 253 ? -15.148 -14.664 -13.227 1 96.62 253 THR B CA 1
ATOM 4362 C C . THR B 1 253 ? -13.852 -13.93 -12.906 1 96.62 253 THR B C 1
ATOM 4364 O O . THR B 1 253 ? -13.867 -12.875 -12.258 1 96.62 253 THR B O 1
ATOM 4367 N N . PHE B 1 254 ? -12.773 -14.453 -13.344 1 98 254 PHE B N 1
ATOM 4368 C CA . PHE B 1 254 ? -11.469 -13.867 -13.055 1 98 254 PHE B CA 1
ATOM 4369 C C . PHE B 1 254 ? -11.258 -12.586 -13.852 1 98 254 PHE B C 1
ATOM 4371 O O . PHE B 1 254 ? -11.656 -12.5 -15.016 1 98 254 PHE B O 1
ATOM 4378 N N . TYR B 1 255 ? -10.453 -11.531 -13.25 1 95.62 255 TYR B N 1
ATOM 4379 C CA . TYR B 1 255 ? -10.305 -10.188 -13.805 1 95.62 255 TYR B CA 1
ATOM 4380 C C . TYR B 1 255 ? -9.32 -10.188 -14.977 1 95.62 255 TYR B C 1
ATOM 4382 O O . TYR B 1 255 ? -9.266 -9.234 -15.75 1 95.62 255 TYR B O 1
ATOM 4390 N N . GLY B 1 256 ? -8.602 -11.359 -15.18 1 98.69 256 GLY B N 1
ATOM 4391 C CA . GLY B 1 256 ? -7.434 -11.117 -16.016 1 98.69 256 GLY B CA 1
ATOM 4392 C C . GLY B 1 256 ? -6.602 -9.938 -15.547 1 98.69 256 GLY B C 1
ATOM 4393 O O . GLY B 1 256 ? -6.23 -9.859 -14.375 1 98.69 256 GLY B O 1
ATOM 4394 N N . SER B 1 257 ? -6.336 -9.062 -16.484 1 98.88 257 SER B N 1
ATOM 4395 C CA . SER B 1 257 ? -5.633 -7.832 -16.141 1 98.88 257 SER B CA 1
ATOM 4396 C C . SER B 1 257 ? -4.281 -8.125 -15.5 1 98.88 257 SER B C 1
ATOM 4398 O O . SER B 1 257 ? -3.854 -7.41 -14.594 1 98.88 257 SER B O 1
ATOM 4400 N N . SER B 1 258 ? -3.584 -9.281 -15.891 1 98.94 258 SER B N 1
ATOM 4401 C CA . SER B 1 258 ? -2.207 -9.5 -15.453 1 98.94 258 SER B CA 1
ATOM 4402 C C . SER B 1 258 ? -1.346 -8.266 -15.727 1 98.94 258 SER B C 1
ATOM 4404 O O . SER B 1 258 ? -1.572 -7.547 -16.703 1 98.94 258 SER B O 1
ATOM 4406 N N . PHE B 1 259 ? -0.376 -8.008 -14.836 1 98.94 259 PHE B N 1
ATOM 4407 C CA . PHE B 1 259 ? 0.413 -6.805 -15.078 1 98.94 259 PHE B CA 1
ATOM 4408 C C . PHE B 1 259 ? 1.791 -6.926 -14.438 1 98.94 259 PHE B C 1
ATOM 4410 O O . PHE B 1 259 ? 2.027 -7.816 -13.625 1 98.94 259 PHE B O 1
ATOM 4417 N N . ILE B 1 260 ? 2.693 -6.121 -14.883 1 98.94 260 ILE B N 1
ATOM 4418 C CA . ILE B 1 260 ? 4.039 -5.938 -14.352 1 98.94 260 ILE B CA 1
ATOM 4419 C C . ILE B 1 260 ? 4.258 -4.473 -13.984 1 98.94 260 ILE B C 1
ATOM 4421 O O . ILE B 1 260 ? 4.008 -3.582 -14.805 1 98.94 260 ILE B O 1
ATOM 4425 N N . VAL B 1 261 ? 4.629 -4.23 -12.75 1 98.81 261 VAL B N 1
ATOM 4426 C CA . VAL B 1 261 ? 4.812 -2.863 -12.273 1 98.81 261 VAL B CA 1
ATOM 4427 C C . VAL B 1 261 ? 6.238 -2.684 -11.758 1 98.81 261 VAL B C 1
ATOM 4429 O O . VAL B 1 261 ? 6.824 -3.613 -11.203 1 98.81 261 VAL B O 1
ATOM 4432 N N . ASP B 1 262 ? 6.789 -1.488 -11.969 1 98.88 262 ASP B N 1
ATOM 4433 C CA . ASP B 1 262 ? 8.148 -1.232 -11.516 1 98.88 262 ASP B CA 1
ATOM 4434 C C . ASP B 1 262 ? 8.156 -0.515 -10.172 1 98.88 262 ASP B C 1
ATOM 4436 O O . ASP B 1 262 ? 7.098 -0.232 -9.609 1 98.88 262 ASP B O 1
ATOM 4440 N N . PRO B 1 263 ? 9.336 -0.238 -9.594 1 98.88 263 PRO B N 1
ATOM 4441 C CA . PRO B 1 263 ? 9.445 0.337 -8.25 1 98.88 263 PRO B CA 1
ATOM 4442 C C . PRO B 1 263 ? 8.836 1.735 -8.156 1 98.88 263 PRO B C 1
ATOM 4444 O O . PRO B 1 263 ? 8.539 2.215 -7.062 1 98.88 263 PRO B O 1
ATOM 4447 N N . TYR B 1 264 ? 8.648 2.438 -9.297 1 98.81 264 TYR B N 1
ATOM 4448 C CA . TYR B 1 264 ? 8.047 3.766 -9.297 1 98.81 264 TYR B CA 1
ATOM 4449 C C . TYR B 1 264 ? 6.535 3.682 -9.461 1 98.81 264 TYR B C 1
ATOM 4451 O O . TYR B 1 264 ? 5.855 4.707 -9.547 1 98.81 264 TYR B O 1
ATOM 4459 N N . GLY B 1 265 ? 6 2.455 -9.508 1 98.69 265 GLY B N 1
ATOM 4460 C CA . GLY B 1 265 ? 4.566 2.26 -9.648 1 98.69 265 GLY B CA 1
ATOM 4461 C C . GLY B 1 265 ? 4.09 2.359 -11.086 1 98.69 265 GLY B C 1
ATOM 4462 O O . GLY B 1 265 ? 2.893 2.5 -11.344 1 98.69 265 GLY B O 1
ATOM 4463 N N . ARG B 1 266 ? 5 2.334 -12.031 1 98.62 266 ARG B N 1
ATOM 4464 C CA . ARG B 1 266 ? 4.625 2.379 -13.445 1 98.62 266 ARG B CA 1
ATOM 4465 C C . ARG B 1 266 ? 4.273 0.987 -13.961 1 98.62 266 ARG B C 1
ATOM 4467 O O . ARG B 1 266 ? 5.066 0.052 -13.828 1 98.62 266 ARG B O 1
ATOM 4474 N N . VAL B 1 267 ? 3.086 0.829 -14.508 1 98.62 267 VAL B N 1
ATOM 4475 C CA . VAL B 1 267 ? 2.691 -0.42 -15.148 1 98.62 267 VAL B CA 1
ATOM 4476 C C . VAL B 1 267 ? 3.42 -0.566 -16.484 1 98.62 267 VAL B C 1
ATOM 4478 O O . VAL B 1 267 ? 3.15 0.176 -17.438 1 98.62 267 VAL B O 1
ATOM 4481 N N . LEU B 1 268 ? 4.316 -1.512 -16.547 1 98.75 268 LEU B N 1
ATOM 4482 C CA . LEU B 1 268 ? 5.125 -1.718 -17.75 1 98.75 268 LEU B CA 1
ATOM 4483 C C . LEU B 1 268 ? 4.328 -2.441 -18.828 1 98.75 268 LEU B C 1
ATOM 4485 O O . LEU B 1 268 ? 4.477 -2.152 -20.016 1 98.75 268 LEU B O 1
ATOM 4489 N N . ALA B 1 269 ? 3.518 -3.375 -18.438 1 98.81 269 ALA B N 1
ATOM 4490 C CA . ALA B 1 269 ? 2.672 -4.18 -19.312 1 98.81 269 ALA B CA 1
ATOM 4491 C C . ALA B 1 269 ? 1.409 -4.637 -18.578 1 98.81 269 ALA B C 1
ATOM 4493 O O . ALA B 1 269 ? 1.453 -4.965 -17.391 1 98.81 269 ALA B O 1
ATOM 4494 N N . GLN B 1 270 ? 0.331 -4.695 -19.25 1 98.75 270 GLN B N 1
ATOM 4495 C CA . GLN B 1 270 ? -0.949 -5.125 -18.703 1 98.75 270 GLN B CA 1
ATOM 4496 C C . GLN B 1 270 ? -1.766 -5.891 -19.734 1 98.75 270 GLN B C 1
ATOM 4498 O O . GLN B 1 270 ? -1.856 -5.473 -20.906 1 98.75 270 GLN B O 1
ATOM 4503 N N . ALA B 1 271 ? -2.318 -6.977 -19.312 1 98.88 271 ALA B N 1
ATOM 4504 C CA . ALA B 1 271 ? -3.148 -7.805 -20.188 1 98.88 271 ALA B CA 1
ATOM 4505 C C . ALA B 1 271 ? -4.605 -7.348 -20.141 1 98.88 271 ALA B C 1
ATOM 4507 O O . ALA B 1 271 ? -5.027 -6.664 -19.203 1 98.88 271 ALA B O 1
ATOM 4508 N N . PRO B 1 272 ? -5.387 -7.715 -21.219 1 98.5 272 PRO B N 1
ATOM 4509 C CA . PRO B 1 272 ? -6.828 -7.461 -21.156 1 98.5 272 PRO B CA 1
ATOM 4510 C C . PRO B 1 272 ? -7.527 -8.289 -20.078 1 98.5 272 PRO B C 1
ATOM 4512 O O . PRO B 1 272 ? -6.914 -9.172 -19.469 1 98.5 272 PRO B O 1
ATOM 4515 N N . ARG B 1 273 ? -8.742 -8.023 -19.875 1 98.06 273 ARG B N 1
ATOM 4516 C CA . ARG B 1 273 ? -9.5 -8.648 -18.797 1 98.06 273 ARG B CA 1
ATOM 4517 C C . ARG B 1 273 ? -9.945 -10.055 -19.188 1 98.06 273 ARG B C 1
ATOM 4519 O O . ARG B 1 273 ? -10.242 -10.875 -18.312 1 98.06 273 ARG B O 1
ATOM 4526 N N . ASP B 1 274 ? -9.977 -10.328 -20.5 1 97.12 274 ASP B N 1
ATOM 4527 C CA . ASP B 1 274 ? -10.773 -11.508 -20.812 1 97.12 274 ASP B CA 1
ATOM 4528 C C . ASP B 1 274 ? -10.148 -12.32 -21.938 1 97.12 274 ASP B C 1
ATOM 4530 O O . ASP B 1 274 ? -10.812 -13.141 -22.562 1 97.12 274 ASP B O 1
ATOM 4534 N N . GLU B 1 275 ? -8.875 -12.055 -22.219 1 98.25 275 GLU B N 1
ATOM 4535 C CA . GLU B 1 275 ? -8.211 -12.781 -23.297 1 98.25 275 GLU B CA 1
ATOM 4536 C C . GLU B 1 275 ? -6.867 -13.352 -22.828 1 98.25 275 GLU B C 1
ATOM 4538 O O . GLU B 1 275 ? -6.168 -12.727 -22.031 1 98.25 275 GLU B O 1
ATOM 4543 N N . PRO B 1 276 ? -6.52 -14.57 -23.391 1 98.81 276 PRO B N 1
ATOM 4544 C CA . PRO B 1 276 ? -5.16 -15.047 -23.125 1 98.81 276 PRO B CA 1
ATOM 4545 C C . PRO B 1 276 ? -4.09 -14.078 -23.625 1 98.81 276 PRO B C 1
ATOM 4547 O O . PRO B 1 276 ? -4.25 -13.453 -24.672 1 98.81 276 PRO B O 1
ATOM 4550 N N . ALA B 1 277 ? -3.062 -13.898 -22.875 1 98.94 277 ALA B N 1
ATOM 4551 C CA . ALA B 1 277 ? -2 -12.961 -23.219 1 98.94 277 ALA B CA 1
ATOM 4552 C C . ALA B 1 277 ? -0.666 -13.398 -22.625 1 98.94 277 ALA B C 1
ATOM 4554 O O . ALA B 1 277 ? -0.632 -14.188 -21.672 1 98.94 277 ALA B O 1
ATOM 4555 N N . VAL B 1 278 ? 0.363 -13.016 -23.234 1 98.94 278 VAL B N 1
ATOM 4556 C CA . VAL B 1 278 ? 1.723 -13.109 -22.719 1 98.94 278 VAL B CA 1
ATOM 4557 C C . VAL B 1 278 ? 2.316 -11.711 -22.578 1 98.94 278 VAL B C 1
ATOM 4559 O O . VAL B 1 278 ? 2.375 -10.953 -23.547 1 98.94 278 VAL B O 1
ATOM 4562 N N . LEU B 1 279 ? 2.664 -11.336 -21.359 1 98.94 279 LEU B N 1
ATOM 4563 C CA . LEU B 1 279 ? 3.385 -10.094 -21.094 1 98.94 279 LEU B CA 1
ATOM 4564 C C . LEU B 1 279 ? 4.891 -10.336 -21.062 1 98.94 279 LEU B C 1
ATOM 4566 O O . LEU B 1 279 ? 5.355 -11.289 -20.438 1 98.94 279 LEU B O 1
ATOM 4570 N N . VAL B 1 280 ? 5.645 -9.516 -21.734 1 98.94 280 VAL B N 1
ATOM 4571 C CA . VAL B 1 280 ? 7.105 -9.555 -21.688 1 98.94 280 VAL B CA 1
ATOM 4572 C C . VAL B 1 280 ? 7.656 -8.164 -21.406 1 98.94 280 VAL B C 1
ATOM 4574 O O . VAL B 1 280 ? 7.309 -7.199 -22.094 1 98.94 280 VAL B O 1
ATOM 4577 N N . ALA B 1 281 ? 8.5 -8.047 -20.391 1 98.88 281 ALA B N 1
ATOM 4578 C CA . ALA B 1 281 ? 9.023 -6.727 -20.031 1 98.88 281 ALA B CA 1
ATOM 4579 C C . ALA B 1 281 ? 10.484 -6.816 -19.609 1 98.88 281 ALA B C 1
ATOM 4581 O O . ALA B 1 281 ? 10.883 -7.781 -18.953 1 98.88 281 ALA B O 1
ATOM 4582 N N . ASP B 1 282 ? 11.234 -5.801 -19.938 1 98.81 282 ASP B N 1
ATOM 4583 C CA . ASP B 1 282 ? 12.57 -5.598 -19.375 1 98.81 282 ASP B CA 1
ATOM 4584 C C . ASP B 1 282 ? 12.5 -4.859 -18.047 1 98.81 282 ASP B C 1
ATOM 4586 O O . ASP B 1 282 ? 11.812 -3.842 -17.938 1 98.81 282 ASP B O 1
ATOM 4590 N N . LEU B 1 283 ? 13.172 -5.418 -17.062 1 98.75 283 LEU B N 1
ATOM 4591 C CA . LEU B 1 283 ? 13.219 -4.781 -15.742 1 98.75 283 LEU B CA 1
ATOM 4592 C C . LEU B 1 283 ? 14.555 -4.094 -15.516 1 98.75 283 LEU B C 1
ATOM 4594 O O . LEU B 1 283 ? 15.609 -4.742 -15.555 1 98.75 283 LEU B O 1
ATOM 4598 N N . ASP B 1 284 ? 14.57 -2.787 -15.32 1 98.69 284 ASP B N 1
ATOM 4599 C CA . ASP B 1 284 ? 15.758 -2.066 -14.867 1 98.69 284 ASP B CA 1
ATOM 4600 C C . ASP B 1 284 ? 15.969 -2.264 -13.367 1 98.69 284 ASP B C 1
ATOM 4602 O O . ASP B 1 284 ? 15.516 -1.453 -12.555 1 98.69 284 ASP B O 1
ATOM 4606 N N . LEU B 1 285 ? 16.734 -3.289 -13.047 1 98.38 285 LEU B N 1
ATOM 4607 C CA . LEU B 1 285 ? 16.844 -3.77 -11.672 1 98.38 285 LEU B CA 1
ATOM 4608 C C . LEU B 1 285 ? 17.406 -2.688 -10.758 1 98.38 285 LEU B C 1
ATOM 4610 O O . LEU B 1 285 ? 17.094 -2.658 -9.562 1 98.38 285 LEU B O 1
ATOM 4614 N N . ASP B 1 286 ? 18.172 -1.736 -11.25 1 98.56 286 ASP B N 1
ATOM 4615 C CA . ASP B 1 286 ? 18.812 -0.716 -10.43 1 98.56 286 ASP 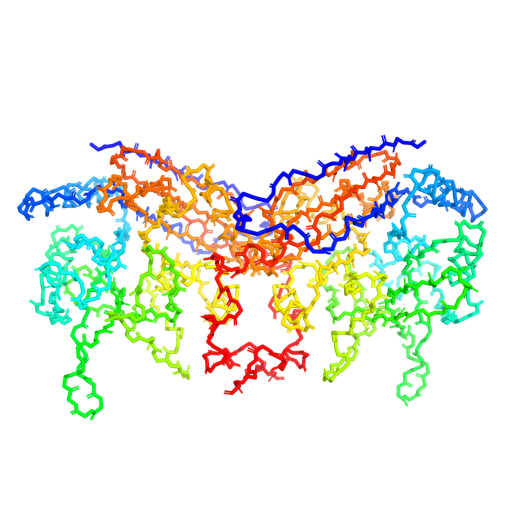B CA 1
ATOM 4616 C C . ASP B 1 286 ? 17.828 0.397 -10.07 1 98.56 286 ASP B C 1
ATOM 4618 O O . ASP B 1 286 ? 18.141 1.258 -9.242 1 98.56 286 ASP B O 1
ATOM 4622 N N . ALA B 1 287 ? 16.625 0.372 -10.672 1 98.62 287 ALA B N 1
ATOM 4623 C CA . ALA B 1 287 ? 15.594 1.328 -10.289 1 98.62 287 ALA B CA 1
ATOM 4624 C C . ALA B 1 287 ? 15.281 1.238 -8.797 1 98.62 287 ALA B C 1
ATOM 4626 O O . ALA B 1 287 ? 14.961 2.246 -8.164 1 98.62 287 ALA B O 1
ATOM 4627 N N . ARG B 1 288 ? 15.422 0.005 -8.25 1 98.62 288 ARG B N 1
ATOM 4628 C CA . ARG B 1 288 ? 15.219 -0.18 -6.816 1 98.62 288 ARG B CA 1
ATOM 4629 C C . ARG B 1 288 ? 16.188 0.686 -6.012 1 98.62 288 ARG B C 1
ATOM 4631 O O . ARG B 1 288 ? 15.758 1.438 -5.129 1 98.62 288 ARG B O 1
ATOM 4638 N N . ARG B 1 289 ? 17.422 0.555 -6.324 1 98.19 289 ARG B N 1
ATOM 4639 C CA . ARG B 1 289 ? 18.453 1.339 -5.641 1 98.19 289 ARG B CA 1
ATOM 4640 C C . ARG B 1 289 ? 18.188 2.834 -5.801 1 98.19 289 ARG B C 1
ATOM 4642 O O . ARG B 1 289 ? 18.25 3.586 -4.828 1 98.19 289 ARG B O 1
ATOM 4649 N N . ASP B 1 290 ? 17.938 3.273 -7.031 1 98.25 290 ASP B N 1
ATOM 4650 C CA . ASP B 1 290 ? 17.719 4.688 -7.332 1 98.25 290 ASP B CA 1
ATOM 4651 C C . ASP B 1 290 ? 16.562 5.25 -6.504 1 98.25 290 ASP B C 1
ATOM 4653 O O . ASP B 1 290 ? 16.688 6.32 -5.898 1 98.25 290 ASP B O 1
ATOM 4657 N N . TRP B 1 291 ? 15.477 4.555 -6.449 1 98.19 291 TRP B N 1
ATOM 4658 C CA . TRP B 1 291 ? 14.281 4.992 -5.738 1 98.19 291 TRP B CA 1
ATOM 4659 C C . TRP B 1 291 ? 14.531 5.066 -4.234 1 98.19 291 TRP B C 1
ATOM 4661 O O . TRP B 1 291 ? 14.219 6.074 -3.596 1 98.19 291 TRP B O 1
ATOM 4671 N N . LEU B 1 292 ? 15.203 4.059 -3.67 1 97.81 292 LEU B N 1
ATOM 4672 C CA . LEU B 1 292 ? 15.406 3.973 -2.227 1 97.81 292 LEU B CA 1
ATOM 4673 C C . LEU B 1 292 ? 16.453 4.984 -1.769 1 97.81 292 LEU B C 1
ATOM 4675 O O . LEU B 1 292 ? 16.453 5.391 -0.604 1 97.81 292 LEU B O 1
ATOM 4679 N N . GLU B 1 293 ? 17.297 5.375 -2.662 1 96.5 293 GLU B N 1
ATOM 4680 C CA . GLU B 1 293 ? 18.281 6.398 -2.309 1 96.5 293 GLU B CA 1
ATOM 4681 C C . GLU B 1 293 ? 17.609 7.75 -2.082 1 96.5 293 GLU B C 1
ATOM 4683 O O . GLU B 1 293 ? 17.984 8.5 -1.178 1 96.5 293 GLU B O 1
ATOM 4688 N N . LEU B 1 294 ? 16.609 8.039 -2.869 1 96.12 294 LEU B N 1
ATOM 4689 C CA . LEU B 1 294 ? 15.906 9.312 -2.713 1 96.12 294 LEU B CA 1
ATOM 4690 C C . LEU B 1 294 ? 14.844 9.219 -1.629 1 96.12 294 LEU B C 1
ATOM 4692 O O . LEU B 1 294 ? 14.672 10.141 -0.834 1 96.12 294 LEU B O 1
ATOM 4696 N N . PHE B 1 295 ? 14.094 8.141 -1.603 1 97.06 295 PHE B N 1
ATOM 4697 C CA . PHE B 1 295 ? 13.094 7.836 -0.58 1 97.06 295 PHE B CA 1
ATOM 4698 C C . PHE B 1 295 ? 13.539 6.656 0.273 1 97.06 295 PHE B C 1
ATOM 4700 O O . PHE B 1 295 ? 13.117 5.52 0.036 1 97.06 295 PHE B O 1
ATOM 4707 N N . PRO B 1 296 ? 14.305 6.969 1.296 1 97.25 296 PRO B N 1
ATOM 4708 C CA . PRO B 1 296 ? 14.922 5.887 2.061 1 97.25 296 PRO B CA 1
ATOM 4709 C C . PRO B 1 296 ? 13.953 5.215 3.031 1 97.25 296 PRO B C 1
ATOM 4711 O O . PRO B 1 296 ? 14.188 5.223 4.242 1 97.25 296 PRO B O 1
ATOM 4714 N N . PHE B 1 297 ? 12.969 4.57 2.504 1 97.88 297 PHE B N 1
ATOM 4715 C CA . PHE B 1 297 ? 11.906 3.928 3.271 1 97.88 297 PHE B CA 1
ATOM 4716 C C . PHE B 1 297 ? 12.484 2.922 4.258 1 97.88 297 PHE B C 1
ATOM 4718 O O . PHE B 1 297 ? 12.109 2.908 5.434 1 97.88 297 PHE B O 1
ATOM 4725 N N . LEU B 1 298 ? 13.445 2.15 3.824 1 97.56 298 LEU B N 1
ATOM 4726 C CA . LEU B 1 298 ? 13.906 1.026 4.629 1 97.56 298 LEU B CA 1
ATOM 4727 C C . LEU B 1 298 ? 14.734 1.51 5.812 1 97.56 298 LEU B C 1
ATOM 4729 O O . LEU B 1 298 ? 14.719 0.896 6.883 1 97.56 298 LEU B O 1
ATOM 4733 N N . THR B 1 299 ? 15.383 2.682 5.688 1 96 299 THR B N 1
ATOM 4734 C CA . THR B 1 299 ? 16.281 3.135 6.746 1 96 299 THR B CA 1
ATOM 4735 C C . THR B 1 299 ? 15.555 4.109 7.68 1 96 299 THR B C 1
ATOM 4737 O O . THR B 1 299 ? 16.062 4.426 8.758 1 96 299 THR B O 1
ATOM 4740 N N . THR B 1 300 ? 14.344 4.605 7.277 1 97.44 300 THR B N 1
ATOM 4741 C CA . THR B 1 300 ? 13.617 5.547 8.125 1 97.44 300 THR B CA 1
ATOM 4742 C C . THR B 1 300 ? 12.406 4.875 8.766 1 97.44 300 THR B C 1
ATOM 4744 O O . THR B 1 300 ? 11.484 5.551 9.227 1 97.44 300 THR B O 1
ATOM 4747 N N . ARG B 1 301 ? 12.406 3.533 8.727 1 98 301 ARG B N 1
ATOM 4748 C CA . ARG B 1 301 ? 11.398 2.76 9.445 1 98 301 ARG B CA 1
ATOM 4749 C C . ARG B 1 301 ? 11.555 2.924 10.953 1 98 301 ARG B C 1
ATOM 4751 O O . ARG B 1 301 ? 12.586 3.412 11.43 1 98 301 ARG B O 1
ATOM 4758 N N . ARG B 1 302 ? 10.523 2.539 11.656 1 97.75 302 ARG B N 1
ATOM 4759 C CA . ARG B 1 302 ? 10.508 2.57 13.117 1 97.75 302 ARG B CA 1
ATOM 4760 C C . ARG B 1 302 ? 10.094 1.216 13.688 1 97.75 302 ARG B C 1
ATOM 4762 O O . ARG B 1 302 ? 9.047 1.097 14.32 1 97.75 302 ARG B O 1
ATOM 4769 N N . PRO B 1 303 ? 10.953 0.2 13.461 1 97.25 303 PRO B N 1
ATOM 4770 C CA . PRO B 1 303 ? 10.625 -1.131 13.977 1 97.25 303 PRO B CA 1
ATOM 4771 C C . PRO B 1 303 ? 10.312 -1.121 15.469 1 97.25 303 PRO B C 1
ATOM 4773 O O . PRO B 1 303 ? 9.508 -1.928 15.945 1 97.25 303 PRO B O 1
ATOM 4776 N N . ASP B 1 304 ? 10.898 -0.166 16.203 1 96.81 304 ASP B N 1
ATOM 4777 C CA . ASP B 1 304 ? 10.641 -0.062 17.641 1 96.81 304 ASP B CA 1
ATOM 4778 C C . ASP B 1 304 ? 9.188 0.304 17.906 1 96.81 304 ASP B C 1
ATOM 4780 O O . ASP B 1 304 ? 8.68 0.075 19.016 1 96.81 304 ASP B O 1
ATOM 4784 N N . ALA B 1 305 ? 8.492 0.874 16.922 1 97.38 305 ALA B N 1
ATOM 4785 C CA . ALA B 1 305 ? 7.109 1.294 17.109 1 97.38 305 ALA B CA 1
ATOM 4786 C C . ALA B 1 305 ? 6.141 0.266 16.531 1 97.38 305 ALA B C 1
ATOM 4788 O O . ALA B 1 305 ? 4.926 0.383 16.703 1 97.38 305 ALA B O 1
ATOM 4789 N N . TYR B 1 306 ? 6.645 -0.815 15.859 1 97.31 306 TYR B N 1
ATOM 4790 C CA . TYR B 1 306 ? 5.793 -1.686 15.055 1 97.31 306 TYR B CA 1
ATOM 4791 C C . TYR B 1 306 ? 5.344 -2.9 15.859 1 97.31 306 TYR B C 1
ATOM 4793 O O . TYR B 1 306 ? 4.824 -3.867 15.297 1 97.31 306 TYR B O 1
ATOM 4801 N N . GLY B 1 307 ? 5.465 -2.893 17.141 1 95.56 307 GLY B N 1
ATOM 4802 C CA . GLY B 1 307 ? 5.074 -3.994 18.016 1 95.56 307 GLY B CA 1
ATOM 4803 C C . GLY B 1 307 ? 3.662 -4.488 17.75 1 95.56 307 GLY B C 1
ATOM 4804 O O . GLY B 1 307 ? 3.424 -5.695 17.688 1 95.56 307 GLY B O 1
ATOM 4805 N N . PRO B 1 308 ? 2.734 -3.58 17.562 1 96 308 PRO B N 1
ATOM 4806 C CA . PRO B 1 308 ? 1.34 -3.98 17.359 1 96 308 PRO B CA 1
ATOM 4807 C C . PRO B 1 308 ? 1.165 -4.902 16.156 1 96 308 PRO B C 1
ATOM 4809 O O . PRO B 1 308 ? 0.198 -5.664 16.094 1 96 308 PRO B O 1
ATOM 4812 N N . LEU B 1 309 ? 1.996 -4.938 15.18 1 96.81 309 LEU B N 1
ATOM 4813 C CA . LEU B 1 309 ? 1.856 -5.719 13.961 1 96.81 309 LEU B CA 1
ATOM 4814 C C . LEU B 1 309 ? 2.131 -7.195 14.227 1 96.81 309 LEU B C 1
ATOM 4816 O O . LEU B 1 309 ? 1.766 -8.055 13.422 1 96.81 309 LEU B O 1
ATOM 4820 N N . THR B 1 310 ? 2.83 -7.527 15.32 1 95.81 310 THR B N 1
ATOM 4821 C CA . THR B 1 310 ? 3.299 -8.891 15.531 1 95.81 310 THR B CA 1
ATOM 4822 C C . THR B 1 310 ? 2.592 -9.531 16.734 1 95.81 310 THR B C 1
ATOM 4824 O O . THR B 1 310 ? 2.963 -10.617 17.172 1 95.81 310 THR B O 1
ATOM 4827 N N . VAL B 1 311 ? 1.622 -8.805 17.266 1 92.5 311 VAL B N 1
ATOM 4828 C CA . VAL B 1 311 ? 0.881 -9.352 18.391 1 92.5 311 VAL B CA 1
ATOM 4829 C C . VAL B 1 311 ? -0.043 -10.469 17.922 1 92.5 311 VAL B C 1
ATOM 4831 O O . VAL B 1 311 ? -0.816 -10.281 16.969 1 92.5 311 VAL B O 1
ATOM 4834 N N . THR B 1 312 ? 0.155 -11.648 18.422 1 84.5 312 THR B N 1
ATOM 4835 C CA . THR B 1 312 ? -0.669 -12.797 18.062 1 84.5 312 THR B CA 1
ATOM 4836 C C . THR B 1 312 ? -1.804 -12.977 19.078 1 84.5 312 THR B C 1
ATOM 4838 O O . THR B 1 312 ? -1.612 -12.781 20.281 1 84.5 312 THR B O 1
ATOM 4841 N N . ASP B 1 313 ? -3.129 -12.766 18.828 1 64.81 313 ASP B N 1
ATOM 4842 C CA . ASP B 1 313 ? -4.184 -13.086 19.781 1 64.81 313 ASP B CA 1
ATOM 4843 C C . ASP B 1 313 ? -4.082 -14.531 20.25 1 64.81 313 ASP B C 1
ATOM 4845 O O . ASP B 1 313 ? -3.598 -15.398 19.5 1 64.81 313 ASP B O 1
#

Solvent-accessible surface area (backbone atoms only — not comparable to full-atom values): 31639 Å² total; per-residue (Å²): 119,49,77,45,74,26,79,71,49,78,80,57,72,57,58,88,64,81,77,84,60,75,63,46,36,33,24,30,29,26,45,53,80,44,88,50,62,67,60,29,51,50,54,53,50,50,36,49,49,54,35,43,74,72,57,28,49,35,38,32,33,20,38,38,56,85,51,71,80,65,35,50,39,44,53,92,73,35,91,72,63,83,73,59,30,51,70,87,76,17,70,58,42,48,53,31,19,51,52,6,44,74,65,61,20,31,22,33,40,20,34,50,23,60,39,72,40,98,91,37,79,75,73,37,21,27,46,28,29,35,34,18,30,36,85,38,46,81,66,45,73,32,49,23,59,35,52,47,77,33,86,59,33,28,33,63,60,42,34,47,59,29,65,52,58,92,66,46,66,58,72,38,75,57,92,92,40,29,33,29,45,52,34,36,64,34,57,62,37,54,68,56,49,43,44,33,30,74,73,58,31,42,32,37,36,28,25,15,74,54,49,50,39,65,93,31,84,88,37,78,58,58,66,48,54,53,39,30,41,34,15,42,15,40,58,36,29,18,28,38,41,32,13,15,22,23,51,74,56,94,80,32,38,25,43,22,48,20,38,31,31,34,32,74,45,48,72,62,40,70,42,56,46,76,53,47,24,30,37,36,36,37,37,58,65,48,40,29,57,28,50,39,68,64,51,44,51,83,81,37,57,54,26,73,45,39,57,72,59,45,60,69,133,117,49,78,43,75,24,75,75,48,80,80,57,74,59,57,86,65,81,76,83,59,73,62,47,36,34,23,29,31,27,45,55,78,46,89,51,61,68,59,30,51,50,52,54,50,51,37,49,50,54,37,42,74,73,57,28,49,34,37,32,34,18,37,39,56,84,50,71,80,65,34,51,39,45,53,92,72,34,92,73,63,83,74,58,31,52,71,86,76,16,70,58,42,48,52,32,18,52,51,6,46,74,64,61,19,31,21,33,40,20,36,49,23,61,39,73,40,98,90,38,78,74,73,37,20,28,46,30,30,35,33,18,30,34,87,37,45,81,66,44,73,34,48,22,59,37,52,47,78,32,86,58,34,29,33,62,57,43,34,48,61,28,63,51,58,93,66,46,66,58,72,39,74,59,90,92,39,29,32,30,46,54,35,36,64,35,57,61,38,55,68,55,49,44,43,33,29,75,72,58,31,41,32,36,35,28,28,16,74,54,49,51,38,65,94,30,82,88,37,77,60,58,65,49,54,52,39,29,42,35,15,41,16,41,57,36,29,18,29,38,39,34,13,14,22,23,49,73,57,94,81,32,39,26,43,22,48,19,36,31,30,34,30,76,46,47,72,61,38,70,44,54,45,76,53,44,23,29,38,37,37,36,38,57,65,48,40,29,57,27,49,38,67,64,51,43,52,85,80,38,57,54,26,72,45,39,59,73,58,43,60,69,132

Foldseek 3Di:
DAEAEQEDDDDLPLDPDDFDDFWAKEKEWAEAADPPQVVLLVSVLVLLVVSLVVPHQEYEYAFQRRDDPQQLDFQVPGPDHDDFAADCPGPFLVSQLVSLQVSVHKYKYWGFHDDADPVGNPQATFTKIFIAGSNSHTQDIATAADQDPDNSRNNVNHYDHTDDDPRHWDWGDDPNFIETEHEAVCLQDLVNLQVNLLVPHAEYEYRHEDFDDQVCNPDGCVVVSLVRNLVSLQLRQHKYFYHYYADDDPSGGGQQFTFIAGNNSDTSDTDHRHDIYMYMYIYSSCSSVSSCVVVVNVVPDDPVPCVVVPDDD/DAEAEQEDDDDLPLDPDDFDDFWAKEKEWAEAADPPQVVLLVSVLVLLVVSLVVPHQEYEYAFQRRDDPQQLDFQVPGPDHDDFAAPCPGPFLVSQLVSLQVSVHKYKYWGFHDDADPVGNPQATFTKIFIAGSNSHTQDIATAADQDPDNSRNNVRHYDHTDDDPRNWDWGDDPNFIETEHEAVCLQDLVNLQVNLLVPHAEYEYRHEDFDDQVCNPDGCVVVSLVRNLVSLQLRQHKYFYHYYADDDPSGGGQQFTFIAGNNSDTSDTDHRHDIYMYMYIYSSCSSVSSCVVVVNSVPDDPVPCVVVPDDD

Secondary structure (DSSP, 8-state):
-EEEEE-S----TT--S---SPPEEEEEEE-B--SSHHHHHHHHHHHHHHHHHTT-SEEE--TTTTS--GGGS-GGG-SS----B-TTTSHHHHHHHHHHHHHTSEEEEEEEE---BTTB--S-BEEEEEEE-TTS-EEEEEE-SS--EETTEEGGGTBPPPP-GGGSS-EEEETTEEEE---GGGGG-HHHHHHHHHTT-SEEE-----B--TT-TT---HHHHHHHHHHHHHHHT-EEEE---EEEETTEEEE---EEE-TTS-EEEE--SSS-EEEEEEE-TTHHHHHHHHS-TTTT--GGG-GGGG---/-EEEEE-S----TT--S---S--EEEEEEE-B--SSHHHHHHHHHHHHHHHHHTT-SEEE--TTTTS--GGGS-GGG-SS----B-TTTSHHHHHHHHHHHHHTSEEEEEEEE---BTTB--S-BEEEEEEE-TTS-EEEEEE-SS--EETTEEGGGTBPPPP-GGGSS-EEEETTEEEE---GGGGG-HHHHHHHHHTT-SEEE-----B--TT-TT---HHHHHHHHHHHHHHHT-EEEE---EEEETTEEEE---EEE-TTS-EEEE--SSS-EEEEEEE-TTHHHHHHHHS-TTTS--GGG-GGGG---

Radius of gyration: 25.1 Å; Cα contacts (8 Å, |Δi|>4): 1637; chains: 2; bounding box: 53×76×57 Å

Sequence (626 aa):
MRLITAYNPPASPTRTRPAERAPLRVAAVQQRWHRDPAEHRAALLEGIRLAAAEGARVVCLQELTLSPYFAVVRRADHPAPAEPEELLTGPTFTLAAEAAREHGLYVHASLYEKAPGPSGDDGLGYNTAILVAPDGTLAQRTRKTHIPVTEGYYEDDWFRPGPAGDDAFPLVTVDEARFGLPTCWDQWFPELARAYSLAGADVLVYPTAIGSEPGFPGFDSQPLWQKVITGNAIANATFMVVPNRIGAENGLTFYGSSFIVDPYGRVLAQAPRDEPAVLVADLDLDARRDWLELFPFLTTRRPDAYGPLTVTDMRLITAYNPPASPTRTRPAERAPLRVAAVQQRWHRDPAEHRAALLEGIRLAAAEGARVVCLQELTLSPYFAVVRRADHPAPAEPEELLTGPTFTLAAEAAREHGLYVHASLYEKAPGPSGDDGLGYNTAILVAPDGTLAQRTRKTHIPVTEGYYEDDWFRPGPAGDDAFPLVTVDEARFGLPTCWDQWFPELARAYSLAGADVLVYPTAIGSEPGFPGFDSQPLWQKVITGNAIANATFMVVPNRIGAENGLTFYGSSFIVDPYGRVLAQAPRDEPAVLVADLDLDARRDWLELFPFLTTRRPDAYGPLTVTD